Protein AF-A0A815PDH0-F1 (afdb_monomer)

pLDDT: mean 81.46, std 18.75, range [38.22, 98.75]

Organism: NCBI:txid1234261

Radius of gyration: 29.51 Å; Cα contacts (8 Å, |Δi|>4): 536; chains: 1; bounding box: 74×69×57 Å

Mean predicted aligned error: 15.33 Å

Secondary structure (DSSP, 8-state):
-TTHHHHHHHHHHSTTHHHHHHHHHHHHHHH-S-HHHHHHHHHHHHH--SGGGHHHHHHHHHHHHTGGGS-GGGT----TT--HHHHHHHHHHSPPP---SS---TT---S-TT-HHHHHHHHHHSS--TT--TTT--HHHHHHHHHHHHHHHHHHHHHHHHHHHS-TTS----PPP--------S-HHHHHHHTTPPEEEE-HHHHHHTGGGSPBSS--SSTTSPEEEE-SSEEEEEEEETT-HHHHHHHHHHHHHHHHHHHTT--TTT--PPPPSEEEEETTTTEEEEEEE--S-----HHHHEEEEE--SS-SSEEEEPTTTS-EEHHHHTTTT---HHHHHHHHHHHHHHHHHTBS--SGGGEEEPSSSTT-EEE---SSBPS---TT---HHHHHSSS--HHHHHHHHHHHTT----SSSPPHHHHHHHHHTT--HHHHHHHHHHHHHHHTT-

Foldseek 3Di:
DPPPVVVVLVLLPDPPSVVVLVVLLVVLCVQALANPLSVLLVVQLVPDPDLCSCVSVVVSVVRRVCVVVDPVVVSDDPPPDDPVVVVVVVQVVPDPPPDPPDDDDQDDDDDDPPDPVVVVVCLVCRPDDDDDPPVPDPVVVNVVVSVVVVSSVVSVVVVVVVCCVVPVDDDDDPDDPPPPPDDQDPDQVVVCVVLVAAEAEDACCCCVVPQQPFAWQDDDPDQLAWTWGDDQWKIKTDFDASRDLLVLQVSLLLSLLVLVCVLLVPDPLLDARWDFNHWYAHVPRRTIIGMTTQQWDGPPDLVVQWDFQDDDPNDGGGIYGDPPRTWDQQVVVLVVLPQDPSLLLSLLLSLLSCLLQQFDAFDSRQKTFGPNDPGGIHGDHRSDGHDDQPLPDLDLCSSSHPPQDPSNCVSNVVNLLVHRADPAQRDPVSVVSSVSSVTDSVSSRVSRVSSVVSSVVD

Structure (mmCIF, N/CA/C/O backbone):
data_AF-A0A815PDH0-F1
#
_entry.id   AF-A0A815PDH0-F1
#
loop_
_atom_site.group_PDB
_atom_site.id
_atom_site.type_symbol
_atom_site.label_atom_id
_atom_site.label_alt_id
_atom_site.label_comp_id
_atom_site.label_asym_id
_atom_site.label_entity_id
_atom_site.label_seq_id
_atom_site.pdbx_PDB_ins_code
_atom_site.Cartn_x
_atom_site.Cartn_y
_atom_site.Cartn_z
_atom_site.occupancy
_atom_site.B_iso_or_equiv
_atom_site.auth_seq_id
_atom_site.auth_comp_id
_atom_site.auth_asym_id
_atom_site.auth_atom_id
_atom_site.pdbx_PDB_model_num
ATOM 1 N N . MET A 1 1 ? 47.640 33.221 3.919 1.00 43.66 1 MET A N 1
ATOM 2 C CA . MET A 1 1 ? 46.434 32.784 3.179 1.00 43.66 1 MET A CA 1
ATOM 3 C C . MET A 1 1 ? 45.269 32.341 4.081 1.00 43.66 1 MET A C 1
ATOM 5 O O . MET A 1 1 ? 44.225 32.022 3.541 1.00 43.66 1 MET A O 1
ATOM 9 N N . ASN A 1 2 ? 45.361 32.429 5.418 1.00 39.91 2 ASN A N 1
ATOM 10 C CA . ASN A 1 2 ? 44.282 32.028 6.344 1.00 39.91 2 ASN A CA 1
ATOM 11 C C . ASN A 1 2 ? 43.099 33.024 6.466 1.00 39.91 2 ASN A C 1
ATOM 13 O O . ASN A 1 2 ? 42.254 32.841 7.336 1.00 39.91 2 ASN A O 1
ATOM 17 N N . SER A 1 3 ? 43.024 34.092 5.658 1.00 51.78 3 SER A N 1
ATOM 18 C CA . SER A 1 3 ? 42.019 35.157 5.838 1.00 51.78 3 SER A CA 1
ATOM 19 C C . SER A 1 3 ? 40.764 35.006 4.973 1.00 51.78 3 SER A C 1
ATOM 21 O O . SER A 1 3 ? 39.686 35.336 5.447 1.00 51.78 3 SER A O 1
ATOM 23 N N . HIS A 1 4 ? 40.842 34.491 3.740 1.00 48.34 4 HIS A N 1
ATOM 24 C CA . HIS A 1 4 ? 39.700 34.556 2.810 1.00 48.34 4 HIS A CA 1
ATOM 25 C C . HIS A 1 4 ? 38.525 33.630 3.187 1.00 48.34 4 HIS A C 1
ATOM 27 O O . HIS A 1 4 ? 37.368 34.000 2.997 1.00 48.34 4 HIS A O 1
ATOM 33 N N . TYR A 1 5 ? 38.788 32.470 3.799 1.00 48.44 5 TYR A N 1
ATOM 34 C CA . TYR A 1 5 ? 37.736 31.515 4.189 1.00 48.44 5 TYR A CA 1
ATOM 35 C C . TYR A 1 5 ? 36.960 31.922 5.439 1.00 48.44 5 TYR A C 1
ATOM 37 O O . TYR A 1 5 ? 35.778 31.593 5.548 1.00 48.44 5 TYR A O 1
ATOM 45 N N . ALA A 1 6 ? 37.586 32.685 6.342 1.00 57.00 6 ALA A N 1
ATOM 46 C CA . ALA A 1 6 ? 36.908 33.235 7.511 1.00 57.00 6 ALA A CA 1
ATOM 47 C C . ALA A 1 6 ? 35.702 34.098 7.102 1.00 57.00 6 ALA A C 1
ATOM 49 O O . ALA A 1 6 ? 34.695 34.123 7.795 1.00 57.00 6 ALA A O 1
ATOM 50 N N . TYR A 1 7 ? 35.758 34.757 5.942 1.00 60.72 7 TYR A N 1
ATOM 51 C CA . TYR A 1 7 ? 34.662 35.600 5.469 1.00 60.72 7 TYR A CA 1
ATOM 52 C C . TYR A 1 7 ? 33.493 34.803 4.870 1.00 60.72 7 TYR A C 1
ATOM 54 O O . TYR A 1 7 ? 32.339 35.173 5.084 1.00 60.72 7 TYR A O 1
ATOM 62 N N . LEU A 1 8 ? 33.751 33.680 4.184 1.00 61.97 8 LEU A N 1
ATOM 63 C CA . LEU A 1 8 ? 32.681 32.803 3.687 1.00 61.97 8 LEU A CA 1
ATOM 64 C C . LEU A 1 8 ? 31.992 32.043 4.826 1.00 61.97 8 LEU A C 1
ATOM 66 O O . LEU A 1 8 ? 30.769 31.905 4.810 1.00 61.97 8 LEU A O 1
ATOM 70 N N . SER A 1 9 ? 32.734 31.600 5.844 1.00 60.62 9 SER A N 1
ATOM 71 C CA . SER A 1 9 ? 32.120 31.004 7.035 1.00 60.62 9 SER A CA 1
ATOM 72 C C . SER A 1 9 ? 31.247 32.017 7.783 1.00 60.62 9 SER A C 1
ATOM 74 O O . SER A 1 9 ? 30.109 31.688 8.121 1.00 60.62 9 SER A O 1
ATOM 76 N N . ILE A 1 10 ? 31.706 33.268 7.938 1.00 69.88 10 ILE A N 1
ATOM 77 C CA . ILE A 1 10 ? 30.902 34.372 8.496 1.00 69.88 10 ILE A CA 1
ATOM 78 C C . ILE A 1 10 ? 29.613 34.580 7.685 1.00 69.88 10 ILE A C 1
ATOM 80 O O . ILE A 1 10 ? 28.535 34.717 8.270 1.00 69.88 10 ILE A O 1
ATOM 84 N N . LEU A 1 11 ? 29.695 34.550 6.349 1.00 71.75 11 LEU A N 1
ATOM 85 C CA . LEU A 1 11 ? 28.531 34.681 5.470 1.00 71.75 11 LEU A CA 1
ATOM 86 C C . LEU A 1 11 ? 27.505 33.567 5.720 1.00 71.75 11 LEU A C 1
ATOM 88 O O . LEU A 1 11 ? 26.322 33.863 5.874 1.00 71.75 11 LEU A O 1
ATOM 92 N N . PHE A 1 12 ? 27.934 32.303 5.799 1.00 72.00 12 PHE A N 1
ATOM 93 C CA . PHE A 1 12 ? 27.032 31.161 6.007 1.00 72.00 12 PHE A CA 1
ATOM 94 C C . PHE A 1 12 ? 26.442 31.091 7.416 1.00 72.00 12 PHE A C 1
ATOM 96 O O . PHE A 1 12 ? 25.331 30.583 7.603 1.00 72.00 12 PHE A O 1
ATOM 103 N N . GLU A 1 13 ? 27.157 31.602 8.415 1.00 72.00 13 GLU A N 1
ATOM 104 C CA . GLU A 1 13 ? 26.672 31.681 9.790 1.00 72.00 13 GLU A CA 1
ATOM 105 C C . GLU A 1 13 ? 25.592 32.750 9.993 1.00 72.00 13 GLU A C 1
ATOM 107 O O . GLU A 1 13 ? 24.882 32.704 11.006 1.00 72.00 13 GLU A O 1
ATOM 112 N N . HIS A 1 14 ? 25.416 33.659 9.029 1.00 75.69 14 HIS A N 1
ATOM 113 C CA . HIS A 1 14 ? 24.421 34.717 9.107 1.00 75.69 14 HIS A CA 1
ATOM 114 C C . HIS A 1 14 ? 22.979 34.196 8.884 1.00 75.69 14 HIS A C 1
ATOM 116 O O . HIS A 1 14 ? 22.716 33.459 7.924 1.00 75.69 14 HIS A O 1
ATOM 122 N N . PRO A 1 15 ? 21.986 34.614 9.701 1.00 72.88 15 PRO A N 1
ATOM 123 C CA . PRO A 1 15 ? 20.585 34.192 9.551 1.00 72.88 15 PRO A CA 1
ATOM 124 C C . PRO A 1 15 ? 19.988 34.488 8.166 1.00 72.88 15 PRO A C 1
ATOM 126 O O . PRO A 1 15 ? 19.178 33.714 7.663 1.00 72.88 15 PRO A O 1
ATOM 129 N N . ASN A 1 16 ? 20.448 35.570 7.533 1.00 81.62 16 ASN A N 1
ATOM 130 C CA . ASN A 1 16 ? 20.001 36.034 6.214 1.00 81.62 16 ASN A CA 1
ATOM 131 C C . ASN A 1 16 ? 20.995 35.712 5.084 1.00 81.62 16 ASN A C 1
ATOM 133 O O . ASN A 1 16 ? 21.007 36.403 4.068 1.00 81.62 16 ASN A O 1
ATOM 137 N N . HIS A 1 17 ? 21.845 34.693 5.241 1.00 79.81 17 HIS A N 1
ATOM 138 C CA . HIS A 1 17 ? 22.889 34.358 4.263 1.00 79.81 17 HIS A CA 1
ATOM 139 C C . HIS A 1 17 ? 22.372 34.238 2.820 1.00 79.81 17 HIS A C 1
ATOM 141 O O . HIS A 1 17 ? 23.053 34.679 1.910 1.00 79.81 17 HIS A O 1
ATOM 147 N N . LEU A 1 18 ? 21.153 33.735 2.586 1.00 78.88 18 LEU A N 1
ATOM 148 C CA . LEU A 1 18 ? 20.567 33.665 1.236 1.00 78.88 18 LEU A CA 1
ATOM 149 C C . LEU A 1 18 ? 20.359 35.045 0.592 1.00 78.88 18 LEU A C 1
ATOM 151 O O . LEU A 1 18 ? 20.581 35.208 -0.606 1.00 78.88 18 LEU A O 1
ATOM 155 N N . GLN A 1 19 ? 19.951 36.042 1.380 1.00 84.19 19 GLN A N 1
ATOM 156 C CA . GLN A 1 19 ? 19.802 37.416 0.901 1.00 84.19 19 GLN A CA 1
ATOM 157 C C . GLN A 1 19 ? 21.169 38.023 0.571 1.00 84.19 19 GLN A C 1
ATOM 159 O O . GLN A 1 19 ? 21.311 38.674 -0.461 1.00 84.19 19 GLN A O 1
ATOM 164 N N . TYR A 1 20 ? 22.179 37.766 1.405 1.00 85.81 20 TYR A N 1
ATOM 165 C CA . TYR A 1 20 ? 23.540 38.239 1.155 1.00 85.81 20 TYR A CA 1
ATOM 166 C C . TYR A 1 20 ? 24.215 37.529 -0.009 1.00 85.81 20 TYR A C 1
ATOM 168 O O . TYR A 1 20 ? 24.886 38.186 -0.787 1.00 85.81 20 TYR A O 1
ATOM 176 N N . ILE A 1 21 ? 23.985 36.231 -0.197 1.00 86.75 21 ILE A N 1
ATOM 177 C CA . ILE A 1 21 ? 24.443 35.497 -1.381 1.00 86.75 21 ILE A CA 1
ATOM 178 C C . ILE A 1 21 ? 23.841 36.115 -2.644 1.00 86.75 21 ILE A C 1
ATOM 180 O O . ILE A 1 21 ? 24.549 36.304 -3.624 1.00 86.75 21 ILE A O 1
ATOM 184 N N . ARG A 1 22 ? 22.557 36.490 -2.620 1.00 86.94 22 ARG A N 1
ATOM 185 C CA . ARG A 1 22 ? 21.918 37.168 -3.755 1.00 86.94 22 ARG A CA 1
ATOM 186 C C . ARG A 1 22 ? 22.536 38.541 -4.039 1.00 86.94 22 ARG A C 1
ATOM 188 O O . ARG A 1 22 ? 22.776 38.862 -5.194 1.00 86.94 22 ARG A O 1
ATOM 195 N N . GLN A 1 23 ? 22.796 39.342 -3.006 1.00 88.31 23 GLN A N 1
ATOM 196 C CA . GLN A 1 23 ? 23.477 40.636 -3.158 1.00 88.31 23 GLN A CA 1
ATOM 197 C C . GLN A 1 23 ? 24.922 40.471 -3.637 1.00 88.31 23 GLN A C 1
ATOM 199 O O . GLN A 1 23 ? 25.394 41.250 -4.457 1.00 88.31 23 GLN A O 1
ATOM 204 N N . LEU A 1 24 ? 25.600 39.429 -3.159 1.00 88.50 24 LEU A N 1
ATOM 205 C CA . LEU A 1 24 ? 26.952 39.092 -3.565 1.00 88.50 24 LEU A CA 1
ATOM 206 C C . LEU A 1 24 ? 26.990 38.691 -5.039 1.00 88.50 24 LEU A C 1
ATOM 208 O O . LEU A 1 24 ? 27.844 39.189 -5.748 1.00 88.50 24 LEU A O 1
ATOM 212 N N . TRP A 1 25 ? 26.045 37.891 -5.537 1.00 92.75 25 TRP A N 1
ATOM 213 C CA . TRP A 1 25 ? 25.967 37.582 -6.970 1.00 92.75 25 TRP A CA 1
ATOM 214 C C . TRP A 1 25 ? 25.768 38.824 -7.846 1.00 92.75 25 TRP A C 1
ATOM 216 O O . TRP A 1 25 ? 26.424 38.931 -8.876 1.00 92.75 25 TRP A O 1
ATOM 226 N N . ILE A 1 26 ? 24.956 39.796 -7.408 1.00 88.75 26 ILE A N 1
ATOM 227 C CA . ILE A 1 26 ? 24.817 41.090 -8.102 1.00 88.75 26 ILE A CA 1
ATOM 228 C C . ILE A 1 26 ? 26.170 41.808 -8.156 1.00 88.75 26 ILE A C 1
ATOM 230 O O . ILE A 1 26 ? 26.633 42.169 -9.234 1.00 88.75 26 ILE A O 1
ATOM 234 N N . TYR A 1 27 ? 26.846 41.932 -7.010 1.00 90.44 27 TYR A N 1
ATOM 235 C CA . TYR A 1 27 ? 28.168 42.554 -6.931 1.00 90.44 27 TYR A CA 1
ATOM 236 C C . TYR A 1 27 ? 29.197 41.839 -7.820 1.00 90.44 27 TYR A C 1
ATOM 238 O O . TYR A 1 27 ? 29.923 42.484 -8.574 1.00 90.44 27 TYR A O 1
ATOM 246 N N . LEU A 1 28 ? 29.227 40.504 -7.772 1.00 89.19 28 LEU A N 1
ATOM 247 C CA . LEU A 1 28 ? 30.136 39.675 -8.561 1.00 89.19 28 LEU A CA 1
ATOM 248 C C . LEU A 1 28 ? 29.853 39.772 -10.067 1.00 89.19 28 LEU A C 1
ATOM 250 O O . LEU A 1 28 ? 30.774 39.665 -10.872 1.00 89.19 28 LEU A O 1
ATOM 254 N N . GLY A 1 29 ? 28.595 39.966 -10.461 1.00 85.75 29 GLY A N 1
ATOM 255 C CA . GLY A 1 29 ? 28.215 40.206 -11.851 1.00 85.75 29 GLY A CA 1
ATOM 256 C C . GLY A 1 29 ? 28.647 41.584 -12.356 1.00 85.75 29 GLY A C 1
ATOM 257 O O . GLY A 1 29 ? 29.072 41.700 -13.502 1.00 85.75 29 GLY A O 1
ATOM 258 N N . GLU A 1 30 ? 28.574 42.611 -11.506 1.00 85.88 30 GLU A N 1
ATOM 259 C CA . GLU A 1 30 ? 28.951 43.991 -11.847 1.00 85.88 30 GLU A CA 1
ATOM 260 C C . GLU A 1 30 ? 30.469 44.219 -11.887 1.00 85.88 30 GLU A C 1
ATOM 262 O O . GLU A 1 30 ? 30.940 45.034 -12.676 1.00 85.88 30 GLU A O 1
ATOM 267 N N . HIS A 1 31 ? 31.229 43.510 -11.047 1.00 86.38 31 HIS A N 1
ATOM 268 C CA . HIS A 1 31 ? 32.655 43.779 -10.815 1.00 86.38 31 HIS A CA 1
ATOM 269 C C . HIS A 1 31 ? 33.589 42.697 -11.372 1.00 86.38 31 HIS A C 1
ATOM 271 O O . HIS A 1 31 ? 34.802 42.797 -11.204 1.00 86.38 31 HIS A O 1
ATOM 277 N N . SER A 1 32 ? 33.055 41.647 -12.000 1.00 84.62 32 SER A N 1
ATOM 278 C CA . SER A 1 32 ? 33.885 40.629 -12.645 1.00 84.62 32 SER A CA 1
ATOM 279 C C . SER A 1 32 ? 34.412 41.106 -13.983 1.00 84.62 32 SER A C 1
ATOM 281 O O . SER A 1 32 ? 33.650 41.576 -14.828 1.00 84.62 32 SER A O 1
ATOM 283 N N . SER A 1 33 ? 35.711 40.896 -14.189 1.00 82.50 33 SER A N 1
ATOM 284 C CA . SER A 1 33 ? 36.379 41.077 -15.475 1.00 82.50 33 SER A CA 1
ATOM 285 C C . SER A 1 33 ? 35.799 40.176 -16.570 1.00 82.50 33 SER A C 1
ATOM 287 O O . SER A 1 33 ? 35.870 40.540 -17.733 1.00 82.50 33 SER A O 1
ATOM 289 N N . SER A 1 34 ? 35.154 39.055 -16.214 1.00 84.81 34 SER A N 1
ATOM 290 C CA . SER A 1 34 ? 34.412 38.199 -17.147 1.00 84.81 34 SER A CA 1
ATOM 291 C C . SER A 1 34 ? 32.953 38.039 -16.705 1.00 84.81 34 SER A C 1
ATOM 293 O O . SER A 1 34 ? 32.599 37.158 -15.907 1.00 84.81 34 SER A O 1
ATOM 295 N N . LYS A 1 35 ? 32.072 38.889 -17.253 1.00 82.62 35 LYS A N 1
ATOM 296 C CA . LYS A 1 35 ? 30.616 38.832 -17.007 1.00 82.62 35 LYS A CA 1
ATOM 297 C C . LYS A 1 35 ? 30.028 37.466 -17.377 1.00 82.62 35 LYS A C 1
ATOM 299 O O . LYS A 1 35 ? 29.169 36.950 -16.661 1.00 82.62 35 LYS A O 1
ATOM 304 N N . THR A 1 36 ? 30.497 36.873 -18.474 1.00 79.50 36 THR A N 1
ATOM 305 C CA . THR A 1 36 ? 30.031 35.573 -18.982 1.00 79.50 36 THR A CA 1
ATOM 306 C C . THR A 1 36 ? 30.359 34.443 -18.009 1.00 79.50 36 THR A C 1
ATOM 308 O O . THR A 1 36 ? 29.463 33.682 -17.636 1.00 79.50 36 THR A O 1
ATOM 311 N N . CYS A 1 37 ? 31.596 34.382 -17.505 1.00 82.38 37 CYS A N 1
ATOM 312 C CA . CYS A 1 37 ? 31.984 33.399 -16.494 1.00 82.38 37 CYS A CA 1
ATOM 313 C C . CYS A 1 37 ? 31.186 33.568 -15.194 1.00 82.38 37 CYS A C 1
ATOM 315 O O . CYS A 1 37 ? 30.684 32.581 -14.653 1.00 82.38 37 CYS A O 1
ATOM 317 N N . SER A 1 38 ? 30.990 34.803 -14.719 1.00 86.50 38 SER A N 1
ATOM 318 C CA . SER A 1 38 ? 30.172 35.063 -13.526 1.00 86.50 38 SER A CA 1
ATOM 319 C C . SER A 1 38 ? 28.720 34.608 -13.695 1.00 86.50 38 SER A C 1
ATOM 321 O O . SER A 1 38 ? 28.195 33.927 -12.813 1.00 86.50 38 SER A O 1
ATOM 323 N N . LYS A 1 39 ? 28.085 34.904 -14.839 1.00 84.25 39 LYS A N 1
ATOM 324 C CA . LYS A 1 39 ? 26.715 34.452 -15.150 1.00 84.25 39 LYS A CA 1
ATOM 325 C C . LYS A 1 39 ? 26.613 32.927 -15.238 1.00 84.25 39 LYS A C 1
ATOM 327 O O . LYS A 1 39 ? 25.647 32.352 -14.739 1.00 84.25 39 LYS A O 1
ATOM 332 N N . ALA A 1 40 ? 27.601 32.257 -15.833 1.00 83.06 40 ALA A N 1
ATOM 333 C CA . ALA A 1 40 ? 27.637 30.796 -15.901 1.00 83.06 40 ALA A CA 1
ATOM 334 C C . ALA A 1 40 ? 27.768 30.165 -14.503 1.00 83.06 40 ALA A C 1
ATOM 336 O O . ALA A 1 40 ? 27.047 29.223 -14.169 1.00 83.06 40 ALA A O 1
ATOM 337 N N . LEU A 1 41 ? 28.638 30.714 -13.652 1.00 89.31 41 LEU A N 1
ATOM 338 C CA . LEU A 1 41 ? 28.798 30.260 -12.270 1.00 89.31 41 LEU A CA 1
ATOM 339 C C . LEU A 1 41 ? 27.526 30.496 -11.440 1.00 89.31 41 LEU A C 1
ATOM 341 O O . LEU A 1 41 ? 27.127 29.604 -10.691 1.00 89.31 41 LEU A O 1
ATOM 345 N N . GLU A 1 42 ? 26.845 31.634 -11.611 1.00 92.25 42 GLU A N 1
ATOM 346 C CA . GLU A 1 42 ? 25.546 31.901 -10.975 1.00 92.25 42 GLU A CA 1
ATOM 347 C C . GLU A 1 42 ? 24.468 30.917 -11.460 1.00 92.25 42 GLU A C 1
ATOM 349 O O . GLU A 1 42 ? 23.698 30.367 -10.663 1.00 92.25 42 GLU A O 1
ATOM 354 N N . TYR A 1 43 ? 24.438 30.634 -12.765 1.00 85.81 43 TYR A N 1
ATOM 355 C CA . TYR A 1 43 ? 23.536 29.646 -13.346 1.00 85.81 43 TYR A CA 1
ATOM 356 C C . TYR A 1 43 ? 23.736 28.274 -12.692 1.00 85.81 43 TYR A C 1
ATOM 358 O O . TYR A 1 43 ? 22.781 27.716 -12.142 1.00 85.81 43 TYR A O 1
ATOM 366 N N . PHE A 1 44 ? 24.969 27.760 -12.651 1.00 82.94 44 PHE A N 1
ATOM 367 C CA . PHE A 1 44 ? 25.257 26.471 -12.017 1.00 82.94 44 PHE A CA 1
ATOM 368 C C . PHE A 1 44 ? 24.967 26.482 -10.516 1.00 82.94 44 PHE A C 1
ATOM 370 O O . PHE A 1 44 ? 24.365 25.533 -10.011 1.00 82.94 44 PHE A O 1
ATOM 377 N N . PHE A 1 45 ? 25.284 27.576 -9.820 1.00 88.75 45 PHE A N 1
ATOM 378 C CA . PHE A 1 45 ? 24.930 27.774 -8.416 1.00 88.75 45 PHE A CA 1
ATOM 379 C C . PHE A 1 45 ? 23.417 27.650 -8.173 1.00 88.75 45 PHE A C 1
ATOM 381 O O . PHE A 1 45 ? 22.992 27.006 -7.215 1.00 88.75 45 PHE A O 1
ATOM 388 N N . SER A 1 46 ? 22.592 28.238 -9.044 1.00 84.44 46 SER A N 1
ATOM 389 C CA . SER A 1 46 ? 21.130 28.250 -8.890 1.00 84.44 46 SER A CA 1
ATOM 390 C C . SER A 1 46 ? 20.453 26.933 -9.297 1.00 84.44 46 SER A C 1
ATOM 392 O O . SER A 1 46 ? 19.434 26.545 -8.712 1.00 84.44 46 SER A O 1
ATOM 394 N N . LYS A 1 47 ? 20.998 26.233 -10.301 1.00 80.56 47 LYS A N 1
ATOM 395 C CA . LYS A 1 47 ? 20.401 25.013 -10.867 1.00 80.56 47 LYS A CA 1
ATOM 396 C C . LYS A 1 47 ? 20.833 23.753 -10.133 1.00 80.56 47 LYS A C 1
ATOM 398 O O . LYS A 1 47 ? 20.026 22.832 -9.968 1.00 80.56 47 LYS A O 1
ATOM 403 N N . LEU A 1 48 ? 22.082 23.697 -9.680 1.00 76.56 48 LEU A N 1
ATOM 404 C CA . LEU A 1 48 ? 22.637 22.505 -9.062 1.00 76.56 48 LEU A CA 1
ATOM 405 C C . LEU A 1 48 ? 22.354 22.486 -7.560 1.00 76.56 48 LEU A C 1
ATOM 407 O O . LEU A 1 48 ? 22.728 23.372 -6.804 1.00 76.56 48 LEU A O 1
ATOM 411 N N . LYS A 1 49 ? 21.679 21.426 -7.107 1.00 76.00 49 LYS A N 1
ATOM 412 C CA . LYS A 1 49 ? 21.251 21.266 -5.704 1.00 76.00 49 LYS A CA 1
ATOM 413 C C . LYS A 1 49 ? 22.185 20.378 -4.878 1.00 76.00 49 LYS A C 1
ATOM 415 O O . LYS A 1 49 ? 21.829 19.983 -3.767 1.00 76.00 49 LYS A O 1
ATOM 420 N N . HIS A 1 50 ? 23.352 20.012 -5.413 1.00 71.81 50 HIS A N 1
ATOM 421 C CA . HIS A 1 50 ? 24.340 19.223 -4.672 1.00 71.81 50 HIS A CA 1
ATOM 422 C C . HIS A 1 50 ? 25.037 20.078 -3.613 1.00 71.81 50 HIS A C 1
ATOM 424 O O . HIS A 1 50 ? 25.012 21.299 -3.670 1.00 71.81 50 HIS A O 1
ATOM 430 N N . LYS A 1 51 ? 25.672 19.448 -2.622 1.00 64.75 51 LYS A N 1
ATOM 431 C CA . LYS A 1 51 ? 26.277 20.165 -1.482 1.00 64.75 51 LYS A CA 1
ATOM 432 C C . LYS A 1 51 ? 27.409 21.116 -1.878 1.00 64.75 51 LYS A C 1
ATOM 434 O O . LYS A 1 51 ? 27.675 22.085 -1.182 1.00 64.75 51 LYS A O 1
ATOM 439 N N . GLU A 1 52 ? 28.055 20.819 -2.993 1.00 65.88 52 GLU A N 1
ATOM 440 C CA . GLU A 1 52 ? 29.249 21.516 -3.470 1.00 65.88 52 GLU A CA 1
ATOM 441 C C . GLU A 1 52 ? 28.936 22.711 -4.384 1.00 65.88 52 GLU A C 1
ATOM 443 O O . GLU A 1 52 ? 29.859 23.358 -4.857 1.00 65.88 52 GLU A O 1
ATOM 448 N N . HIS A 1 53 ? 27.660 23.068 -4.601 1.00 77.50 53 HIS A N 1
ATOM 449 C CA . HIS A 1 53 ? 27.312 24.195 -5.482 1.00 77.50 53 HIS A CA 1
ATOM 450 C C . HIS A 1 53 ? 27.879 25.542 -4.990 1.00 77.50 53 HIS A C 1
ATOM 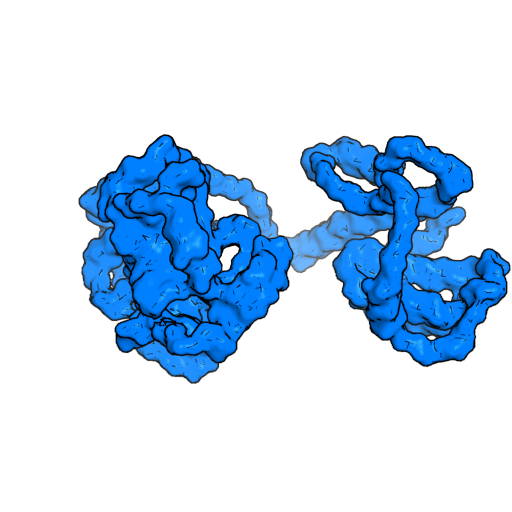452 O O . HIS A 1 53 ? 28.091 26.455 -5.777 1.00 77.50 53 HIS A O 1
ATOM 458 N N . TYR A 1 54 ? 28.213 25.674 -3.704 1.00 81.44 54 TYR A N 1
ATOM 459 C CA . TYR A 1 54 ? 28.889 26.863 -3.175 1.00 81.44 54 TYR A CA 1
ATOM 460 C C . TYR A 1 54 ? 30.316 27.065 -3.707 1.00 81.44 54 TYR A C 1
ATOM 462 O O . TYR A 1 54 ? 30.838 28.175 -3.610 1.00 81.44 54 TYR A O 1
ATOM 470 N N . LEU A 1 55 ? 30.933 26.043 -4.310 1.00 78.75 55 LEU A N 1
ATOM 471 C CA . LEU A 1 55 ? 32.204 26.202 -5.018 1.00 78.75 55 LEU A CA 1
ATOM 472 C C . LEU A 1 55 ? 32.067 27.164 -6.204 1.00 78.75 55 LEU A C 1
ATOM 474 O O . LEU A 1 55 ? 32.992 27.921 -6.473 1.00 78.75 55 LEU A O 1
ATOM 478 N N . TYR A 1 56 ? 30.901 27.220 -6.856 1.00 87.25 56 TYR A N 1
ATOM 479 C CA . TYR A 1 56 ? 30.658 28.178 -7.938 1.00 87.25 56 TYR A CA 1
ATOM 480 C C . TYR A 1 56 ? 30.707 29.629 -7.437 1.00 87.25 56 TYR A C 1
ATOM 482 O O . TYR A 1 56 ? 31.284 30.487 -8.099 1.00 87.25 56 TYR A O 1
ATOM 490 N N . LEU A 1 57 ? 30.185 29.889 -6.232 1.00 87.31 57 LEU A N 1
ATOM 491 C CA . LEU A 1 57 ? 30.271 31.204 -5.590 1.00 87.31 57 LEU A CA 1
ATOM 492 C C . LEU A 1 57 ? 31.717 31.554 -5.217 1.00 87.31 57 LEU A C 1
ATOM 494 O O . LEU A 1 57 ? 32.155 32.678 -5.443 1.00 87.31 57 LEU A O 1
ATOM 498 N N . TYR A 1 58 ? 32.471 30.589 -4.684 1.00 85.50 58 TYR A N 1
ATOM 499 C CA . TYR A 1 58 ? 33.896 30.775 -4.412 1.00 85.50 58 TYR A CA 1
ATOM 500 C C . TYR A 1 58 ? 34.667 31.132 -5.690 1.00 85.50 58 TYR A C 1
ATOM 502 O O . TYR A 1 58 ? 35.438 32.089 -5.695 1.00 85.50 58 TYR A O 1
ATOM 510 N N . HIS A 1 59 ? 34.434 30.398 -6.781 1.00 85.81 59 HIS A N 1
ATOM 511 C CA . HIS A 1 59 ? 35.099 30.654 -8.055 1.00 85.81 59 HIS A CA 1
ATOM 512 C C . HIS A 1 59 ? 34.750 32.028 -8.618 1.00 85.81 59 HIS A C 1
ATOM 514 O O . HIS A 1 59 ? 35.644 32.715 -9.097 1.00 85.81 59 HIS A O 1
ATOM 520 N N . ALA A 1 60 ? 33.503 32.477 -8.476 1.00 89.69 60 ALA A N 1
ATOM 521 C CA . ALA A 1 60 ? 33.108 33.812 -8.907 1.00 89.69 60 ALA A CA 1
ATOM 522 C C . ALA A 1 60 ? 33.819 34.920 -8.107 1.00 89.69 60 ALA A C 1
ATOM 524 O O . ALA A 1 60 ? 34.258 35.906 -8.687 1.00 89.69 60 ALA A O 1
ATOM 525 N N . ILE A 1 61 ? 34.024 34.737 -6.798 1.00 87.12 61 ILE A N 1
ATOM 526 C CA . ILE A 1 61 ? 34.837 35.655 -5.979 1.00 87.12 61 ILE A CA 1
ATOM 527 C C . ILE A 1 61 ? 36.309 35.618 -6.414 1.00 87.12 61 ILE A C 1
ATOM 529 O O . ILE A 1 61 ? 36.954 36.659 -6.530 1.00 87.12 61 ILE A O 1
ATOM 533 N N . ALA A 1 62 ? 36.846 34.421 -6.661 1.00 83.88 62 ALA A N 1
ATOM 534 C CA . ALA A 1 62 ? 38.233 34.236 -7.072 1.00 83.88 62 ALA A CA 1
ATOM 535 C C . ALA A 1 62 ? 38.531 34.899 -8.425 1.00 83.88 62 ALA A C 1
ATOM 537 O O . ALA A 1 62 ? 39.608 35.470 -8.573 1.00 83.88 62 ALA A O 1
ATOM 538 N N . LEU A 1 63 ? 37.580 34.878 -9.368 1.00 83.81 63 LEU A N 1
ATOM 539 C CA . LEU A 1 63 ? 37.712 35.568 -10.655 1.00 83.81 63 LEU A CA 1
ATOM 540 C C . LEU A 1 63 ? 37.997 37.063 -10.479 1.00 83.81 63 LEU A C 1
ATOM 542 O O . LEU A 1 63 ? 38.842 37.600 -11.180 1.00 83.81 63 LEU A O 1
ATOM 546 N N . ILE A 1 64 ? 37.353 37.708 -9.505 1.00 84.38 64 ILE A N 1
ATOM 547 C CA . ILE A 1 64 ? 37.553 39.134 -9.218 1.00 84.38 64 ILE A CA 1
ATOM 548 C C . ILE A 1 64 ? 38.872 39.369 -8.491 1.00 84.38 64 ILE A C 1
ATOM 550 O O . ILE A 1 64 ? 39.664 40.217 -8.887 1.00 84.38 64 ILE A O 1
ATOM 554 N N . ILE A 1 65 ? 39.128 38.606 -7.423 1.00 85.00 65 ILE A N 1
ATOM 555 C CA . ILE A 1 65 ? 40.327 38.792 -6.591 1.00 85.00 65 ILE A CA 1
ATOM 556 C C . ILE A 1 65 ? 41.604 38.566 -7.402 1.00 85.00 65 ILE A C 1
ATOM 558 O O . ILE A 1 65 ? 42.593 39.267 -7.205 1.00 85.00 65 ILE A O 1
ATOM 562 N N . TYR A 1 66 ? 41.590 37.578 -8.294 1.00 82.81 66 TYR A N 1
ATOM 563 C CA . TYR A 1 66 ? 42.753 37.191 -9.082 1.00 82.81 66 TYR A CA 1
ATOM 564 C C . TYR A 1 66 ? 42.687 37.684 -10.526 1.00 82.81 66 TYR A C 1
ATOM 566 O O . TYR A 1 66 ? 43.454 37.188 -11.345 1.00 82.81 66 TYR A O 1
ATOM 574 N N . GLN A 1 67 ? 41.821 38.654 -10.838 1.00 84.38 67 GLN A N 1
ATOM 575 C CA . GLN A 1 67 ? 41.589 39.122 -12.208 1.00 84.38 67 GLN A CA 1
ATOM 576 C C . GLN A 1 67 ? 42.878 39.513 -12.942 1.00 84.38 67 GLN A C 1
ATOM 578 O O . GLN A 1 67 ? 43.038 39.188 -14.110 1.00 84.38 67 GLN A O 1
ATOM 583 N N . GLU A 1 68 ? 43.833 40.131 -12.242 1.00 83.94 68 GLU A N 1
ATOM 584 C CA . GLU A 1 68 ? 45.113 40.583 -12.809 1.00 83.94 68 GLU A CA 1
ATOM 585 C C . GLU A 1 68 ? 46.032 39.425 -13.229 1.00 83.94 68 GLU A C 1
ATOM 587 O O . GLU A 1 68 ? 46.993 39.623 -13.970 1.00 83.94 68 GLU A O 1
ATOM 592 N N . TYR A 1 69 ? 45.752 38.213 -12.747 1.00 81.00 69 TYR A N 1
ATOM 593 C CA . TYR A 1 69 ? 46.489 36.994 -13.070 1.00 81.00 69 TYR A CA 1
ATOM 594 C C . TYR A 1 69 ? 45.782 36.134 -14.119 1.00 81.00 69 TYR A C 1
ATOM 596 O O . TYR A 1 69 ? 46.320 35.093 -14.503 1.00 81.00 69 TYR A O 1
ATOM 604 N N . ILE A 1 70 ? 44.579 36.521 -14.551 1.00 76.38 70 ILE A N 1
ATOM 605 C CA . ILE A 1 70 ? 43.836 35.803 -15.582 1.00 76.38 70 ILE A CA 1
ATOM 606 C C . ILE A 1 70 ? 44.274 36.362 -16.941 1.00 76.38 70 ILE A C 1
ATOM 608 O O . ILE A 1 70 ? 44.186 37.571 -17.148 1.00 76.38 70 ILE A O 1
ATOM 612 N N . PRO A 1 71 ? 44.761 35.514 -17.863 1.00 80.12 71 PRO A N 1
ATOM 613 C CA . PRO A 1 71 ? 45.079 35.930 -19.224 1.00 80.12 71 PRO A CA 1
ATOM 614 C C . PRO A 1 71 ? 43.909 36.678 -19.886 1.00 80.12 71 PRO A C 1
ATOM 616 O O . PRO A 1 71 ? 42.766 36.228 -19.814 1.00 80.12 71 PRO A O 1
ATOM 619 N N . ASN A 1 72 ? 44.185 37.823 -20.521 1.00 76.44 72 ASN A N 1
ATOM 620 C CA . ASN A 1 72 ? 43.148 38.691 -21.102 1.00 76.44 72 ASN A CA 1
ATOM 621 C C . ASN A 1 72 ? 42.316 37.994 -22.193 1.00 76.44 72 ASN A C 1
ATOM 623 O O . ASN A 1 72 ? 41.143 38.299 -22.356 1.00 76.44 72 ASN A O 1
ATOM 627 N N . ASP A 1 73 ? 42.893 37.020 -22.895 1.00 74.81 73 ASP A N 1
ATOM 628 C CA . ASP A 1 73 ? 42.213 36.183 -23.891 1.00 74.81 73 ASP A CA 1
ATOM 629 C C . ASP A 1 73 ? 41.140 35.257 -23.289 1.00 74.81 73 ASP A C 1
ATOM 631 O O . ASP A 1 73 ? 40.303 34.732 -24.017 1.00 74.81 73 ASP A O 1
ATOM 635 N N . LEU A 1 74 ? 41.129 35.085 -21.963 1.00 64.69 74 LEU A N 1
ATOM 636 C CA . LEU A 1 74 ? 40.064 34.407 -21.217 1.00 64.69 74 LEU A CA 1
ATOM 637 C C . LEU A 1 74 ? 39.053 35.382 -20.592 1.00 64.69 74 LEU A C 1
ATOM 639 O O . LEU A 1 74 ? 38.037 34.940 -20.048 1.00 64.69 74 LEU A O 1
ATOM 643 N N . LEU A 1 75 ? 39.338 36.688 -20.613 1.00 66.31 75 LEU A N 1
ATOM 644 C CA . LEU A 1 75 ? 38.513 37.720 -19.979 1.00 66.31 75 LEU A CA 1
ATOM 645 C C . LEU A 1 75 ? 37.506 38.372 -20.929 1.00 66.31 75 LEU A C 1
ATOM 647 O O . LEU A 1 75 ? 36.563 38.992 -20.445 1.00 66.31 75 LEU A O 1
ATOM 651 N N . ASP A 1 76 ? 37.608 38.132 -22.233 1.00 58.03 76 ASP A N 1
ATOM 652 C CA . ASP A 1 76 ? 36.733 38.753 -23.222 1.00 58.03 76 ASP A CA 1
ATOM 653 C C . ASP A 1 76 ? 35.765 37.770 -23.883 1.00 58.03 76 ASP A C 1
ATOM 655 O O . ASP A 1 76 ? 36.148 36.881 -24.639 1.00 58.03 76 ASP A O 1
ATOM 659 N N . ASP A 1 77 ? 34.476 38.026 -23.661 1.00 56.22 77 ASP A N 1
ATOM 660 C CA . ASP A 1 77 ? 33.499 37.989 -24.745 1.00 56.22 77 ASP A CA 1
ATOM 661 C C . ASP A 1 77 ? 32.371 38.976 -24.403 1.00 56.22 77 ASP A C 1
ATOM 663 O O . ASP A 1 77 ? 31.536 38.716 -23.530 1.00 56.22 77 ASP A O 1
ATOM 667 N N . GLU A 1 78 ? 32.368 40.141 -25.059 1.00 57.06 78 GLU A N 1
ATOM 668 C CA . GLU A 1 78 ? 31.348 41.193 -24.905 1.00 57.06 78 GLU A CA 1
ATOM 669 C C . GLU A 1 78 ? 29.957 40.772 -25.416 1.00 57.06 78 GLU A C 1
ATOM 671 O O . GLU A 1 78 ? 29.002 41.549 -25.351 1.00 57.06 78 GLU A O 1
ATOM 676 N N . ASN A 1 79 ? 29.790 39.539 -25.902 1.00 56.84 79 ASN A N 1
ATOM 677 C CA . ASN A 1 79 ? 28.483 39.016 -26.276 1.00 56.84 79 ASN A CA 1
ATOM 678 C C . ASN A 1 79 ? 27.595 38.796 -25.038 1.00 56.84 79 ASN A C 1
ATOM 680 O O . ASN A 1 79 ? 27.478 37.705 -24.485 1.00 56.84 79 ASN A O 1
ATOM 684 N N . GLU A 1 80 ? 26.887 39.848 -24.620 1.00 55.75 80 GLU A N 1
ATOM 685 C CA . GLU A 1 80 ? 25.982 39.849 -23.461 1.00 55.75 80 GLU A CA 1
ATOM 686 C C . GLU A 1 80 ? 24.754 38.918 -23.602 1.00 55.75 80 GLU A C 1
ATOM 688 O O . GLU A 1 80 ? 23.960 38.813 -22.662 1.00 55.75 80 GLU A O 1
ATOM 693 N N . ASN A 1 81 ? 24.613 38.205 -24.725 1.00 60.00 81 ASN A N 1
ATOM 694 C CA . ASN A 1 81 ? 23.407 37.472 -25.120 1.00 60.00 81 ASN A CA 1
ATOM 695 C C . ASN A 1 81 ? 23.595 35.950 -25.259 1.00 60.00 81 ASN A C 1
ATOM 697 O O . ASN A 1 81 ? 22.948 35.298 -26.080 1.00 60.00 81 ASN A O 1
ATOM 701 N N . TYR A 1 82 ? 24.460 35.352 -24.441 1.00 64.31 82 TYR A N 1
ATOM 702 C CA . TYR A 1 82 ? 24.565 33.898 -24.374 1.00 64.31 82 TYR A CA 1
ATOM 703 C C . TYR A 1 82 ? 23.336 33.277 -23.702 1.00 64.31 82 TYR A C 1
ATOM 705 O O . TYR A 1 82 ? 23.116 33.408 -22.496 1.00 64.31 82 TYR A O 1
ATOM 713 N N . ASN A 1 83 ? 22.542 32.547 -24.486 1.00 72.19 83 ASN A N 1
ATOM 714 C CA . ASN A 1 83 ? 21.512 31.664 -23.959 1.00 72.19 83 ASN A CA 1
ATOM 715 C C . ASN A 1 83 ? 22.190 30.417 -23.365 1.00 72.19 83 ASN A C 1
ATOM 717 O O . ASN A 1 83 ? 22.435 29.441 -24.069 1.00 72.19 83 ASN A O 1
ATOM 721 N N . LEU A 1 84 ? 22.524 30.470 -22.071 1.00 62.94 84 LEU A N 1
ATOM 722 C CA . LEU A 1 84 ? 23.202 29.386 -21.346 1.00 62.94 84 LEU A CA 1
ATOM 723 C C . LEU A 1 84 ? 22.441 28.053 -21.408 1.00 62.94 84 LEU A C 1
ATOM 725 O O . LEU A 1 84 ? 23.076 27.000 -21.449 1.00 62.94 84 LEU A O 1
ATOM 729 N N . ASP A 1 85 ? 21.104 28.089 -21.453 1.00 67.00 85 ASP A N 1
ATOM 730 C CA . ASP A 1 85 ? 20.290 26.881 -21.626 1.00 67.00 85 ASP A CA 1
ATOM 731 C C . ASP A 1 85 ? 20.543 26.263 -23.010 1.00 67.00 85 ASP A C 1
ATOM 733 O O . ASP A 1 85 ? 20.751 25.055 -23.113 1.00 67.00 85 ASP A O 1
ATOM 737 N N . GLN A 1 86 ? 20.598 27.089 -24.062 1.00 72.06 86 GLN A N 1
ATOM 738 C CA . GLN A 1 86 ? 20.916 26.632 -25.416 1.00 72.06 86 GLN A CA 1
ATOM 739 C C . GLN A 1 86 ? 22.355 26.120 -25.518 1.00 72.06 86 GLN A C 1
ATOM 741 O O . GLN A 1 86 ? 22.567 25.040 -26.044 1.00 72.06 86 GLN A O 1
ATOM 746 N N . LEU A 1 87 ? 23.326 26.821 -24.931 1.00 64.69 87 LEU A N 1
ATOM 747 C CA . LEU A 1 87 ? 24.733 26.401 -24.892 1.00 64.69 87 LEU A CA 1
ATOM 748 C C . LEU A 1 87 ? 24.910 25.040 -24.203 1.00 64.69 87 LEU A C 1
ATOM 750 O O . LEU A 1 87 ? 25.687 24.199 -24.652 1.00 64.69 87 LEU A O 1
ATOM 754 N N . TYR A 1 88 ? 24.157 24.801 -23.126 1.00 65.94 88 TYR A N 1
ATOM 755 C CA . TYR A 1 88 ? 24.136 23.511 -22.442 1.00 65.94 88 TYR A CA 1
ATOM 756 C C . TYR A 1 88 ? 23.491 22.410 -23.298 1.00 65.94 88 TYR A C 1
ATOM 758 O O . TYR A 1 88 ? 24.008 21.292 -23.349 1.00 65.94 88 TYR A O 1
ATOM 766 N N . ILE A 1 89 ? 22.381 22.720 -23.980 1.00 71.00 89 ILE A N 1
ATOM 767 C CA . ILE A 1 89 ? 21.713 21.809 -24.922 1.00 71.00 89 ILE A CA 1
ATOM 768 C C . ILE A 1 89 ? 22.650 21.456 -26.084 1.00 71.00 89 ILE A C 1
ATOM 770 O O . ILE A 1 89 ? 22.822 20.274 -26.373 1.00 71.00 89 ILE A O 1
ATOM 774 N N . ASP A 1 90 ? 23.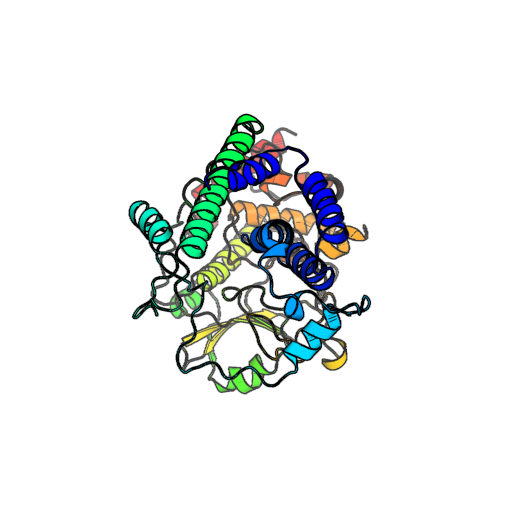294 22.450 -26.691 1.00 71.88 90 ASP A N 1
ATOM 775 C CA . ASP A 1 90 ? 24.231 22.291 -27.804 1.00 71.88 90 ASP A CA 1
ATOM 776 C C . ASP A 1 90 ? 25.431 21.438 -27.382 1.00 71.88 90 ASP A C 1
ATOM 778 O O . ASP A 1 90 ? 25.786 20.484 -28.070 1.00 71.88 90 ASP A O 1
ATOM 782 N N . HIS A 1 91 ? 26.001 21.693 -26.199 1.00 65.88 91 HIS A N 1
ATOM 783 C CA . HIS A 1 91 ? 27.079 20.870 -25.645 1.00 65.88 91 HIS A CA 1
ATOM 784 C C . HIS A 1 91 ? 26.653 19.411 -25.414 1.00 65.88 91 HIS A C 1
ATOM 786 O O . HIS A 1 91 ? 27.425 18.487 -25.651 1.00 65.88 91 HIS A O 1
ATOM 792 N N . CYS A 1 92 ? 25.407 19.179 -24.995 1.00 66.06 92 CYS A N 1
ATOM 793 C CA . CYS A 1 92 ? 24.862 17.830 -24.833 1.00 66.06 92 CYS A CA 1
ATOM 794 C C . CYS A 1 92 ? 24.616 17.108 -26.173 1.00 66.06 92 CYS A C 1
ATOM 796 O O . CYS A 1 92 ? 24.517 15.879 -26.184 1.00 66.06 92 CYS A O 1
ATOM 798 N N . GLN A 1 93 ? 24.490 17.856 -27.274 1.00 70.06 93 GLN A N 1
ATOM 799 C CA . GLN A 1 93 ? 24.318 17.340 -28.637 1.00 70.06 93 GLN A CA 1
ATOM 800 C C . GLN A 1 93 ? 25.644 17.154 -29.390 1.00 70.06 93 GLN A C 1
ATOM 802 O O . GLN A 1 93 ? 25.678 16.411 -30.371 1.00 70.06 93 GLN A O 1
ATOM 807 N N . GLN A 1 94 ? 26.726 17.801 -28.946 1.00 68.56 94 GLN A N 1
ATOM 808 C CA . GLN A 1 94 ? 28.064 17.613 -29.505 1.00 68.56 94 GLN A CA 1
ATOM 809 C C . GLN A 1 94 ? 28.549 16.170 -29.322 1.00 68.56 94 GLN A C 1
ATOM 811 O O . GLN A 1 94 ? 28.168 15.465 -28.380 1.00 68.56 94 GLN A O 1
ATOM 816 N N . GLU A 1 95 ? 29.408 15.724 -30.242 1.00 65.44 95 GLU A N 1
ATOM 817 C CA . GLU A 1 95 ? 30.069 14.431 -30.117 1.00 65.44 95 GLU A CA 1
ATOM 818 C C . GLU A 1 95 ? 30.827 14.407 -28.788 1.00 65.44 95 GLU A C 1
ATOM 820 O O . GLU A 1 95 ? 31.641 15.287 -28.498 1.00 65.44 95 GLU A O 1
ATOM 825 N N . LYS A 1 96 ? 30.476 13.442 -27.931 1.00 65.12 96 LYS A N 1
ATOM 826 C CA . LYS A 1 96 ? 31.008 13.370 -26.571 1.00 65.12 96 LYS A CA 1
ATOM 827 C C . LYS A 1 96 ? 32.524 13.372 -26.646 1.00 65.12 96 LYS A C 1
ATOM 829 O O . LYS A 1 96 ? 33.091 12.552 -27.368 1.00 65.12 96 LYS A O 1
ATOM 834 N N . LEU A 1 97 ? 33.154 14.253 -25.869 1.00 52.84 97 LEU A N 1
ATOM 835 C CA . LEU A 1 97 ? 34.605 14.283 -25.759 1.00 52.84 97 LEU A CA 1
ATOM 836 C C . LEU A 1 97 ? 35.080 12.857 -25.462 1.00 52.84 97 LEU A C 1
ATOM 838 O O . LEU A 1 97 ? 34.666 12.253 -24.467 1.00 52.84 97 LEU A O 1
ATOM 842 N N . LYS A 1 98 ? 35.880 12.290 -26.365 1.00 55.69 98 LYS A N 1
ATOM 843 C CA . LYS A 1 98 ? 36.454 10.967 -26.161 1.00 55.69 98 LYS A CA 1
ATOM 844 C C . LYS A 1 98 ? 37.551 11.137 -25.123 1.00 55.69 98 LYS A C 1
ATOM 846 O O . LYS A 1 98 ? 38.633 11.617 -25.434 1.00 55.69 98 LYS A O 1
ATOM 851 N N . LEU A 1 99 ? 37.199 10.857 -23.877 1.00 44.91 99 LEU A N 1
ATOM 852 C CA . LEU A 1 99 ? 38.132 10.934 -22.767 1.00 44.91 99 LEU A CA 1
ATOM 853 C C . LEU A 1 99 ? 39.198 9.841 -22.934 1.00 44.91 99 LEU A C 1
ATOM 855 O O . LEU A 1 99 ? 38.922 8.807 -23.550 1.00 44.91 99 LEU A O 1
ATOM 859 N N . ASP A 1 100 ? 40.397 10.081 -22.404 1.00 53.72 100 ASP A N 1
ATOM 860 C CA . ASP A 1 100 ? 41.467 9.081 -22.367 1.00 53.72 100 ASP A CA 1
ATOM 861 C C . ASP A 1 100 ? 40.992 7.794 -21.661 1.00 53.72 100 ASP A C 1
ATOM 863 O O . ASP A 1 100 ? 40.003 7.803 -20.921 1.00 53.72 100 ASP A O 1
ATOM 867 N N . ASP A 1 101 ? 41.716 6.683 -21.845 1.00 46.38 101 ASP A N 1
ATOM 868 C CA . ASP A 1 101 ? 41.379 5.360 -21.276 1.00 46.38 101 ASP A CA 1
ATOM 869 C C . ASP A 1 101 ? 41.214 5.361 -19.737 1.00 46.38 101 ASP A C 1
ATOM 871 O O . ASP A 1 101 ? 40.719 4.396 -19.148 1.00 46.38 101 ASP A O 1
ATOM 875 N N . PHE A 1 102 ? 41.600 6.453 -19.074 1.00 40.28 102 PHE A N 1
ATOM 876 C CA . PHE A 1 102 ? 41.338 6.737 -17.673 1.00 40.28 102 PHE A CA 1
ATOM 877 C C . PHE A 1 102 ? 40.811 8.168 -17.498 1.00 40.28 102 PHE A C 1
ATOM 879 O O . PHE A 1 102 ? 41.391 9.144 -17.967 1.00 40.28 102 PHE A O 1
ATOM 886 N N . VAL A 1 103 ? 39.717 8.294 -16.748 1.00 39.75 103 VAL A N 1
ATOM 887 C CA . VAL A 1 103 ? 39.091 9.576 -16.408 1.00 39.75 103 VAL A CA 1
ATOM 888 C C . VAL A 1 103 ? 39.087 9.726 -14.899 1.00 39.75 103 VAL A C 1
ATOM 890 O O . VAL A 1 103 ? 38.655 8.827 -14.179 1.00 39.75 103 VAL A O 1
ATOM 893 N N . TYR A 1 104 ? 39.549 10.875 -14.419 1.00 38.22 104 TYR A N 1
ATOM 894 C CA . TYR A 1 104 ? 39.473 11.238 -13.011 1.00 38.22 104 TYR A CA 1
ATOM 895 C C . TYR A 1 104 ? 38.037 11.630 -12.654 1.00 38.22 104 TYR A C 1
ATOM 897 O O . TYR A 1 104 ? 37.577 12.716 -12.999 1.00 38.22 104 TYR A O 1
ATOM 905 N N . ASP A 1 105 ? 37.330 10.752 -11.945 1.00 40.62 105 ASP A N 1
ATOM 906 C CA . ASP A 1 105 ? 36.042 11.079 -11.339 1.00 40.62 105 ASP A CA 1
ATOM 907 C C . ASP A 1 105 ? 36.261 11.621 -9.918 1.00 40.62 105 ASP A C 1
ATOM 909 O O . ASP A 1 105 ? 36.761 10.928 -9.030 1.00 40.62 105 ASP A O 1
ATOM 913 N N . LEU A 1 106 ? 35.859 12.871 -9.684 1.00 39.97 106 LEU A N 1
ATOM 914 C CA . LEU A 1 106 ? 35.882 13.506 -8.363 1.00 39.97 106 LEU A CA 1
ATOM 915 C C . LEU A 1 106 ? 34.858 12.895 -7.391 1.00 39.97 106 LEU A C 1
ATOM 917 O O . LEU A 1 106 ? 34.815 13.294 -6.226 1.00 39.97 106 LEU A O 1
ATOM 921 N N . HIS A 1 107 ? 33.992 11.984 -7.841 1.00 46.03 107 HIS A N 1
ATOM 922 C CA . HIS A 1 107 ? 32.857 11.456 -7.089 1.00 46.03 107 HIS A CA 1
ATOM 923 C C . HIS A 1 107 ? 32.757 9.920 -7.167 1.00 46.03 107 HIS A C 1
ATOM 925 O O . HIS A 1 107 ? 31.671 9.364 -7.347 1.00 46.03 107 HIS A O 1
ATOM 931 N N . THR A 1 108 ? 33.851 9.187 -6.940 1.00 39.28 108 THR A N 1
ATOM 932 C CA . THR A 1 108 ? 33.759 7.722 -6.842 1.00 39.28 108 THR A CA 1
ATOM 933 C C . THR A 1 108 ? 32.960 7.299 -5.605 1.00 39.28 108 THR A C 1
ATOM 935 O O . THR A 1 108 ? 33.340 7.532 -4.453 1.00 39.28 108 THR A O 1
ATOM 938 N N . GLN A 1 109 ? 31.812 6.669 -5.847 1.00 39.88 109 GLN A N 1
ATOM 939 C CA . GLN A 1 109 ? 30.926 6.150 -4.817 1.00 39.88 109 GLN A CA 1
ATOM 940 C C . GLN A 1 109 ? 31.489 4.900 -4.121 1.00 39.88 109 GLN A C 1
ATOM 942 O O . GLN A 1 109 ? 32.077 4.018 -4.734 1.00 39.88 109 GLN A O 1
ATOM 947 N N . SER A 1 110 ? 31.064 4.761 -2.860 1.00 42.12 110 SER A N 1
ATOM 948 C CA . SER A 1 110 ? 30.712 3.509 -2.167 1.00 42.12 110 SER A CA 1
ATOM 949 C C . SER A 1 110 ? 31.816 2.663 -1.509 1.00 42.12 110 SER A C 1
ATOM 951 O O . SER A 1 110 ? 32.332 1.728 -2.103 1.00 42.12 110 SER A O 1
ATOM 953 N N . LYS A 1 111 ? 32.027 2.895 -0.193 1.00 42.09 111 LYS A N 1
ATOM 954 C CA . LYS A 1 111 ? 31.816 1.905 0.910 1.00 42.09 111 LYS A CA 1
ATOM 955 C C . LYS A 1 111 ? 32.345 2.315 2.305 1.00 42.09 111 LYS A C 1
ATOM 957 O O . LYS A 1 111 ? 32.316 1.502 3.220 1.00 42.09 111 LYS A O 1
ATOM 962 N N . HIS A 1 112 ? 32.734 3.567 2.550 1.00 45.53 112 HIS A N 1
ATOM 963 C CA . HIS A 1 112 ? 33.416 3.934 3.813 1.00 45.53 112 HIS A CA 1
ATOM 964 C C . HIS A 1 112 ? 32.560 4.649 4.878 1.00 45.53 112 HIS A C 1
ATOM 966 O O . HIS A 1 112 ? 33.084 5.290 5.782 1.00 45.53 112 HIS A O 1
ATOM 972 N N . GLN A 1 113 ? 31.227 4.548 4.828 1.00 45.22 113 GLN A N 1
ATOM 973 C CA . GLN A 1 113 ? 30.356 5.355 5.701 1.00 45.22 113 GLN A CA 1
ATOM 974 C C . GLN A 1 113 ? 30.286 4.933 7.181 1.00 45.22 113 GLN A C 1
ATOM 976 O O . GLN A 1 113 ? 29.717 5.696 7.965 1.00 45.22 113 GLN A O 1
ATOM 981 N N . GLN A 1 114 ? 30.816 3.771 7.575 1.00 45.31 114 GLN A N 1
ATOM 982 C CA . GLN A 1 114 ? 30.574 3.214 8.915 1.00 45.31 114 GLN A CA 1
ATOM 983 C C . GLN A 1 114 ? 31.712 3.391 9.925 1.00 45.31 114 GLN A C 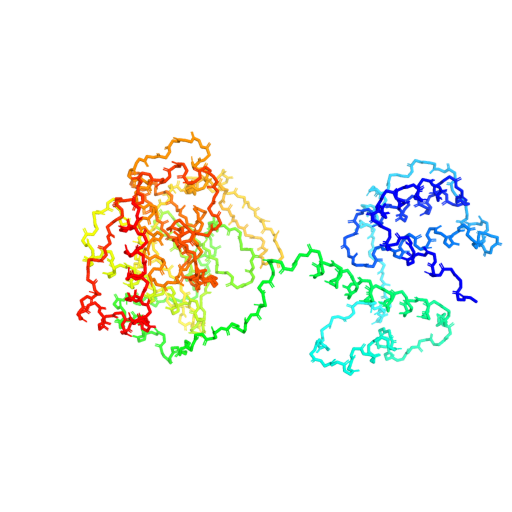1
ATOM 985 O O . GLN A 1 114 ? 31.464 3.193 11.110 1.00 45.31 114 GLN A O 1
ATOM 990 N N . ASP A 1 115 ? 32.903 3.829 9.509 1.00 45.12 115 ASP A N 1
ATOM 991 C CA . ASP A 1 115 ? 34.052 3.934 10.413 1.00 45.12 115 ASP A CA 1
ATOM 992 C C . ASP A 1 115 ? 34.526 5.386 10.562 1.00 45.12 115 ASP A C 1
ATOM 994 O O . ASP A 1 115 ? 34.724 6.100 9.576 1.00 45.12 115 ASP A O 1
ATOM 998 N N . LYS A 1 116 ? 34.647 5.858 11.806 1.00 47.19 116 LYS A N 1
ATOM 999 C CA . LYS A 1 116 ? 34.910 7.277 12.118 1.00 47.19 116 LYS A CA 1
ATOM 1000 C C . LYS A 1 116 ? 36.355 7.670 11.792 1.00 47.19 116 LYS A C 1
ATOM 1002 O O . LYS A 1 116 ? 36.582 8.779 11.325 1.00 47.19 116 LYS A O 1
ATOM 1007 N N . THR A 1 117 ? 37.285 6.736 11.965 1.00 44.47 117 THR A N 1
ATOM 1008 C CA . THR A 1 117 ? 38.712 6.843 11.621 1.00 44.47 117 THR A CA 1
ATOM 1009 C C . THR A 1 117 ? 38.941 6.960 10.111 1.00 44.47 117 THR A C 1
ATOM 1011 O O . THR A 1 117 ? 39.761 7.760 9.678 1.00 44.47 117 THR A O 1
ATOM 1014 N N . LYS A 1 118 ? 38.123 6.286 9.291 1.00 50.84 118 LYS A N 1
ATOM 1015 C CA . LYS A 1 118 ? 38.237 6.315 7.817 1.00 50.84 118 LYS A CA 1
ATOM 1016 C C . LYS A 1 118 ? 37.642 7.567 7.162 1.00 50.84 118 LYS A C 1
ATOM 1018 O O . LYS A 1 118 ? 37.904 7.850 5.998 1.00 50.84 118 LYS A O 1
ATOM 1023 N N . ARG A 1 119 ? 36.836 8.345 7.895 1.00 48.12 119 ARG A N 1
ATOM 1024 C CA . ARG A 1 119 ? 36.336 9.658 7.438 1.00 48.12 119 ARG A CA 1
ATOM 1025 C C . ARG A 1 119 ? 37.392 10.754 7.525 1.00 48.12 119 ARG A C 1
ATOM 1027 O O . ARG A 1 119 ? 37.403 11.636 6.675 1.00 48.12 119 ARG A O 1
ATOM 1034 N N . GLU A 1 120 ? 38.244 10.703 8.542 1.00 45.00 120 GLU A N 1
ATOM 1035 C CA . GLU A 1 120 ? 39.373 11.628 8.685 1.00 45.00 120 GLU A CA 1
ATOM 1036 C C . GLU A 1 120 ? 40.466 11.319 7.650 1.00 45.00 120 GLU A C 1
ATOM 1038 O O . GLU A 1 120 ? 41.071 12.242 7.111 1.00 45.00 120 GLU A O 1
ATOM 1043 N N . GLU A 1 121 ? 40.641 10.043 7.286 1.00 45.81 121 GLU A N 1
ATOM 1044 C CA . GLU A 1 121 ? 41.468 9.615 6.146 1.00 45.81 121 GLU A CA 1
ATOM 1045 C C . GLU A 1 121 ? 40.884 10.076 4.801 1.00 45.81 121 GLU A C 1
ATOM 1047 O O . GLU A 1 121 ? 41.588 10.713 4.028 1.00 45.81 121 GLU A O 1
ATOM 1052 N N . PHE A 1 122 ? 39.577 9.907 4.565 1.00 46.06 122 PHE A N 1
ATOM 1053 C CA . PHE A 1 122 ? 38.900 10.428 3.364 1.00 46.06 122 PHE A CA 1
ATOM 1054 C C . PHE A 1 122 ? 39.027 11.958 3.214 1.00 46.06 122 PHE A C 1
ATOM 1056 O O . PHE A 1 122 ? 39.192 12.478 2.111 1.00 46.06 122 PHE A O 1
ATOM 1063 N N . ALA A 1 123 ? 38.971 12.696 4.328 1.00 43.12 123 ALA A N 1
ATOM 1064 C CA . ALA A 1 123 ? 39.205 14.139 4.337 1.00 43.12 123 ALA A CA 1
ATOM 1065 C C . ALA A 1 123 ? 40.681 14.507 4.074 1.00 43.12 123 ALA A C 1
ATOM 1067 O O . ALA A 1 123 ? 40.947 15.568 3.511 1.00 43.12 123 ALA A O 1
ATOM 1068 N N . ARG A 1 124 ? 41.635 13.641 4.449 1.00 42.59 124 ARG A N 1
ATOM 1069 C CA . ARG A 1 124 ? 43.068 13.809 4.152 1.00 42.59 124 ARG A CA 1
ATOM 1070 C C . ARG A 1 124 ? 43.430 13.462 2.708 1.00 42.59 124 ARG A C 1
ATOM 1072 O O . ARG A 1 124 ? 44.324 14.102 2.165 1.00 42.59 124 ARG A O 1
ATOM 1079 N N . GLU A 1 125 ? 42.759 12.496 2.087 1.00 42.59 125 GLU A N 1
ATOM 1080 C CA . GLU A 1 125 ? 43.140 11.982 0.764 1.00 42.59 125 GLU A CA 1
ATOM 1081 C C . GLU A 1 125 ? 42.633 12.842 -0.404 1.00 42.59 125 GLU A C 1
ATOM 1083 O O . GLU A 1 125 ? 43.303 12.945 -1.430 1.00 42.59 125 GLU A O 1
ATOM 1088 N N . GLY A 1 126 ? 41.465 13.485 -0.294 1.00 52.16 126 GLY A N 1
ATOM 1089 C CA . GLY A 1 126 ? 40.730 13.770 -1.535 1.00 52.16 126 GLY A CA 1
ATOM 1090 C C . GLY A 1 126 ? 40.419 12.444 -2.249 1.00 52.16 126 GLY A C 1
ATOM 1091 O O . GLY A 1 126 ? 40.484 11.390 -1.626 1.00 52.16 126 GLY A O 1
ATOM 1092 N N . ALA A 1 127 ? 40.034 12.438 -3.525 1.00 44.09 127 ALA A N 1
ATOM 1093 C CA . ALA A 1 127 ? 39.842 11.160 -4.221 1.00 44.09 127 ALA A CA 1
ATOM 1094 C C . ALA A 1 127 ? 41.145 10.330 -4.168 1.00 44.09 127 ALA A C 1
ATOM 1096 O O . ALA A 1 127 ? 42.207 10.852 -4.502 1.00 44.09 127 ALA A O 1
ATOM 1097 N N . GLN A 1 128 ? 41.081 9.058 -3.753 1.00 44.06 128 GLN A N 1
ATOM 1098 C CA . GLN A 1 128 ? 42.220 8.148 -3.868 1.00 44.06 128 GLN A CA 1
ATOM 1099 C C . GLN A 1 128 ? 42.515 7.950 -5.358 1.00 44.06 128 GLN A C 1
ATOM 1101 O O . GLN A 1 128 ? 41.736 7.325 -6.076 1.00 44.06 128 GLN A O 1
ATOM 1106 N N . VAL A 1 129 ? 43.643 8.484 -5.817 1.00 44.94 129 VAL A N 1
ATOM 1107 C CA . VAL A 1 129 ? 44.112 8.320 -7.190 1.00 44.94 129 VAL A CA 1
ATOM 1108 C C . VAL A 1 129 ? 45.288 7.356 -7.179 1.00 44.94 129 VAL A C 1
ATOM 1110 O O . VAL A 1 129 ? 46.381 7.684 -6.719 1.00 44.94 129 VAL A O 1
ATOM 1113 N N . THR A 1 130 ? 45.093 6.163 -7.726 1.00 40.09 130 THR A N 1
ATOM 1114 C CA . THR A 1 130 ? 46.221 5.316 -8.124 1.00 40.09 130 THR A CA 1
ATOM 1115 C C . THR A 1 130 ? 46.935 5.962 -9.314 1.00 40.09 130 THR A C 1
ATOM 1117 O O . THR A 1 130 ? 46.321 6.134 -10.363 1.00 40.09 130 THR A O 1
ATOM 1120 N N . ASN A 1 131 ? 48.223 6.291 -9.146 1.00 44.59 131 ASN A N 1
ATOM 1121 C CA . ASN A 1 131 ? 49.102 6.955 -10.127 1.00 44.59 131 ASN A CA 1
ATOM 1122 C C . ASN A 1 131 ? 48.758 8.425 -10.420 1.00 44.59 131 ASN A C 1
ATOM 1124 O O . ASN A 1 131 ? 48.600 8.831 -11.571 1.00 44.59 131 ASN A O 1
ATOM 1128 N N . GLU A 1 132 ? 48.666 9.236 -9.367 1.00 52.06 132 GLU A N 1
ATOM 1129 C CA . GLU A 1 132 ? 48.462 10.676 -9.500 1.00 52.06 132 GLU A CA 1
ATOM 1130 C C . GLU A 1 132 ? 49.548 11.359 -10.345 1.00 52.06 132 GLU A C 1
ATOM 1132 O O . GLU A 1 132 ? 50.747 11.252 -10.077 1.00 52.06 132 GLU A O 1
ATOM 1137 N N . CYS A 1 133 ? 49.117 12.125 -11.352 1.00 53.72 133 CYS A N 1
ATOM 1138 C CA . CYS A 1 133 ? 50.018 12.964 -12.131 1.00 53.72 133 CYS A CA 1
ATOM 1139 C C . CYS A 1 133 ? 50.464 14.175 -11.298 1.00 53.72 133 CYS A C 1
ATOM 1141 O O . CYS A 1 133 ? 49.820 15.226 -11.286 1.00 53.72 133 CYS A O 1
ATOM 1143 N N . HIS A 1 134 ? 51.601 14.042 -10.615 1.00 57.78 134 HIS A N 1
ATOM 1144 C CA . HIS A 1 134 ? 52.163 15.098 -9.767 1.00 57.78 134 HIS A CA 1
ATOM 1145 C C . HIS A 1 134 ? 52.471 16.407 -10.513 1.00 57.78 134 HIS A C 1
ATOM 1147 O O . HIS A 1 134 ? 52.542 17.456 -9.880 1.00 57.78 134 HIS A O 1
ATOM 1153 N N . GLN A 1 135 ? 52.622 16.371 -11.841 1.00 52.50 135 GLN A N 1
ATOM 1154 C CA . GLN A 1 135 ? 52.865 17.567 -12.658 1.00 52.50 135 GLN A CA 1
ATOM 1155 C C . GLN A 1 135 ? 51.632 18.473 -12.777 1.00 52.50 135 GLN A C 1
ATOM 1157 O O . GLN A 1 135 ? 51.776 19.686 -12.889 1.00 52.50 135 GLN A O 1
ATOM 1162 N N . LEU A 1 136 ? 50.428 17.897 -12.730 1.00 44.28 136 LEU A N 1
ATOM 1163 C CA . LEU A 1 136 ? 49.160 18.634 -12.810 1.00 44.28 136 LEU A CA 1
ATOM 1164 C C . LEU A 1 136 ? 48.530 18.861 -11.428 1.00 44.28 136 LEU A C 1
ATOM 1166 O O . LEU A 1 136 ? 47.487 19.504 -11.304 1.00 44.28 136 LEU A O 1
ATOM 1170 N N . LEU A 1 137 ? 49.168 18.352 -10.370 1.00 50.03 137 LEU A N 1
ATOM 1171 C CA . LEU A 1 137 ? 48.705 18.516 -9.004 1.00 50.03 137 LEU A CA 1
ATOM 1172 C C . LEU A 1 137 ? 48.909 19.962 -8.536 1.00 50.03 137 LEU A C 1
ATOM 1174 O O . LEU A 1 137 ? 49.996 20.366 -8.119 1.00 50.03 137 LEU A O 1
ATOM 1178 N N . ASN A 1 138 ? 47.829 20.740 -8.514 1.00 60.47 138 ASN A N 1
ATOM 1179 C CA . ASN A 1 138 ? 47.837 22.041 -7.859 1.00 60.47 138 ASN A CA 1
ATOM 1180 C C . ASN A 1 138 ? 47.606 21.874 -6.348 1.00 60.47 138 ASN A C 1
ATOM 1182 O O . ASN A 1 138 ? 46.472 21.782 -5.870 1.00 60.47 138 ASN A O 1
ATOM 1186 N N . ILE A 1 139 ? 48.703 21.859 -5.586 1.00 61.66 139 ILE A N 1
ATOM 1187 C CA . ILE A 1 139 ? 48.694 21.674 -4.124 1.00 61.66 139 ILE A CA 1
ATOM 1188 C C . ILE A 1 139 ? 47.795 22.704 -3.422 1.00 61.66 139 ILE A C 1
ATOM 1190 O O . ILE A 1 139 ? 47.084 22.354 -2.480 1.00 61.66 139 ILE A O 1
ATOM 1194 N N . LYS A 1 140 ? 47.765 23.954 -3.905 1.00 54.75 140 LYS A N 1
ATOM 1195 C CA . LYS A 1 140 ? 46.933 25.013 -3.313 1.00 54.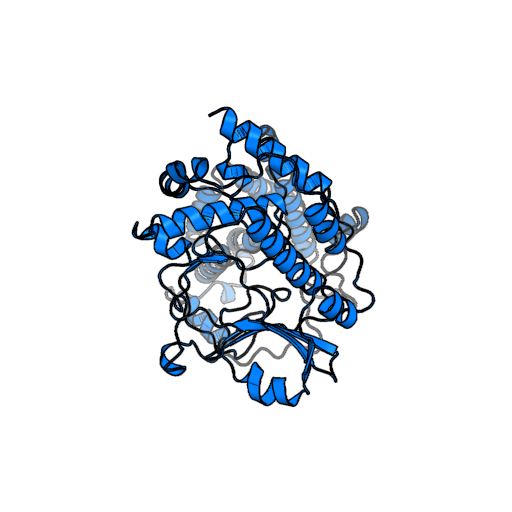75 140 LYS A CA 1
ATOM 1196 C C . LYS A 1 140 ? 45.445 24.723 -3.497 1.00 54.75 140 LYS A C 1
ATOM 1198 O O . LYS A 1 140 ? 44.661 24.920 -2.574 1.00 54.75 140 LYS A O 1
ATOM 1203 N N . TYR A 1 141 ? 45.062 24.209 -4.665 1.00 51.50 141 TYR A N 1
ATOM 1204 C CA . TYR A 1 141 ? 43.676 23.841 -4.957 1.00 51.50 141 TYR A CA 1
ATOM 1205 C C . TYR A 1 141 ? 43.214 22.642 -4.114 1.00 51.50 141 TYR A C 1
ATOM 1207 O O . TYR A 1 141 ? 42.099 22.633 -3.593 1.00 51.50 141 TYR A O 1
ATOM 1215 N N . ARG A 1 142 ? 44.093 21.651 -3.908 1.00 62.06 142 ARG A N 1
ATOM 1216 C CA . ARG A 1 142 ? 43.815 20.511 -3.020 1.00 62.06 142 ARG A CA 1
ATOM 1217 C C . ARG A 1 142 ? 43.597 20.952 -1.573 1.00 62.06 142 ARG A C 1
ATOM 1219 O O . ARG A 1 142 ? 42.610 20.541 -0.966 1.00 62.06 142 ARG A O 1
ATOM 1226 N N . GLN A 1 143 ? 44.472 21.809 -1.051 1.00 63.19 143 GLN A N 1
ATOM 1227 C CA . GLN A 1 143 ? 44.336 22.373 0.297 1.00 63.19 143 GLN A CA 1
ATOM 1228 C C . GLN A 1 143 ? 43.012 23.133 0.454 1.00 63.19 143 GLN A C 1
ATOM 1230 O O . GLN A 1 143 ? 42.264 22.890 1.396 1.00 63.19 143 GLN A O 1
ATOM 1235 N N . MET A 1 144 ? 42.667 23.969 -0.526 1.00 56.28 144 MET A N 1
ATOM 1236 C CA . MET A 1 144 ? 41.400 24.699 -0.555 1.00 56.28 144 MET A CA 1
ATOM 1237 C C . MET A 1 144 ? 40.175 23.779 -0.503 1.00 56.28 144 MET A C 1
ATOM 1239 O O . MET A 1 144 ? 39.254 24.018 0.277 1.00 56.28 144 MET A O 1
ATOM 1243 N N . TYR A 1 145 ? 40.146 22.724 -1.320 1.00 56.59 145 TYR A N 1
ATOM 1244 C CA . TYR A 1 145 ? 39.023 21.786 -1.332 1.00 56.59 145 TYR A CA 1
ATOM 1245 C C . TYR A 1 145 ? 38.867 21.070 0.019 1.00 56.59 145 TYR A C 1
ATOM 1247 O O . TYR A 1 145 ? 37.752 20.931 0.527 1.00 56.59 145 TYR A O 1
ATOM 1255 N N . GLN A 1 146 ? 39.983 20.663 0.633 1.00 58.91 146 GLN A N 1
ATOM 1256 C CA . GLN A 1 146 ? 39.998 20.042 1.960 1.00 58.91 146 GLN A CA 1
ATOM 1257 C C . GLN A 1 146 ? 39.440 20.987 3.031 1.00 58.91 146 GLN A C 1
ATOM 1259 O O . GLN A 1 146 ? 38.541 20.605 3.783 1.00 58.91 146 GLN A O 1
ATOM 1264 N N . GLU A 1 147 ? 39.909 22.235 3.064 1.00 64.69 147 GLU A N 1
ATOM 1265 C CA . GLU A 1 147 ? 39.423 23.260 3.994 1.00 64.69 147 GLU A CA 1
ATOM 1266 C C . GLU A 1 147 ? 37.922 23.529 3.810 1.00 64.69 147 GLU A C 1
ATOM 1268 O O . GLU A 1 147 ? 37.169 23.571 4.788 1.00 64.69 147 GLU A O 1
ATOM 1273 N N . PHE A 1 148 ? 37.455 23.621 2.561 1.00 58.47 148 PHE A N 1
ATOM 1274 C CA . PHE A 1 148 ? 36.044 23.839 2.246 1.00 58.47 148 PHE A CA 1
ATOM 1275 C C . PHE A 1 148 ? 35.160 22.674 2.704 1.00 58.47 148 PHE A C 1
ATOM 1277 O O . PHE A 1 148 ? 34.079 22.882 3.263 1.00 58.47 148 PHE A O 1
ATOM 1284 N N . LYS A 1 149 ? 35.632 21.435 2.526 1.00 59.69 149 LYS A N 1
ATOM 1285 C CA . LYS A 1 149 ? 34.924 20.234 2.978 1.00 59.69 149 LYS A CA 1
ATOM 1286 C C . LYS A 1 149 ? 34.802 20.192 4.498 1.00 59.69 149 LYS A C 1
ATOM 1288 O O . LYS A 1 149 ? 33.705 19.979 5.014 1.00 59.69 149 LYS A O 1
ATOM 1293 N N . ILE A 1 150 ? 35.903 20.467 5.201 1.00 67.19 150 ILE A N 1
ATOM 1294 C CA . ILE A 1 150 ? 35.940 20.548 6.667 1.00 67.19 150 ILE A CA 1
ATOM 1295 C C . ILE A 1 150 ? 34.957 21.615 7.163 1.00 67.19 150 ILE A C 1
ATOM 1297 O O . ILE A 1 150 ? 34.171 21.352 8.075 1.00 67.19 150 ILE A O 1
ATOM 1301 N N . MET A 1 151 ? 34.948 22.795 6.539 1.00 64.12 151 MET A N 1
ATOM 1302 C CA . MET A 1 151 ? 34.045 23.891 6.896 1.00 64.12 151 MET A CA 1
ATOM 1303 C C . MET A 1 151 ? 32.569 23.525 6.678 1.00 64.12 151 MET A C 1
ATOM 1305 O O . MET A 1 151 ? 31.740 23.784 7.551 1.00 64.12 151 MET A O 1
ATOM 1309 N N . LEU A 1 152 ? 32.221 22.890 5.553 1.00 58.91 152 LEU A N 1
ATOM 1310 C CA . LEU A 1 152 ? 30.855 22.424 5.287 1.00 58.91 152 LEU A CA 1
ATOM 1311 C C . LEU A 1 152 ? 30.393 21.387 6.319 1.00 58.91 152 LEU A C 1
ATOM 1313 O O . LEU A 1 152 ? 29.262 21.456 6.810 1.00 58.91 152 LEU A O 1
ATOM 1317 N N . ASP A 1 153 ? 31.273 20.463 6.700 1.00 60.38 153 ASP A N 1
ATOM 1318 C CA . ASP A 1 153 ? 30.978 19.451 7.714 1.00 60.38 153 ASP A CA 1
ATOM 1319 C C . ASP A 1 153 ? 30.802 20.075 9.113 1.00 60.38 153 ASP A C 1
ATOM 1321 O O . ASP A 1 153 ? 29.884 19.698 9.861 1.00 60.38 153 ASP A O 1
ATOM 1325 N N . GLN A 1 154 ? 31.616 21.082 9.456 1.00 68.06 154 GLN A N 1
ATOM 1326 C CA . GLN A 1 154 ? 31.480 21.884 10.679 1.00 68.06 154 GLN A CA 1
ATOM 1327 C C . GLN A 1 154 ? 30.181 22.697 10.693 1.00 68.06 154 GLN A C 1
ATOM 1329 O O . GLN A 1 154 ? 29.440 22.673 11.679 1.00 68.06 154 GLN A O 1
ATOM 1334 N N . TYR A 1 155 ? 29.840 23.361 9.588 1.00 60.28 155 TYR A N 1
ATOM 1335 C CA . TYR A 1 155 ? 28.579 24.082 9.439 1.00 60.28 155 TYR A CA 1
ATOM 1336 C C . TYR A 1 155 ? 27.378 23.145 9.585 1.00 60.28 155 TYR A C 1
ATOM 1338 O O . TYR A 1 155 ? 26.397 23.478 10.248 1.00 60.28 155 TYR A O 1
ATOM 1346 N N . GLU A 1 156 ? 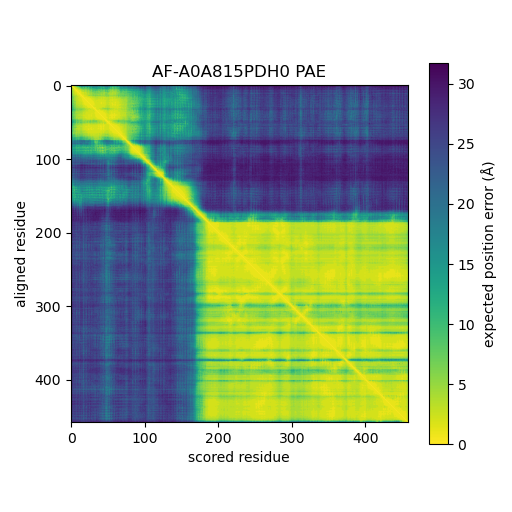27.443 21.928 9.044 1.00 59.94 156 GLU A N 1
ATOM 1347 C CA . GLU A 1 156 ? 26.403 20.921 9.245 1.00 59.94 156 GLU A CA 1
ATOM 1348 C C . GLU A 1 156 ? 26.279 20.490 10.709 1.00 59.94 156 GLU A C 1
ATOM 1350 O O . GLU A 1 156 ? 25.171 20.329 11.219 1.00 59.94 156 GLU A O 1
ATOM 1355 N N . THR A 1 157 ? 27.396 20.272 11.399 1.00 64.62 157 THR A N 1
ATOM 1356 C CA . THR A 1 157 ? 27.386 19.885 12.817 1.00 64.62 157 THR A CA 1
ATOM 1357 C C . THR A 1 157 ? 26.889 21.024 13.704 1.00 64.62 157 THR A C 1
ATOM 1359 O O . THR A 1 157 ? 26.090 20.778 14.610 1.00 64.62 157 THR A O 1
ATOM 1362 N N . ASN A 1 158 ? 27.252 22.268 13.397 1.00 55.88 158 ASN A N 1
ATOM 1363 C CA . ASN A 1 158 ? 26.820 23.463 14.120 1.00 55.88 158 ASN A CA 1
ATOM 1364 C C . ASN A 1 158 ? 25.374 23.864 13.799 1.00 55.88 158 ASN A C 1
ATOM 1366 O O . ASN A 1 158 ? 24.635 24.235 14.704 1.00 55.88 158 ASN A O 1
ATOM 1370 N N . SER A 1 159 ? 24.906 23.709 12.559 1.00 52.12 159 SER A N 1
ATOM 1371 C CA . SER A 1 159 ? 23.495 23.903 12.186 1.00 52.12 159 SER A CA 1
ATOM 1372 C C . SER A 1 159 ? 22.595 22.787 12.729 1.00 52.12 159 SER A C 1
ATOM 1374 O O . SER A 1 159 ? 21.455 23.053 13.119 1.00 52.12 159 SER A O 1
ATOM 1376 N N . LYS A 1 160 ? 23.106 21.551 12.852 1.00 50.66 160 LYS A N 1
ATOM 1377 C CA . LYS A 1 160 ? 22.456 20.475 13.621 1.00 50.66 160 LYS A CA 1
ATOM 1378 C C . LYS A 1 160 ? 22.393 20.831 15.113 1.00 50.66 160 LYS A C 1
ATOM 1380 O O . LYS A 1 160 ? 21.326 20.654 15.693 1.00 50.66 160 LYS A O 1
ATOM 1385 N N . LYS A 1 161 ? 23.461 21.404 15.694 1.00 49.44 161 LYS A N 1
ATOM 1386 C CA . LYS A 1 161 ? 23.513 21.866 17.099 1.00 49.44 161 LYS A CA 1
ATOM 1387 C C . LYS A 1 161 ? 22.607 23.075 17.394 1.00 49.44 161 LYS A C 1
ATOM 1389 O O . LYS A 1 161 ? 21.887 23.062 18.389 1.00 49.44 161 LYS A O 1
ATOM 1394 N N . ARG A 1 162 ? 22.562 24.084 16.516 1.00 45.81 162 ARG A N 1
ATOM 1395 C CA . ARG A 1 162 ? 21.670 25.259 16.631 1.00 45.81 162 ARG A CA 1
ATOM 1396 C C . ARG A 1 162 ? 20.195 24.887 16.419 1.00 45.81 162 ARG A C 1
ATOM 1398 O O . ARG A 1 162 ? 19.321 25.459 17.061 1.00 45.81 162 ARG A O 1
ATOM 1405 N N . LYS A 1 163 ? 19.897 23.873 15.593 1.00 43.62 163 LYS A N 1
ATOM 1406 C CA . LYS A 1 163 ? 18.543 23.286 15.516 1.00 43.62 163 LYS A CA 1
ATOM 1407 C C . LYS A 1 163 ? 18.164 22.474 16.758 1.00 43.62 163 LYS A C 1
ATOM 1409 O O . LYS A 1 163 ? 16.973 22.354 17.020 1.00 43.62 163 LYS A O 1
ATOM 1414 N N . THR A 1 164 ? 19.118 21.927 17.515 1.00 39.78 164 THR A N 1
ATOM 1415 C CA . THR A 1 164 ? 18.823 21.227 18.779 1.00 39.78 164 THR A CA 1
ATOM 1416 C C . THR A 1 164 ? 18.560 22.165 19.953 1.00 39.78 164 THR A C 1
ATOM 1418 O O . THR A 1 164 ? 17.703 21.834 20.757 1.00 39.78 164 THR A O 1
ATOM 1421 N N . THR A 1 165 ? 19.186 23.344 20.030 1.00 41.62 165 THR A N 1
ATOM 1422 C CA . THR A 1 165 ? 18.924 24.296 21.130 1.00 41.62 165 THR A CA 1
ATOM 1423 C C . THR A 1 165 ? 17.681 25.169 20.916 1.00 41.62 165 THR A C 1
ATOM 1425 O O . THR A 1 165 ? 17.092 25.629 21.883 1.00 41.62 165 THR A O 1
ATOM 1428 N N . GLY A 1 166 ? 17.224 25.361 19.670 1.00 39.16 166 GLY A N 1
ATOM 1429 C CA . GLY A 1 166 ? 15.970 26.076 19.366 1.00 39.16 166 GLY A CA 1
ATOM 1430 C C . GLY A 1 166 ? 14.734 25.187 19.161 1.00 39.16 166 GLY A C 1
ATOM 1431 O O . GLY A 1 166 ? 13.626 25.697 19.016 1.00 39.16 166 GLY A O 1
ATOM 1432 N N . VAL A 1 167 ? 14.898 23.858 19.113 1.00 41.12 167 VAL A N 1
ATOM 1433 C CA . VAL A 1 167 ? 13.810 22.883 18.889 1.00 41.12 167 VAL A CA 1
ATOM 1434 C C . VAL A 1 167 ? 13.993 21.682 19.820 1.00 41.12 167 VAL A C 1
ATOM 1436 O O . VAL A 1 167 ? 14.004 20.527 19.394 1.00 41.12 167 VAL A O 1
ATOM 1439 N N . GLU A 1 168 ? 14.131 21.941 21.117 1.00 41.25 168 GLU A N 1
ATOM 1440 C CA . GLU A 1 168 ? 14.273 20.885 22.125 1.00 41.25 168 GLU A CA 1
ATOM 1441 C C . GLU A 1 168 ? 12.942 20.199 22.492 1.00 41.25 168 GLU A C 1
ATOM 1443 O O . GLU A 1 168 ? 12.902 19.355 23.376 1.00 41.25 168 GLU A O 1
ATOM 1448 N N . ASN A 1 169 ? 11.854 20.457 21.750 1.00 42.44 169 ASN A N 1
ATOM 1449 C CA . ASN A 1 169 ? 10.568 19.797 21.995 1.00 42.44 169 ASN A CA 1
ATOM 1450 C C . ASN A 1 169 ? 10.100 18.774 20.952 1.00 42.44 169 ASN A C 1
ATOM 1452 O O . ASN A 1 169 ? 9.070 18.162 21.202 1.00 42.44 169 ASN A O 1
ATOM 1456 N N . ASN A 1 170 ? 10.769 18.521 19.810 1.00 43.91 170 ASN A N 1
ATOM 1457 C CA . ASN A 1 170 ? 10.162 17.606 18.814 1.00 43.91 170 ASN A CA 1
ATOM 1458 C C . ASN A 1 170 ? 11.081 16.909 17.784 1.00 43.91 170 ASN A C 1
ATOM 1460 O O . ASN A 1 170 ? 10.719 16.776 16.612 1.00 43.91 170 ASN A O 1
ATOM 1464 N N . ARG A 1 171 ? 12.236 16.352 18.172 1.00 40.47 171 ARG A N 1
ATOM 1465 C CA . ARG A 1 171 ? 12.893 15.317 17.337 1.00 40.47 171 ARG A CA 1
ATOM 1466 C C . ARG A 1 171 ? 13.263 14.076 18.138 1.00 40.47 171 ARG A C 1
ATOM 1468 O O . ARG A 1 171 ? 14.355 13.942 18.674 1.00 40.47 171 ARG A O 1
ATOM 1475 N N . LYS A 1 172 ? 12.312 13.135 18.137 1.00 43.41 172 LYS A N 1
ATOM 1476 C CA . LYS A 1 172 ? 12.468 11.733 18.539 1.00 43.41 172 LYS A CA 1
ATOM 1477 C C . LYS A 1 172 ? 13.786 11.175 17.984 1.00 43.41 172 LYS A C 1
ATOM 1479 O O . LYS A 1 172 ? 13.959 11.110 16.764 1.00 43.41 172 LYS A O 1
ATOM 1484 N N . LYS A 1 173 ? 14.673 10.721 18.879 1.00 40.00 173 LYS A N 1
ATOM 1485 C CA . LYS A 1 173 ? 15.744 9.764 18.560 1.00 40.00 173 LYS A CA 1
ATOM 1486 C C . LYS A 1 173 ? 15.152 8.698 17.628 1.00 40.00 173 LYS A C 1
ATOM 1488 O O . LYS A 1 173 ? 14.125 8.099 17.967 1.00 40.00 173 LYS A O 1
ATOM 1493 N N . LYS A 1 174 ? 15.765 8.471 16.459 1.00 42.56 174 LYS A N 1
ATOM 1494 C CA . LYS A 1 174 ? 15.521 7.251 15.677 1.00 42.56 174 LYS A CA 1
ATOM 1495 C C . LYS A 1 174 ? 16.024 6.094 16.537 1.00 42.56 174 LYS A C 1
ATOM 1497 O O . LYS A 1 174 ? 17.194 5.739 16.492 1.00 42.56 174 LYS A O 1
ATOM 1502 N N . LEU A 1 175 ? 15.140 5.602 17.399 1.00 43.81 175 LEU A N 1
ATOM 1503 C CA . LEU A 1 175 ? 15.310 4.337 18.092 1.00 43.81 175 LEU A CA 1
ATOM 1504 C C . LEU A 1 175 ? 15.492 3.243 17.026 1.00 43.81 175 LEU A C 1
ATOM 1506 O O . LEU A 1 175 ? 14.924 3.383 15.933 1.00 43.81 175 LEU A O 1
ATOM 1510 N N . PRO A 1 176 ? 16.307 2.215 17.311 1.00 44.66 176 PRO A N 1
ATOM 1511 C CA . PRO A 1 176 ? 16.562 1.123 16.382 1.00 44.66 176 PRO A CA 1
ATOM 1512 C C . PRO A 1 176 ? 15.230 0.579 15.860 1.00 44.66 176 PRO A C 1
ATOM 1514 O O . PRO A 1 176 ? 14.263 0.457 16.618 1.00 44.66 176 PRO A O 1
ATOM 1517 N N . LYS A 1 177 ? 15.155 0.330 14.544 1.00 48.56 177 LYS A N 1
ATOM 1518 C CA . LYS A 1 177 ? 14.031 -0.415 13.969 1.00 48.56 177 LYS A CA 1
ATOM 1519 C C . LYS A 1 177 ? 13.978 -1.728 14.744 1.00 48.56 177 LYS A C 1
ATOM 1521 O O . LYS A 1 177 ? 14.959 -2.460 14.741 1.00 48.56 177 LYS A O 1
ATOM 1526 N N . VAL A 1 178 ? 12.870 -1.978 15.436 1.00 48.06 178 VAL A N 1
ATOM 1527 C CA . VAL A 1 178 ? 12.577 -3.314 15.945 1.00 48.06 178 VAL A CA 1
ATOM 1528 C C . VAL A 1 178 ? 12.440 -4.167 14.693 1.00 48.06 178 VAL A C 1
ATOM 1530 O O . VAL A 1 178 ? 11.485 -4.005 13.934 1.00 48.06 178 VAL A O 1
ATOM 1533 N N . GLU A 1 179 ? 13.472 -4.946 14.390 1.00 48.75 179 GLU A N 1
ATOM 1534 C CA . GLU A 1 179 ? 13.403 -5.952 13.343 1.00 48.75 179 GLU A CA 1
ATOM 1535 C C . GLU A 1 179 ? 12.420 -7.007 13.841 1.00 48.75 179 GLU A C 1
ATOM 1537 O O . GLU A 1 179 ? 12.747 -7.839 14.685 1.00 48.75 179 GLU A O 1
ATOM 1542 N N . GLU A 1 180 ? 11.170 -6.912 13.386 1.00 58.44 180 GLU A N 1
ATOM 1543 C CA . GLU A 1 180 ? 10.233 -8.023 13.499 1.00 58.44 180 GLU A CA 1
ATOM 1544 C C . GLU A 1 180 ? 10.913 -9.228 12.839 1.00 58.44 180 GLU A C 1
ATOM 1546 O O . GLU A 1 180 ? 11.239 -9.183 11.649 1.00 58.44 180 GLU A O 1
ATOM 1551 N N . LYS A 1 181 ? 11.189 -10.269 13.636 1.00 55.81 181 LYS A N 1
ATOM 1552 C CA . LYS A 1 181 ? 11.750 -11.543 13.175 1.00 55.81 181 LYS A CA 1
ATOM 1553 C C . LYS A 1 181 ? 10.737 -12.204 12.247 1.00 55.81 181 LYS A C 1
ATOM 1555 O O . LYS A 1 181 ? 9.934 -13.025 12.677 1.00 55.81 181 LYS A O 1
ATOM 1560 N N . ILE A 1 182 ? 10.742 -11.824 10.978 1.00 59.25 182 ILE A N 1
ATOM 1561 C CA . ILE A 1 182 ? 9.992 -12.558 9.972 1.00 59.25 182 ILE A CA 1
ATOM 1562 C C . ILE A 1 182 ? 10.864 -13.726 9.570 1.00 59.25 182 ILE A C 1
ATOM 1564 O O . ILE A 1 182 ? 11.916 -13.554 8.956 1.00 59.25 182 ILE A O 1
ATOM 1568 N N . PHE A 1 183 ? 10.429 -14.908 9.987 1.00 60.62 183 PHE A N 1
ATOM 1569 C CA . PHE A 1 183 ? 11.065 -16.149 9.600 1.00 60.62 183 PHE A CA 1
ATOM 1570 C C . PHE A 1 183 ? 10.930 -16.298 8.081 1.00 60.62 183 PHE A C 1
ATOM 1572 O O . PHE A 1 183 ? 9.792 -16.229 7.589 1.00 60.62 183 PHE A O 1
ATOM 1579 N N . PRO A 1 184 ? 12.045 -16.458 7.343 1.00 66.31 184 PRO A N 1
ATOM 1580 C CA . PRO A 1 184 ? 11.980 -16.795 5.928 1.00 66.31 184 PRO A CA 1
ATOM 1581 C C . PRO A 1 184 ? 11.054 -18.002 5.748 1.00 66.31 184 PRO A C 1
ATOM 1583 O O . PRO A 1 184 ? 10.985 -18.878 6.610 1.00 66.31 184 PRO A O 1
ATOM 1586 N N . ILE A 1 185 ? 10.252 -17.997 4.684 1.00 78.31 185 ILE A N 1
ATOM 1587 C CA . ILE A 1 185 ? 9.428 -19.161 4.374 1.00 78.31 185 ILE A CA 1
ATOM 1588 C C . ILE A 1 185 ? 10.363 -20.203 3.762 1.00 78.31 185 ILE A C 1
ATOM 1590 O O . ILE A 1 185 ? 10.903 -19.965 2.685 1.00 78.31 185 ILE A O 1
ATOM 1594 N N . ASP A 1 186 ? 10.539 -21.339 4.436 1.00 80.12 186 ASP A N 1
ATOM 1595 C CA . ASP A 1 186 ? 11.414 -22.414 3.951 1.00 80.12 186 ASP A CA 1
ATOM 1596 C C . ASP A 1 186 ? 10.911 -23.010 2.625 1.00 80.12 186 ASP A C 1
ATOM 1598 O O . ASP A 1 186 ? 11.704 -23.359 1.754 1.00 80.12 186 ASP A O 1
ATOM 1602 N N . ASN A 1 187 ? 9.586 -23.083 2.446 1.00 93.62 187 ASN A N 1
ATOM 1603 C CA . ASN A 1 187 ? 8.943 -23.497 1.201 1.00 93.62 187 ASN A CA 1
ATOM 1604 C C . ASN A 1 187 ? 7.696 -22.637 0.916 1.00 93.62 187 ASN A C 1
ATOM 1606 O O . ASN A 1 187 ? 6.672 -22.763 1.590 1.00 93.62 187 ASN A O 1
ATOM 1610 N N . VAL A 1 188 ? 7.807 -21.738 -0.067 1.00 95.62 188 VAL A N 1
ATOM 1611 C CA . VAL A 1 188 ? 6.748 -20.784 -0.440 1.00 95.62 188 VAL A CA 1
ATOM 1612 C C . VAL A 1 188 ? 5.509 -21.473 -0.999 1.00 95.62 188 VAL A C 1
ATOM 1614 O O . VAL A 1 188 ? 4.406 -21.045 -0.670 1.00 95.62 188 VAL A O 1
ATOM 1617 N N . ASP A 1 189 ? 5.667 -22.551 -1.766 1.00 97.44 189 ASP A N 1
ATOM 1618 C CA . ASP A 1 189 ? 4.544 -23.298 -2.346 1.00 97.44 189 ASP A CA 1
ATOM 1619 C C . ASP A 1 189 ? 3.667 -23.898 -1.242 1.00 97.44 189 ASP A C 1
ATOM 1621 O O . ASP A 1 189 ? 2.459 -23.662 -1.205 1.00 97.44 189 ASP A O 1
ATOM 1625 N N . ASN A 1 190 ? 4.296 -24.566 -0.269 1.00 96.50 190 ASN A N 1
ATOM 1626 C CA . ASN A 1 190 ? 3.591 -25.132 0.883 1.00 96.50 190 ASN A CA 1
ATOM 1627 C C . ASN A 1 190 ? 2.865 -24.050 1.691 1.00 96.50 190 ASN A C 1
ATOM 1629 O O . ASN A 1 190 ? 1.772 -24.283 2.198 1.00 96.50 190 ASN A O 1
ATOM 1633 N N . GLU A 1 191 ? 3.461 -22.863 1.833 1.00 95.81 191 GLU A N 1
ATOM 1634 C CA . GLU A 1 191 ? 2.826 -21.757 2.551 1.00 95.81 191 GLU A CA 1
ATOM 1635 C C . GLU A 1 191 ? 1.624 -21.191 1.781 1.00 95.81 191 GLU A C 1
ATOM 1637 O O . GLU A 1 191 ? 0.600 -20.888 2.391 1.00 95.81 191 GLU A O 1
ATOM 1642 N N . ILE A 1 192 ? 1.718 -21.077 0.453 1.00 97.50 192 ILE A N 1
ATOM 1643 C CA . ILE A 1 192 ? 0.607 -20.665 -0.418 1.00 97.50 192 ILE A CA 1
ATOM 1644 C C . ILE A 1 192 ? -0.575 -21.627 -0.243 1.00 97.50 192 ILE A C 1
ATOM 1646 O O . ILE A 1 192 ? -1.693 -21.177 0.026 1.00 97.50 192 ILE A O 1
ATOM 1650 N N . GLU A 1 193 ? -0.322 -22.933 -0.323 1.00 97.38 193 GLU A N 1
ATOM 1651 C CA . GLU A 1 193 ? -1.347 -23.970 -0.163 1.00 97.38 193 GLU A CA 1
ATOM 1652 C C . GLU A 1 193 ? -1.918 -24.007 1.258 1.00 97.38 193 GLU A C 1
ATOM 1654 O O . GLU A 1 193 ? -3.136 -24.055 1.436 1.00 97.38 193 GLU A O 1
ATOM 1659 N N . ARG A 1 194 ? -1.065 -23.904 2.286 1.00 96.50 194 ARG A N 1
ATOM 1660 C CA . ARG A 1 194 ? -1.484 -23.852 3.697 1.00 96.50 194 ARG A CA 1
ATOM 1661 C C . ARG A 1 194 ? -2.408 -22.668 3.980 1.00 96.50 194 ARG A C 1
ATOM 1663 O O . ARG A 1 194 ? -3.331 -22.788 4.783 1.00 96.50 194 ARG A O 1
ATOM 1670 N N . LEU A 1 195 ? -2.167 -21.525 3.337 1.00 96.56 195 LEU A N 1
ATOM 1671 C CA . LEU A 1 195 ? -3.029 -20.341 3.420 1.00 96.56 195 LEU A CA 1
ATOM 1672 C C . LEU A 1 195 ? -4.327 -20.484 2.602 1.00 96.56 195 LEU A C 1
ATOM 1674 O O . LEU A 1 195 ? -5.162 -19.579 2.623 1.00 96.56 195 LEU A O 1
ATOM 1678 N N . GLY A 1 196 ? -4.516 -21.603 1.897 1.00 97.50 196 GLY A N 1
ATOM 1679 C CA . GLY A 1 196 ? -5.705 -21.905 1.105 1.00 97.50 196 GLY A CA 1
ATOM 1680 C C . GLY A 1 196 ? -5.738 -21.206 -0.253 1.00 97.50 196 GLY A C 1
ATOM 1681 O O . GLY A 1 196 ? -6.814 -21.053 -0.830 1.00 97.50 196 GLY A O 1
ATOM 1682 N N . TYR A 1 197 ? -4.597 -20.732 -0.757 1.00 98.19 197 TYR A N 1
ATOM 1683 C CA . TYR A 1 197 ? -4.519 -20.192 -2.109 1.00 98.19 197 TYR A CA 1
ATOM 1684 C C . TYR A 1 197 ? -4.275 -21.306 -3.124 1.00 98.19 197 TYR A C 1
ATOM 1686 O O . TYR A 1 197 ? -3.502 -22.231 -2.888 1.00 98.19 197 TYR A O 1
ATOM 1694 N N . GLN A 1 198 ? -4.882 -21.171 -4.301 1.00 98.25 198 GLN A N 1
ATOM 1695 C CA . GLN A 1 198 ? -4.553 -22.017 -5.440 1.00 98.25 198 GLN A CA 1
ATOM 1696 C C . GLN A 1 198 ? -3.185 -21.616 -6.012 1.00 98.25 198 GLN A C 1
ATOM 1698 O O . GLN A 1 198 ? -3.005 -20.462 -6.414 1.00 98.25 198 GLN A O 1
ATOM 1703 N N . LEU A 1 199 ? -2.255 -22.570 -6.099 1.00 98.44 199 LEU A N 1
ATOM 1704 C CA . LEU A 1 199 ? -0.988 -22.414 -6.812 1.00 98.44 199 LEU A CA 1
ATOM 1705 C C . LEU A 1 199 ? -1.170 -22.811 -8.286 1.00 98.44 199 LEU A C 1
ATOM 1707 O O . LEU A 1 199 ? -1.531 -23.943 -8.601 1.00 98.44 199 LEU A O 1
ATOM 1711 N N . CYS A 1 200 ? -0.937 -21.873 -9.200 1.00 98.38 200 CYS A N 1
ATOM 1712 C CA . CYS A 1 200 ? -1.032 -22.085 -10.642 1.00 98.38 200 CYS A CA 1
ATOM 1713 C C . CYS A 1 200 ? 0.365 -22.073 -11.263 1.00 98.38 200 CYS A C 1
ATOM 1715 O O . CYS A 1 200 ? 0.973 -21.012 -11.384 1.00 98.38 200 CYS A O 1
ATOM 1717 N N . ILE A 1 201 ? 0.855 -23.230 -11.699 1.00 98.31 201 ILE A N 1
ATOM 1718 C CA . ILE A 1 201 ? 2.157 -23.335 -12.366 1.00 98.31 201 ILE A CA 1
ATOM 1719 C C . ILE A 1 201 ? 2.012 -22.927 -13.840 1.00 98.31 201 ILE A C 1
ATOM 1721 O O . ILE A 1 201 ? 1.053 -23.321 -14.514 1.00 98.31 201 ILE A O 1
ATOM 1725 N N . LYS A 1 202 ? 2.932 -22.087 -14.315 1.00 98.25 202 LYS A N 1
ATOM 1726 C CA . LYS A 1 202 ? 3.038 -21.587 -15.689 1.00 98.25 202 LYS A CA 1
ATOM 1727 C C . LYS A 1 202 ? 4.497 -21.618 -16.150 1.00 98.25 202 LYS A C 1
ATOM 1729 O O . LYS A 1 202 ? 5.411 -21.633 -15.329 1.00 98.25 202 LYS A O 1
ATOM 1734 N N . ASP A 1 203 ? 4.690 -21.620 -17.458 1.00 97.38 203 ASP A N 1
ATOM 1735 C CA . ASP A 1 203 ? 5.991 -21.519 -18.117 1.00 97.38 203 ASP A CA 1
ATOM 1736 C C . ASP A 1 203 ? 6.386 -20.050 -18.371 1.00 97.38 203 ASP A C 1
ATOM 1738 O O . ASP A 1 203 ? 5.644 -19.112 -18.057 1.00 97.38 203 ASP A O 1
ATOM 1742 N N . GLU A 1 204 ? 7.580 -19.841 -18.929 1.00 97.00 204 GLU A N 1
ATOM 1743 C CA . GLU A 1 204 ? 8.082 -18.513 -19.316 1.00 97.00 204 GLU A CA 1
ATOM 1744 C C . GLU A 1 204 ? 7.246 -17.867 -20.421 1.00 97.00 204 GLU A C 1
ATOM 1746 O O . GLU A 1 204 ? 7.128 -16.639 -20.468 1.00 97.00 204 GLU A O 1
ATOM 1751 N N . ASP A 1 205 ? 6.618 -18.683 -21.269 1.00 97.44 205 ASP A N 1
ATOM 1752 C CA . ASP A 1 205 ? 5.753 -18.218 -22.348 1.00 97.44 205 ASP A CA 1
ATOM 1753 C C . ASP A 1 205 ? 4.553 -17.442 -21.809 1.00 97.44 205 ASP A C 1
ATOM 1755 O O . ASP A 1 205 ? 4.103 -16.479 -22.428 1.00 97.44 205 ASP A O 1
ATOM 1759 N N . PHE A 1 206 ? 4.058 -17.778 -20.616 1.00 97.62 206 PHE A N 1
ATOM 1760 C CA . PHE A 1 206 ? 3.055 -16.954 -19.951 1.00 97.62 206 PHE A CA 1
ATOM 1761 C C . PHE A 1 206 ? 3.572 -15.539 -19.635 1.00 97.62 206 PHE A C 1
ATOM 1763 O O . PHE A 1 206 ? 2.833 -14.560 -19.760 1.00 97.62 206 PHE A O 1
ATOM 1770 N N . VAL A 1 207 ? 4.839 -15.392 -19.242 1.00 97.06 207 VAL A N 1
ATOM 1771 C CA . VAL A 1 207 ? 5.417 -14.071 -18.961 1.00 97.06 207 VAL A CA 1
ATOM 1772 C C . VAL A 1 207 ? 5.604 -13.285 -20.255 1.00 97.06 207 VAL A C 1
ATOM 1774 O O . VAL A 1 207 ? 5.178 -12.131 -20.330 1.00 97.06 207 VAL A O 1
ATOM 1777 N N . SER A 1 208 ? 6.203 -13.900 -21.275 1.00 96.06 208 SER A N 1
ATOM 1778 C CA . SER A 1 208 ? 6.518 -13.234 -22.543 1.00 96.06 208 SER A CA 1
ATOM 1779 C C . SER A 1 208 ? 5.268 -12.905 -23.366 1.00 96.06 208 SER A C 1
ATOM 1781 O O . SER A 1 208 ? 5.155 -11.785 -23.864 1.00 96.06 208 SER A O 1
ATOM 1783 N N . ASN A 1 209 ? 4.306 -13.829 -23.445 1.00 97.19 209 ASN A N 1
ATOM 1784 C CA . ASN A 1 209 ? 3.128 -13.712 -24.309 1.00 97.19 209 ASN A CA 1
ATOM 1785 C C . ASN A 1 209 ? 1.896 -13.129 -23.608 1.00 97.19 209 ASN A C 1
ATOM 1787 O O . ASN A 1 209 ? 0.927 -12.787 -24.282 1.00 97.19 209 ASN A O 1
ATOM 1791 N N . VAL A 1 210 ? 1.895 -13.028 -22.273 1.00 97.00 210 VAL A N 1
ATOM 1792 C CA . VAL A 1 210 ? 0.778 -12.432 -21.521 1.00 97.00 210 VAL A CA 1
ATOM 1793 C C . VAL A 1 210 ? 1.265 -11.253 -20.697 1.00 97.00 210 VAL A C 1
ATOM 1795 O O . VAL A 1 210 ? 0.945 -10.116 -21.027 1.00 97.00 210 VAL A O 1
ATOM 1798 N N . ILE A 1 211 ? 2.058 -11.486 -19.649 1.00 97.56 211 ILE A N 1
ATOM 1799 C CA . ILE A 1 211 ? 2.375 -10.449 -18.652 1.00 97.56 211 ILE A CA 1
ATOM 1800 C C . ILE A 1 211 ? 3.096 -9.243 -19.265 1.00 97.56 211 ILE A C 1
ATOM 1802 O O . ILE A 1 211 ? 2.696 -8.108 -19.012 1.00 97.56 211 ILE A O 1
ATOM 1806 N N . ASN A 1 212 ? 4.116 -9.472 -20.092 1.00 95.88 212 ASN A N 1
ATOM 1807 C CA . ASN A 1 212 ? 4.924 -8.403 -20.686 1.00 95.88 212 ASN A CA 1
ATOM 1808 C C . ASN A 1 212 ? 4.164 -7.564 -21.726 1.00 95.88 212 ASN A C 1
ATOM 1810 O O . ASN A 1 212 ? 4.608 -6.466 -22.057 1.00 95.88 212 ASN A O 1
ATOM 1814 N N . LEU A 1 213 ? 3.029 -8.059 -22.230 1.00 95.31 213 LEU A N 1
ATOM 1815 C CA . LEU A 1 213 ? 2.172 -7.329 -23.167 1.00 95.31 213 LEU A CA 1
ATOM 1816 C C . LEU A 1 213 ? 1.140 -6.443 -22.455 1.00 95.31 213 LEU A C 1
ATOM 1818 O O . LEU A 1 213 ? 0.511 -5.597 -23.091 1.00 95.31 213 LEU A O 1
ATOM 1822 N N . LEU A 1 214 ? 0.948 -6.627 -21.146 1.00 96.31 214 LEU A N 1
ATOM 1823 C CA . LEU A 1 214 ? -0.031 -5.871 -20.375 1.00 96.31 214 LEU A CA 1
ATOM 1824 C C . LEU A 1 214 ? 0.520 -4.503 -19.945 1.00 96.31 214 LEU A C 1
ATOM 1826 O O . LEU A 1 214 ? 1.677 -4.391 -19.528 1.00 96.31 214 LEU A O 1
ATOM 1830 N N . PRO A 1 215 ? -0.316 -3.451 -19.944 1.00 96.81 215 PRO A N 1
ATOM 1831 C CA . PRO A 1 215 ? 0.082 -2.161 -19.412 1.00 96.81 215 PRO A CA 1
ATOM 1832 C C . PRO A 1 215 ? 0.257 -2.218 -17.888 1.00 96.81 215 PRO A C 1
ATOM 1834 O O . PRO A 1 215 ? -0.446 -2.930 -17.161 1.00 96.81 215 PRO A O 1
ATOM 1837 N N . HIS A 1 216 ? 1.174 -1.403 -17.378 1.00 96.69 216 HIS A N 1
ATOM 1838 C CA . HIS A 1 216 ? 1.365 -1.218 -15.949 1.00 96.69 216 HIS A CA 1
ATOM 1839 C C . HIS A 1 216 ? 0.263 -0.314 -15.380 1.00 96.69 216 HIS A C 1
ATOM 1841 O O . HIS A 1 216 ? -0.031 0.754 -15.914 1.00 96.69 216 HIS A O 1
ATOM 1847 N N . GLY A 1 217 ? -0.289 -0.674 -14.223 1.00 94.81 217 GLY A N 1
ATOM 1848 C CA . GLY A 1 217 ? -1.248 0.155 -13.491 1.00 94.81 217 GLY A CA 1
ATOM 1849 C C . GLY A 1 217 ? -0.633 1.428 -12.901 1.00 94.81 217 GLY A C 1
ATOM 1850 O O . GLY A 1 217 ? -1.345 2.390 -12.624 1.00 94.81 217 GLY A O 1
ATOM 1851 N N . GLN A 1 218 ? 0.688 1.443 -12.685 1.00 93.19 218 GLN A N 1
ATOM 1852 C CA . GLN A 1 218 ? 1.448 2.628 -12.278 1.00 93.19 218 GLN A CA 1
ATOM 1853 C C . GLN A 1 218 ? 2.950 2.458 -12.543 1.00 93.19 218 GLN A C 1
ATOM 1855 O O . GLN A 1 218 ? 3.467 1.343 -12.527 1.00 93.19 218 GLN A O 1
ATOM 1860 N N . LYS A 1 219 ? 3.661 3.586 -12.671 1.00 94.00 219 LYS A N 1
ATOM 1861 C CA . LYS A 1 219 ? 5.134 3.637 -12.703 1.00 94.00 219 LYS A CA 1
ATOM 1862 C C . LYS A 1 219 ? 5.704 3.128 -11.377 1.00 94.00 219 LYS A C 1
ATOM 1864 O O . LYS A 1 219 ? 5.231 3.531 -10.304 1.00 94.00 219 LYS A O 1
ATOM 1869 N N . ARG A 1 220 ? 6.761 2.315 -11.408 1.00 93.69 220 ARG A N 1
ATOM 1870 C CA . ARG A 1 220 ? 7.479 1.931 -10.186 1.00 93.69 220 ARG A CA 1
ATOM 1871 C C . ARG A 1 220 ? 8.286 3.111 -9.666 1.00 93.69 220 ARG A C 1
ATOM 1873 O O . ARG A 1 220 ? 9.149 3.661 -10.340 1.00 93.69 220 ARG A O 1
ATOM 1880 N N . THR A 1 221 ? 8.050 3.472 -8.409 1.00 88.69 221 THR A N 1
ATOM 1881 C CA . THR A 1 221 ? 8.790 4.563 -7.754 1.00 88.69 221 THR A CA 1
ATOM 1882 C C . THR A 1 221 ? 10.125 4.110 -7.160 1.00 88.69 221 THR A C 1
ATOM 1884 O O . THR A 1 221 ? 10.901 4.940 -6.698 1.00 88.69 221 THR A O 1
ATOM 1887 N N . SER A 1 222 ? 10.381 2.800 -7.085 1.00 91.06 222 SER A N 1
ATOM 1888 C CA . SER A 1 222 ? 11.640 2.240 -6.587 1.00 91.06 222 SER A CA 1
ATOM 1889 C C . SER A 1 222 ? 11.852 0.806 -7.081 1.00 91.06 222 SER A C 1
ATOM 1891 O O . SER A 1 222 ? 10.896 0.109 -7.418 1.00 91.06 222 SER A O 1
ATOM 1893 N N . LYS A 1 223 ? 13.111 0.346 -7.058 1.00 89.62 223 LYS A N 1
ATOM 1894 C CA . LYS A 1 223 ? 13.511 -1.015 -7.465 1.00 89.62 223 LYS A CA 1
ATOM 1895 C C . LYS A 1 223 ? 12.884 -2.136 -6.628 1.00 89.62 223 LYS A C 1
ATOM 1897 O O . LYS A 1 223 ? 12.827 -3.268 -7.087 1.00 89.62 223 LYS A O 1
ATOM 1902 N N . HIS A 1 224 ? 12.422 -1.843 -5.414 1.00 88.62 224 HIS A N 1
ATOM 1903 C CA . HIS A 1 224 ? 11.848 -2.854 -4.518 1.00 88.62 224 HIS A CA 1
ATOM 1904 C C . HIS A 1 224 ? 10.331 -2.990 -4.659 1.00 88.62 224 HIS A C 1
ATOM 1906 O O . HIS A 1 224 ? 9.787 -4.044 -4.340 1.00 88.62 224 HIS A O 1
ATOM 1912 N N . LYS A 1 225 ? 9.637 -1.957 -5.157 1.00 92.00 225 LYS A N 1
ATOM 1913 C CA . LYS A 1 225 ? 8.205 -2.069 -5.453 1.00 92.00 225 LYS A CA 1
ATOM 1914 C C . LYS A 1 225 ? 7.999 -3.036 -6.604 1.00 92.00 225 LYS A C 1
ATOM 1916 O O . LYS A 1 225 ? 8.786 -3.016 -7.549 1.00 92.00 225 LYS A O 1
ATOM 1921 N N . LYS A 1 226 ? 6.964 -3.864 -6.536 1.00 96.25 226 LYS A N 1
ATOM 1922 C CA . LYS A 1 226 ? 6.624 -4.788 -7.622 1.00 96.25 226 LYS A CA 1
ATOM 1923 C C . LYS A 1 226 ? 5.806 -4.085 -8.697 1.00 96.25 226 LYS A C 1
ATOM 1925 O O . LYS A 1 226 ? 5.111 -3.110 -8.400 1.00 96.25 226 LYS A O 1
ATOM 1930 N N . ALA A 1 227 ? 5.938 -4.552 -9.935 1.00 97.00 227 ALA A N 1
ATOM 1931 C CA . ALA A 1 227 ? 5.096 -4.081 -11.021 1.00 97.00 227 ALA A CA 1
ATOM 1932 C C . ALA A 1 227 ? 3.662 -4.582 -10.803 1.00 97.00 227 ALA A C 1
ATOM 1934 O O . ALA A 1 227 ? 3.432 -5.588 -10.124 1.00 97.00 227 ALA A O 1
ATOM 1935 N N . VAL A 1 228 ? 2.705 -3.834 -11.343 1.00 97.12 228 VAL A N 1
ATOM 1936 C CA . VAL A 1 228 ? 1.285 -4.180 -11.333 1.00 97.12 228 VAL A CA 1
ATOM 1937 C C . VAL A 1 228 ? 0.833 -4.146 -12.780 1.00 97.12 228 VAL A C 1
ATOM 1939 O O . VAL A 1 228 ? 0.774 -3.064 -13.350 1.00 97.12 228 VAL A O 1
ATOM 1942 N N . PHE A 1 229 ? 0.551 -5.303 -13.356 1.00 97.62 229 PHE A N 1
ATOM 1943 C CA . PHE A 1 229 ? 0.105 -5.477 -14.733 1.00 97.62 229 PHE A CA 1
ATOM 1944 C C . PHE A 1 229 ? -1.413 -5.593 -14.761 1.00 97.62 229 PHE A C 1
ATOM 1946 O O . PHE A 1 229 ? -2.005 -6.214 -13.872 1.00 97.62 229 PHE A O 1
ATOM 1953 N N . VAL A 1 230 ? -2.038 -4.979 -15.758 1.00 97.00 230 VAL A N 1
ATOM 1954 C CA . VAL A 1 230 ? -3.492 -4.829 -15.811 1.00 97.00 230 VAL A CA 1
ATOM 1955 C C . VAL A 1 230 ? -4.041 -5.473 -17.069 1.00 97.00 230 VAL A C 1
ATOM 1957 O O . VAL A 1 230 ? -3.798 -4.998 -18.172 1.00 97.00 230 VAL A O 1
ATOM 1960 N N . ASP A 1 231 ? -4.815 -6.531 -16.874 1.00 96.00 231 ASP A N 1
ATOM 1961 C CA . ASP A 1 231 ? -5.636 -7.174 -17.891 1.00 96.00 231 ASP A CA 1
ATOM 1962 C C . ASP A 1 231 ? -7.105 -6.720 -17.758 1.00 96.00 231 ASP A C 1
ATOM 1964 O O . ASP A 1 231 ? -7.521 -6.129 -16.756 1.00 96.00 231 ASP A O 1
ATOM 1968 N N . VAL A 1 232 ? -7.922 -7.008 -18.772 1.00 93.50 232 VAL A N 1
ATOM 1969 C CA . VAL A 1 232 ? -9.365 -6.739 -18.791 1.00 93.50 232 VAL A CA 1
ATOM 1970 C C . VAL A 1 232 ? -10.074 -7.367 -17.589 1.00 93.50 232 VAL A C 1
ATOM 1972 O O . VAL A 1 232 ? -10.994 -6.760 -17.034 1.00 93.50 232 VAL A O 1
ATOM 1975 N N . HIS A 1 233 ? -9.660 -8.564 -17.165 1.00 95.12 233 HIS A N 1
ATOM 1976 C CA . HIS A 1 233 ? -10.324 -9.310 -16.093 1.00 95.12 233 HIS A CA 1
ATOM 1977 C C . HIS A 1 233 ? -9.470 -9.486 -14.841 1.00 95.12 233 HIS A C 1
ATOM 1979 O O . HIS A 1 233 ? -10.019 -9.696 -13.753 1.00 95.12 233 HIS A O 1
ATOM 1985 N N . SER A 1 234 ? -8.152 -9.373 -14.978 1.00 96.94 234 SER A N 1
ATOM 1986 C CA . SER A 1 234 ? -7.197 -9.676 -13.918 1.00 96.94 234 SER A CA 1
ATOM 1987 C C . SER A 1 234 ? -6.197 -8.550 -13.667 1.00 96.94 234 SER A C 1
ATOM 1989 O O . SER A 1 234 ? -5.893 -7.734 -14.531 1.00 96.94 234 SER A O 1
ATOM 1991 N N . ILE A 1 235 ? -5.660 -8.520 -12.452 1.00 97.50 235 ILE A N 1
ATOM 1992 C CA . ILE A 1 235 ? -4.492 -7.723 -12.078 1.00 97.50 235 ILE A CA 1
ATOM 1993 C C . ILE A 1 235 ? -3.420 -8.693 -11.610 1.00 97.50 235 ILE A C 1
ATOM 1995 O O . ILE A 1 235 ? -3.683 -9.540 -10.753 1.00 97.50 235 ILE A O 1
ATOM 1999 N N . TYR A 1 236 ? -2.209 -8.522 -12.125 1.00 98.31 236 TYR A N 1
ATOM 2000 C CA . TYR A 1 236 ? -1.050 -9.314 -11.735 1.00 98.31 236 TYR A CA 1
ATOM 2001 C C . TYR A 1 236 ? -0.045 -8.426 -11.014 1.00 98.31 236 TYR A C 1
ATOM 2003 O O . TYR A 1 236 ? 0.352 -7.386 -11.532 1.00 98.31 236 TYR A O 1
ATOM 2011 N N . LYS A 1 237 ? 0.400 -8.827 -9.825 1.00 98.06 237 LYS A N 1
ATOM 2012 C CA . LYS A 1 237 ? 1.444 -8.116 -9.076 1.00 98.06 237 LYS A CA 1
ATOM 2013 C C . LYS A 1 237 ? 2.682 -8.996 -8.956 1.00 98.06 237 LYS A C 1
ATOM 2015 O O . LYS A 1 237 ? 2.584 -10.097 -8.423 1.00 98.06 237 LYS A O 1
ATOM 2020 N N . GLY A 1 238 ? 3.834 -8.521 -9.428 1.00 97.69 238 GLY A N 1
ATOM 2021 C CA . GLY A 1 238 ? 5.072 -9.308 -9.431 1.00 97.69 238 GLY A CA 1
ATOM 2022 C C . GLY A 1 238 ? 6.179 -8.737 -10.331 1.00 97.69 238 GLY A C 1
ATOM 2023 O O . GLY A 1 238 ? 6.114 -7.560 -10.700 1.00 97.69 238 GLY A O 1
ATOM 2024 N N . PRO A 1 239 ? 7.210 -9.541 -10.654 1.00 97.81 239 PRO A N 1
ATOM 2025 C CA . PRO A 1 239 ? 7.503 -10.846 -10.054 1.00 97.81 239 PRO A CA 1
ATOM 2026 C C . PRO A 1 239 ? 8.021 -10.721 -8.611 1.00 97.81 239 PRO A C 1
ATOM 2028 O O . PRO A 1 239 ? 8.742 -9.778 -8.253 1.00 97.81 239 PRO A O 1
ATOM 2031 N N . TYR A 1 240 ? 7.671 -11.693 -7.778 1.00 97.62 240 TYR A N 1
ATOM 2032 C CA . TYR A 1 240 ? 8.260 -11.924 -6.462 1.00 97.62 240 TYR A CA 1
ATOM 2033 C C . TYR A 1 240 ? 9.219 -13.110 -6.525 1.00 97.62 240 TYR A C 1
ATOM 2035 O O . TYR A 1 240 ? 8.921 -14.111 -7.163 1.00 97.62 240 TYR A O 1
ATOM 2043 N N . GLN A 1 241 ? 10.348 -13.005 -5.840 1.00 95.88 241 GLN A N 1
ATOM 2044 C CA . GLN A 1 241 ? 11.229 -14.137 -5.570 1.00 95.88 241 GLN A CA 1
ATOM 2045 C C . GLN A 1 241 ? 10.687 -14.932 -4.378 1.00 95.88 241 GLN A C 1
ATOM 2047 O O . GLN A 1 241 ? 10.042 -14.355 -3.500 1.00 95.88 241 GLN A O 1
ATOM 2052 N N . ALA A 1 242 ? 10.999 -16.227 -4.288 1.00 94.25 242 ALA A N 1
ATOM 2053 C CA . ALA A 1 242 ? 10.623 -17.040 -3.123 1.00 94.25 242 ALA A CA 1
ATOM 2054 C C . ALA A 1 242 ? 11.149 -16.451 -1.793 1.00 94.25 242 ALA A C 1
ATOM 2056 O O . ALA A 1 242 ? 10.523 -16.563 -0.743 1.00 94.25 242 ALA A O 1
ATOM 2057 N N . THR A 1 243 ? 12.292 -15.765 -1.842 1.00 92.19 243 THR A N 1
ATOM 2058 C CA . THR A 1 243 ? 12.926 -15.125 -0.682 1.00 92.19 243 THR A CA 1
ATOM 2059 C C . THR A 1 243 ? 12.375 -13.730 -0.362 1.00 92.19 243 THR A C 1
ATOM 2061 O O . THR A 1 243 ? 12.772 -13.131 0.642 1.00 92.19 243 THR A O 1
ATOM 2064 N N . ASP A 1 244 ? 11.458 -13.185 -1.172 1.00 93.31 244 ASP A N 1
ATOM 2065 C CA . ASP A 1 244 ? 10.898 -11.855 -0.939 1.00 93.31 244 ASP A CA 1
ATOM 2066 C C . ASP A 1 244 ? 9.941 -11.863 0.258 1.00 93.31 244 ASP A C 1
ATOM 2068 O O . ASP A 1 244 ? 8.803 -12.331 0.191 1.00 93.31 244 ASP A O 1
ATOM 2072 N N . VAL A 1 245 ? 10.347 -11.214 1.348 1.00 91.19 245 VAL A N 1
ATOM 2073 C CA . VAL A 1 245 ? 9.510 -11.030 2.546 1.00 91.19 245 VAL A CA 1
ATOM 2074 C C . VAL A 1 245 ? 8.174 -10.342 2.218 1.00 91.19 245 VAL A C 1
ATOM 2076 O O . VAL A 1 245 ? 7.158 -10.594 2.866 1.00 91.19 245 VAL A O 1
ATOM 2079 N N . GLN A 1 246 ? 8.140 -9.489 1.190 1.00 93.38 246 GLN A N 1
ATOM 2080 C CA . GLN A 1 246 ? 6.922 -8.815 0.732 1.00 93.38 246 GLN A CA 1
ATOM 2081 C C . GLN A 1 246 ? 5.874 -9.782 0.162 1.00 93.38 246 GLN A C 1
ATOM 2083 O O . GLN A 1 246 ? 4.686 -9.459 0.225 1.00 93.38 246 GLN A O 1
ATOM 2088 N N . LEU A 1 247 ? 6.289 -10.935 -0.382 1.00 95.62 247 LEU A N 1
ATOM 2089 C CA . LEU A 1 247 ? 5.374 -11.979 -0.847 1.00 95.62 247 LEU A CA 1
ATOM 2090 C C . LEU A 1 247 ? 4.648 -12.589 0.351 1.00 95.62 247 LEU A C 1
ATOM 2092 O O . LEU A 1 247 ? 3.427 -12.486 0.443 1.00 95.62 247 LEU A O 1
ATOM 2096 N N . SER A 1 248 ? 5.414 -13.101 1.321 1.00 93.81 248 SER A N 1
ATOM 2097 C CA . SER A 1 248 ? 4.887 -13.653 2.577 1.00 93.81 248 SER A CA 1
ATOM 2098 C C . SER A 1 248 ? 3.922 -12.687 3.263 1.00 93.81 248 SER A C 1
ATOM 2100 O O . SER A 1 248 ? 2.804 -13.058 3.612 1.00 93.81 248 SER A O 1
ATOM 2102 N N . ARG A 1 249 ? 4.326 -11.418 3.393 1.00 93.62 249 ARG A N 1
ATOM 2103 C CA . ARG A 1 249 ? 3.494 -10.383 4.013 1.00 93.62 249 ARG A CA 1
ATOM 2104 C C . ARG A 1 249 ? 2.190 -10.157 3.259 1.00 93.62 249 ARG A C 1
ATOM 2106 O O . ARG A 1 249 ? 1.148 -10.114 3.901 1.00 93.62 249 ARG A O 1
ATOM 2113 N N . ASN A 1 250 ? 2.219 -10.046 1.928 1.00 95.19 250 ASN A N 1
ATOM 2114 C CA . ASN A 1 250 ? 0.983 -9.898 1.154 1.00 95.19 250 ASN A CA 1
ATOM 2115 C C . ASN A 1 250 ? 0.038 -11.080 1.390 1.00 95.19 250 ASN A C 1
ATOM 2117 O O . ASN A 1 250 ? -1.141 -10.857 1.653 1.00 95.19 250 ASN A O 1
ATOM 2121 N N . LEU A 1 251 ? 0.543 -12.314 1.342 1.00 96.12 251 LEU A N 1
ATOM 2122 C CA . LEU A 1 251 ? -0.276 -13.516 1.510 1.00 96.12 251 LEU A CA 1
ATOM 2123 C C . LEU A 1 251 ? -0.901 -13.592 2.912 1.00 96.12 251 LEU A C 1
ATOM 2125 O O . LEU A 1 251 ? -2.125 -13.704 3.029 1.00 96.12 251 LEU A O 1
ATOM 2129 N N . CYS A 1 252 ? -0.077 -13.470 3.959 1.00 95.94 252 CYS A N 1
ATOM 2130 C CA . CYS A 1 252 ? -0.511 -13.588 5.351 1.00 95.94 252 CYS A CA 1
ATOM 2131 C C . CYS A 1 252 ? -1.408 -12.425 5.783 1.00 95.94 252 CYS A C 1
ATOM 2133 O O . CYS A 1 252 ? -2.465 -12.656 6.368 1.00 95.94 252 CYS A O 1
ATOM 2135 N N . PHE A 1 253 ? -1.034 -11.173 5.487 1.00 96.56 253 PHE A N 1
ATOM 2136 C CA . PHE A 1 253 ? -1.835 -10.023 5.910 1.00 96.56 253 PHE A CA 1
ATOM 2137 C C . PHE A 1 253 ? -3.164 -9.930 5.162 1.00 96.56 253 PHE A C 1
ATOM 2139 O O . PHE A 1 253 ? -4.145 -9.506 5.763 1.00 96.56 253 PHE A O 1
ATOM 2146 N N . THR A 1 254 ? -3.235 -10.369 3.900 1.00 97.38 254 THR A N 1
ATOM 2147 C CA . THR A 1 254 ? -4.517 -10.433 3.176 1.00 97.38 254 THR A CA 1
ATOM 2148 C C . THR A 1 254 ? -5.476 -11.400 3.876 1.00 97.38 254 THR A C 1
ATOM 2150 O O . THR A 1 254 ? -6.586 -11.000 4.226 1.00 97.38 254 THR A O 1
ATOM 2153 N N . LYS A 1 255 ? -5.035 -12.628 4.204 1.00 97.56 255 LYS A N 1
ATOM 2154 C CA . LYS A 1 255 ? -5.871 -13.587 4.956 1.00 97.56 255 LYS A CA 1
ATOM 2155 C C . LYS A 1 255 ? -6.200 -13.115 6.367 1.00 97.56 255 LYS A C 1
ATOM 2157 O O . LYS A 1 255 ? -7.332 -13.290 6.810 1.00 97.56 255 LYS A O 1
ATOM 2162 N N . ALA A 1 256 ? -5.248 -12.495 7.061 1.00 97.94 256 ALA A N 1
ATOM 2163 C CA . ALA A 1 256 ? -5.480 -11.941 8.389 1.00 97.94 256 ALA A CA 1
ATOM 2164 C C . ALA A 1 256 ? -6.547 -10.837 8.368 1.00 97.94 256 ALA A C 1
ATOM 2166 O O . ALA A 1 256 ? -7.437 -10.840 9.212 1.00 97.94 256 ALA A O 1
ATOM 2167 N N . LEU A 1 257 ? -6.499 -9.919 7.395 1.00 98.12 257 LEU A N 1
ATOM 2168 C CA . LEU A 1 257 ? -7.513 -8.874 7.265 1.00 98.12 257 LEU A CA 1
ATOM 2169 C C . LEU A 1 257 ? -8.889 -9.466 6.931 1.00 98.12 257 LEU A C 1
ATOM 2171 O O . LEU A 1 257 ? -9.855 -9.093 7.583 1.00 98.12 257 LEU A O 1
ATOM 2175 N N . ILE A 1 258 ? -8.978 -10.429 6.004 1.00 98.12 258 ILE A N 1
ATOM 2176 C CA . ILE A 1 258 ? -10.241 -11.128 5.688 1.00 98.12 258 ILE A CA 1
ATOM 2177 C C . ILE A 1 258 ? -10.815 -11.815 6.934 1.00 98.12 258 ILE A C 1
ATOM 2179 O O . ILE A 1 258 ? -12.013 -11.729 7.194 1.00 98.12 258 ILE A O 1
ATOM 2183 N N . ALA A 1 259 ? -9.969 -12.472 7.731 1.00 98.38 259 ALA A N 1
ATOM 2184 C CA . ALA A 1 259 ? -10.394 -13.112 8.972 1.00 98.38 259 ALA A CA 1
ATOM 2185 C C . ALA A 1 259 ? -10.950 -12.096 9.984 1.00 98.38 259 ALA A C 1
ATOM 2187 O O . ALA A 1 259 ? -11.975 -12.361 10.605 1.00 98.38 259 ALA A O 1
ATOM 2188 N N . LEU A 1 260 ? -10.329 -10.915 10.104 1.00 98.38 260 LEU A N 1
ATOM 2189 C CA . LEU A 1 260 ? -10.852 -9.829 10.939 1.00 98.38 260 LEU A CA 1
ATOM 2190 C C . LEU A 1 260 ? -12.179 -9.264 10.407 1.00 98.38 260 LEU A C 1
ATOM 2192 O O . LEU A 1 260 ? -13.073 -8.994 11.205 1.00 98.38 260 LEU A O 1
ATOM 2196 N N . GLU A 1 261 ? -12.321 -9.085 9.088 1.00 98.12 261 GLU A N 1
ATOM 2197 C CA . GLU A 1 261 ? -13.580 -8.633 8.473 1.00 98.12 261 GLU A CA 1
ATOM 2198 C C . GLU A 1 261 ? -14.720 -9.636 8.718 1.00 98.12 261 GLU A C 1
ATOM 2200 O O . GLU A 1 261 ? -15.854 -9.227 8.963 1.00 98.12 261 GLU A O 1
ATOM 2205 N N . ASN A 1 262 ? -14.420 -10.939 8.679 1.00 98.00 262 ASN A N 1
ATOM 2206 C CA . ASN A 1 262 ? -15.385 -12.004 8.956 1.00 98.00 262 ASN A CA 1
ATOM 2207 C C . ASN A 1 262 ? -15.773 -12.076 10.436 1.00 98.00 262 ASN A C 1
ATOM 2209 O O . ASN A 1 262 ? -16.954 -12.197 10.736 1.00 98.00 262 ASN A O 1
ATOM 2213 N N . GLU A 1 263 ? -14.808 -11.987 11.354 1.00 97.88 263 GLU A N 1
ATOM 2214 C CA . GLU A 1 263 ? -15.081 -12.055 12.798 1.00 97.88 263 GLU A CA 1
ATOM 2215 C C . GLU A 1 263 ? -15.931 -10.871 13.282 1.00 97.88 263 GLU A C 1
ATOM 2217 O O . GLU A 1 263 ? -16.763 -11.021 14.173 1.00 97.88 263 GLU A O 1
ATOM 2222 N N . LEU A 1 264 ? -15.744 -9.687 12.689 1.00 97.81 264 LEU A N 1
ATOM 2223 C CA . LEU A 1 264 ? -16.591 -8.520 12.960 1.00 97.81 264 LEU A CA 1
ATOM 2224 C C . LEU A 1 264 ? -17.949 -8.573 12.249 1.00 97.81 264 LEU A C 1
ATOM 2226 O O . LEU A 1 264 ? -18.749 -7.665 12.449 1.00 97.81 264 LEU A O 1
ATOM 2230 N N . ASP A 1 265 ? -18.185 -9.587 11.413 1.00 97.50 265 ASP A N 1
ATOM 2231 C CA . ASP A 1 265 ? -19.355 -9.702 10.542 1.00 97.50 265 ASP A CA 1
ATOM 2232 C C . ASP A 1 265 ? -19.611 -8.418 9.732 1.00 97.50 265 ASP A C 1
ATOM 2234 O O . ASP A 1 265 ? -20.716 -7.874 9.676 1.00 97.50 265 ASP A O 1
ATOM 2238 N N . LEU A 1 266 ? -18.546 -7.882 9.117 1.00 97.06 266 LEU A N 1
ATOM 2239 C CA . LEU A 1 266 ? -18.663 -6.619 8.397 1.00 97.06 266 LEU A CA 1
ATOM 2240 C C . LEU A 1 266 ? -19.631 -6.760 7.211 1.00 97.06 266 LEU A C 1
ATOM 2242 O O . LEU A 1 266 ? -19.458 -7.676 6.389 1.00 97.06 266 LEU A O 1
ATOM 2246 N N . PRO A 1 267 ? -20.566 -5.804 7.035 1.00 95.31 267 PRO A N 1
ATOM 2247 C CA . PRO A 1 267 ? -21.375 -5.696 5.831 1.00 95.31 267 PRO A CA 1
ATOM 2248 C C . PRO A 1 267 ? -20.510 -5.655 4.571 1.00 95.31 267 PRO A C 1
ATOM 2250 O O . PRO A 1 267 ? -19.435 -5.055 4.548 1.00 95.31 267 PRO A O 1
ATOM 2253 N N . ILE A 1 268 ? -20.996 -6.261 3.487 1.00 92.62 268 ILE A N 1
ATOM 2254 C CA . ILE A 1 268 ? -20.235 -6.413 2.238 1.00 92.62 268 ILE A CA 1
ATOM 2255 C C . ILE A 1 268 ? -19.743 -5.081 1.642 1.00 92.62 268 ILE A C 1
ATOM 2257 O O . ILE A 1 268 ? -18.703 -5.048 0.993 1.00 92.62 268 ILE A O 1
ATOM 2261 N N . ASN A 1 269 ? -20.460 -3.976 1.863 1.00 92.12 269 ASN A N 1
ATOM 2262 C CA . ASN A 1 269 ? -20.072 -2.632 1.422 1.00 92.12 269 ASN A CA 1
ATOM 2263 C C . ASN A 1 269 ? -18.945 -2.012 2.270 1.00 92.12 269 ASN A C 1
ATOM 2265 O O . ASN A 1 269 ? -18.296 -1.078 1.806 1.00 92.12 269 ASN A O 1
ATOM 2269 N N . PHE A 1 270 ? -18.683 -2.528 3.475 1.00 94.75 270 PHE A N 1
ATOM 2270 C CA . PHE A 1 270 ? -17.578 -2.089 4.339 1.00 94.75 270 PHE A CA 1
ATOM 2271 C C . PHE A 1 270 ? -16.347 -2.989 4.242 1.00 94.75 270 PHE A C 1
ATOM 2273 O O . PHE A 1 270 ? -15.274 -2.605 4.710 1.00 94.75 270 PHE A O 1
ATOM 2280 N N . ARG A 1 271 ? -16.487 -4.158 3.609 1.00 95.50 271 ARG A N 1
ATOM 2281 C CA . ARG A 1 271 ? -15.359 -5.023 3.271 1.00 95.50 271 ARG A CA 1
ATOM 2282 C C . ARG A 1 271 ? -14.526 -4.387 2.170 1.00 95.50 271 ARG A C 1
ATOM 2284 O O . ARG A 1 271 ? -15.042 -3.866 1.182 1.00 95.50 271 ARG A O 1
ATOM 2291 N N . SER A 1 272 ? -13.222 -4.422 2.366 1.00 94.19 272 SER A N 1
ATOM 2292 C CA . SER A 1 272 ? -12.259 -3.600 1.632 1.00 94.19 272 SER A CA 1
ATOM 2293 C C . SER A 1 272 ? -11.024 -4.383 1.202 1.00 94.19 272 SER A C 1
ATOM 2295 O O . SER A 1 272 ? -10.186 -3.866 0.457 1.00 94.19 272 SER A O 1
ATOM 2297 N N . VAL A 1 273 ? -10.898 -5.626 1.659 1.00 96.38 273 VAL A N 1
ATOM 2298 C CA . VAL A 1 273 ? -9.812 -6.522 1.282 1.00 96.38 273 VAL A CA 1
ATOM 2299 C C . VAL A 1 273 ? -10.242 -7.323 0.062 1.00 96.38 273 VAL A C 1
ATOM 2301 O O . VAL A 1 273 ? -11.289 -7.967 0.060 1.00 96.38 273 VAL A O 1
ATOM 2304 N N . LEU A 1 274 ? -9.421 -7.295 -0.983 1.00 94.56 274 LEU A N 1
ATOM 2305 C CA . LEU A 1 274 ? -9.566 -8.209 -2.108 1.00 94.56 274 LEU A CA 1
ATOM 2306 C C . LEU A 1 274 ? -8.654 -9.406 -1.897 1.00 94.56 274 LEU A C 1
ATOM 2308 O O . LEU A 1 274 ? -7.447 -9.242 -1.720 1.00 94.56 274 LEU A O 1
ATOM 2312 N N . ASP A 1 275 ? -9.245 -10.594 -1.931 1.00 96.31 275 ASP A N 1
ATOM 2313 C CA . ASP A 1 275 ? -8.487 -11.835 -1.863 1.00 96.31 275 ASP A CA 1
ATOM 2314 C C . ASP A 1 275 ? -7.771 -12.120 -3.192 1.00 96.31 275 ASP A C 1
ATOM 2316 O O . ASP A 1 275 ? -8.191 -11.674 -4.270 1.00 96.31 275 ASP A O 1
ATOM 2320 N N . TRP A 1 276 ? -6.693 -12.895 -3.120 1.00 97.56 276 TRP A N 1
ATOM 2321 C CA . TRP A 1 276 ? -5.996 -13.370 -4.310 1.00 97.56 276 TRP A CA 1
ATOM 2322 C C . TRP A 1 276 ? -6.757 -14.549 -4.905 1.00 97.56 276 TRP A C 1
ATOM 2324 O O . TRP A 1 276 ? -7.045 -15.527 -4.217 1.00 97.56 276 TRP A O 1
ATOM 2334 N N . LYS A 1 277 ? -7.059 -14.476 -6.204 1.00 97.81 277 LYS A N 1
ATOM 2335 C CA . LYS A 1 277 ? -7.739 -15.556 -6.928 1.00 97.81 277 LYS A CA 1
ATOM 2336 C C . LYS A 1 277 ? -6.855 -16.800 -6.992 1.00 97.81 277 LYS A C 1
ATOM 2338 O O . LYS A 1 277 ? -7.325 -17.908 -6.767 1.00 97.81 277 LYS A O 1
ATOM 2343 N N . CYS A 1 278 ? -5.585 -16.602 -7.326 1.00 98.44 27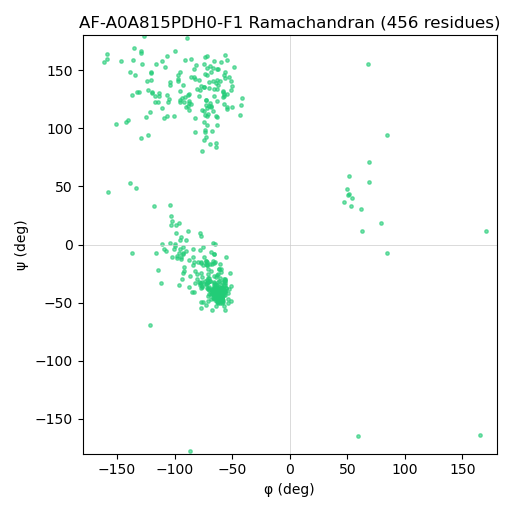8 CYS A N 1
ATOM 2344 C CA . CYS A 1 278 ? -4.553 -17.629 -7.313 1.00 98.44 278 CYS A CA 1
ATOM 2345 C C . CYS A 1 278 ? -3.168 -16.978 -7.241 1.00 98.44 278 CYS A C 1
ATOM 2347 O O . CYS A 1 278 ? -3.013 -15.781 -7.512 1.00 98.44 278 CYS A O 1
ATOM 2349 N N . ILE A 1 279 ? -2.161 -17.775 -6.892 1.00 98.62 279 ILE A N 1
ATOM 2350 C CA . ILE A 1 279 ? -0.756 -17.386 -6.980 1.00 98.62 279 ILE A CA 1
ATOM 2351 C C . ILE A 1 279 ? -0.149 -18.118 -8.167 1.00 98.62 279 ILE A C 1
ATOM 2353 O O . ILE A 1 279 ? -0.219 -19.340 -8.246 1.00 98.62 279 ILE A O 1
ATOM 2357 N N . ILE A 1 280 ? 0.407 -17.374 -9.115 1.00 98.75 280 ILE A N 1
ATOM 2358 C CA . ILE A 1 280 ? 1.017 -17.940 -10.316 1.00 98.75 280 ILE A CA 1
ATOM 2359 C C . ILE A 1 280 ? 2.505 -18.120 -10.055 1.00 98.75 280 ILE A C 1
ATOM 2361 O O . ILE A 1 280 ? 3.167 -17.146 -9.705 1.00 98.75 280 ILE A O 1
ATOM 2365 N N . LYS A 1 281 ? 3.022 -19.329 -10.252 1.00 98.50 281 LYS A N 1
ATOM 2366 C CA . LYS A 1 281 ? 4.452 -19.638 -10.200 1.00 98.50 281 LYS A CA 1
ATOM 2367 C C . LYS A 1 281 ? 4.966 -19.868 -11.614 1.00 98.50 281 LYS A C 1
ATOM 2369 O O . LYS A 1 281 ? 4.390 -20.674 -12.339 1.00 98.50 281 LYS A O 1
ATOM 2374 N N . ILE A 1 282 ? 6.039 -19.180 -11.981 1.00 98.31 282 ILE A N 1
ATOM 2375 C CA . ILE A 1 282 ? 6.786 -19.456 -13.209 1.00 98.31 282 ILE A CA 1
ATOM 2376 C C . ILE A 1 282 ? 7.828 -20.515 -12.874 1.00 98.31 282 ILE A C 1
ATOM 2378 O O . ILE A 1 282 ? 8.677 -20.287 -12.010 1.00 98.31 282 ILE A O 1
ATOM 2382 N N . GLU A 1 283 ? 7.704 -21.689 -13.485 1.00 93.44 283 GLU A N 1
ATOM 2383 C CA . GLU A 1 283 ? 8.432 -22.894 -13.077 1.00 93.44 283 GLU A CA 1
ATOM 2384 C C . GLU A 1 283 ? 9.951 -22.749 -13.204 1.00 93.44 283 GLU A C 1
ATOM 2386 O O . GLU A 1 283 ? 10.678 -23.080 -12.268 1.00 93.44 283 GLU A O 1
ATOM 2391 N N . THR A 1 284 ? 10.417 -22.208 -14.327 1.00 92.75 284 THR A N 1
ATOM 2392 C CA . THR A 1 284 ? 11.842 -22.110 -14.673 1.00 92.75 284 THR A CA 1
ATOM 2393 C C . THR A 1 284 ? 12.609 -21.164 -13.750 1.00 92.75 284 THR A C 1
ATOM 2395 O O . THR A 1 284 ? 13.664 -21.518 -13.227 1.00 92.75 284 THR A O 1
ATOM 2398 N N . ASP A 1 285 ? 12.041 -19.986 -13.496 1.00 91.88 285 ASP A N 1
ATOM 2399 C CA . ASP A 1 285 ? 12.676 -18.910 -12.733 1.00 91.88 285 ASP A CA 1
ATOM 2400 C C . ASP A 1 285 ? 12.336 -18.944 -11.237 1.00 91.88 285 ASP A C 1
ATOM 2402 O O . ASP A 1 285 ? 12.890 -18.173 -10.449 1.00 91.88 285 ASP A O 1
ATOM 2406 N N . ASN A 1 286 ? 11.397 -19.806 -10.831 1.00 95.06 286 ASN A N 1
ATOM 2407 C CA . ASN A 1 286 ? 10.859 -19.870 -9.471 1.00 95.06 286 ASN A CA 1
ATOM 2408 C C . ASN A 1 286 ? 10.390 -18.492 -8.949 1.00 95.06 286 ASN A C 1
ATOM 2410 O O . ASN A 1 286 ? 10.641 -18.112 -7.799 1.00 95.06 286 ASN A O 1
ATOM 2414 N N . VAL A 1 287 ? 9.706 -17.733 -9.813 1.00 97.50 287 VAL A N 1
ATOM 2415 C CA . VAL A 1 287 ? 9.115 -16.428 -9.480 1.00 97.50 287 VAL A CA 1
ATOM 2416 C C . VAL A 1 287 ? 7.598 -16.494 -9.393 1.00 97.50 287 VAL A C 1
ATOM 2418 O O . VAL A 1 287 ? 6.951 -17.307 -10.048 1.00 97.50 287 VAL A O 1
ATOM 2421 N N . TYR A 1 288 ? 7.024 -15.596 -8.597 1.00 98.50 288 TYR A N 1
ATOM 2422 C CA . TYR A 1 288 ? 5.612 -15.608 -8.239 1.00 98.50 288 TYR A CA 1
ATOM 2423 C C . TYR A 1 288 ? 4.912 -14.319 -8.663 1.00 98.50 288 TYR A C 1
ATOM 2425 O O . TYR A 1 288 ? 5.443 -13.215 -8.501 1.00 98.50 288 TYR A O 1
ATOM 2433 N N . TYR A 1 289 ? 3.679 -14.452 -9.137 1.00 98.62 289 TYR A N 1
ATOM 2434 C CA . TYR A 1 289 ? 2.765 -13.351 -9.409 1.00 98.62 289 TYR A CA 1
ATOM 2435 C C . TYR A 1 289 ? 1.478 -13.548 -8.618 1.00 98.62 289 TYR A C 1
ATOM 2437 O O . TYR A 1 289 ? 0.875 -14.620 -8.623 1.00 98.62 289 TYR A O 1
ATOM 2445 N N . LEU A 1 290 ? 1.030 -12.489 -7.953 1.00 98.50 290 LEU A N 1
ATOM 2446 C CA . LEU A 1 290 ? -0.252 -12.476 -7.262 1.00 98.50 290 LEU A CA 1
ATOM 2447 C C . LEU A 1 290 ? -1.341 -12.083 -8.265 1.00 98.50 290 LEU A C 1
ATOM 2449 O O . LEU A 1 290 ? -1.252 -11.000 -8.846 1.00 98.50 290 LEU A O 1
ATOM 2453 N N . ASN A 1 291 ? -2.344 -12.939 -8.477 1.00 98.44 291 ASN A N 1
ATOM 2454 C CA . ASN A 1 291 ? -3.456 -12.675 -9.392 1.00 98.44 291 ASN A CA 1
ATOM 2455 C C . ASN A 1 291 ? -4.721 -12.316 -8.603 1.00 98.44 291 ASN A C 1
ATOM 2457 O O . ASN A 1 291 ? -5.175 -13.087 -7.756 1.00 98.44 291 ASN A O 1
ATOM 2461 N N . MET A 1 292 ? -5.319 -11.166 -8.900 1.00 96.88 292 MET A N 1
ATOM 2462 C CA . MET A 1 292 ? -6.616 -10.747 -8.358 1.00 96.88 292 MET A CA 1
ATOM 2463 C C . MET A 1 292 ? -7.565 -10.317 -9.482 1.00 96.88 292 MET A C 1
ATOM 2465 O O . MET A 1 292 ? -7.146 -10.073 -10.612 1.00 96.88 292 MET A O 1
ATOM 2469 N N . LYS A 1 293 ? -8.856 -10.186 -9.165 1.00 96.06 293 LYS A N 1
ATOM 2470 C CA . LYS A 1 293 ? -9.853 -9.619 -10.084 1.00 96.06 293 LYS A CA 1
ATOM 2471 C C . LYS A 1 293 ? -9.531 -8.148 -10.379 1.00 96.06 293 LYS A C 1
ATOM 2473 O O . LYS A 1 293 ? -9.216 -7.391 -9.462 1.00 96.06 293 LYS A O 1
ATOM 2478 N N . ASN A 1 294 ? -9.679 -7.724 -11.632 1.00 95.69 294 ASN A N 1
ATOM 2479 C CA . ASN A 1 294 ? -9.668 -6.303 -11.970 1.00 95.69 294 ASN A CA 1
ATOM 2480 C C . ASN A 1 294 ? -10.944 -5.614 -11.450 1.00 95.69 294 ASN A C 1
ATOM 2482 O O . ASN A 1 294 ? -12.059 -5.975 -11.825 1.00 95.69 294 ASN A O 1
ATOM 2486 N N . ILE A 1 295 ? -10.755 -4.631 -10.566 1.00 94.06 295 ILE A N 1
ATOM 2487 C CA . ILE A 1 295 ? -11.814 -3.803 -9.961 1.00 94.06 295 ILE A CA 1
ATOM 2488 C C . ILE A 1 295 ? -11.906 -2.393 -10.563 1.00 94.06 295 ILE A C 1
ATOM 2490 O O . ILE A 1 295 ? -12.678 -1.558 -10.090 1.00 94.06 295 ILE A O 1
ATOM 2494 N N . GLY A 1 296 ? -11.063 -2.091 -11.548 1.00 93.12 296 GLY A N 1
ATOM 2495 C CA . GLY A 1 296 ? -11.073 -0.839 -12.287 1.00 93.12 296 GLY A CA 1
ATOM 2496 C C . GLY A 1 296 ? -12.033 -0.860 -13.469 1.00 93.12 296 GLY A C 1
ATOM 2497 O O . GLY A 1 296 ? -12.746 -1.832 -13.721 1.00 93.12 296 GLY A O 1
ATOM 2498 N N . LYS A 1 297 ? -12.042 0.243 -14.216 1.00 90.88 297 LYS A N 1
ATOM 2499 C CA . LYS A 1 297 ? -12.712 0.312 -15.513 1.00 90.88 297 LYS A CA 1
ATOM 2500 C C . LYS A 1 297 ? -12.056 -0.656 -16.492 1.00 90.88 297 LYS A C 1
ATOM 2502 O O . LYS A 1 297 ? -10.855 -0.911 -16.427 1.00 90.88 297 LYS A O 1
ATOM 2507 N N . ARG A 1 298 ? -12.838 -1.153 -17.448 1.00 86.38 298 ARG A N 1
ATOM 2508 C CA . ARG A 1 298 ? -12.262 -1.845 -18.603 1.00 86.38 298 ARG A CA 1
ATOM 2509 C C . ARG A 1 298 ? -11.452 -0.837 -19.409 1.00 86.38 298 ARG A C 1
ATOM 2511 O O . ARG A 1 298 ? -11.972 0.222 -19.747 1.00 86.38 298 ARG A O 1
ATOM 2518 N N . ILE A 1 299 ? -10.204 -1.184 -19.699 1.00 81.50 299 ILE A N 1
ATOM 2519 C CA . ILE A 1 299 ? -9.377 -0.446 -20.652 1.00 81.50 299 ILE A CA 1
ATOM 2520 C C . ILE A 1 299 ? -9.926 -0.797 -22.027 1.00 81.50 299 ILE A C 1
ATOM 2522 O O . ILE A 1 299 ? -9.868 -1.958 -22.433 1.00 81.50 299 ILE A O 1
ATOM 2526 N N . LEU A 1 300 ? -10.540 0.176 -22.691 1.00 76.94 300 LEU A N 1
ATOM 2527 C CA . LEU A 1 300 ? -11.160 -0.043 -23.998 1.00 76.94 300 LEU A CA 1
ATOM 2528 C C . LEU A 1 300 ? -10.190 0.293 -25.125 1.00 76.94 300 LEU A C 1
ATOM 2530 O O . LEU A 1 300 ? -10.258 -0.323 -26.185 1.00 76.94 300 LEU A O 1
ATOM 2534 N N . ASN A 1 301 ? -9.281 1.240 -24.884 1.00 83.81 301 ASN A N 1
ATOM 2535 C CA . ASN A 1 301 ? -8.315 1.673 -25.874 1.00 83.81 301 ASN A CA 1
ATOM 2536 C C . ASN A 1 301 ? -6.960 1.951 -25.212 1.00 83.81 301 ASN A C 1
ATOM 2538 O O . ASN A 1 301 ? -6.769 2.971 -24.552 1.00 83.81 301 ASN A O 1
ATOM 2542 N N . VAL A 1 302 ? -5.996 1.047 -25.418 1.00 84.94 302 VAL A N 1
ATOM 2543 C CA . VAL A 1 302 ? -4.633 1.175 -24.873 1.00 84.94 302 VAL A CA 1
ATOM 2544 C C . VAL A 1 302 ? -3.976 2.490 -25.306 1.00 84.94 302 VAL A C 1
ATOM 2546 O O . VAL A 1 302 ? -3.256 3.094 -24.513 1.00 84.94 302 VAL A O 1
ATOM 2549 N N . ASP A 1 303 ? -4.253 2.974 -26.517 1.00 86.50 303 ASP A N 1
ATOM 2550 C CA . ASP A 1 303 ? -3.615 4.174 -27.068 1.00 86.50 303 ASP A CA 1
ATOM 2551 C C . ASP A 1 303 ? -4.116 5.459 -26.399 1.00 86.50 303 ASP A C 1
ATOM 2553 O O . ASP A 1 303 ? -3.351 6.403 -26.190 1.00 86.50 303 ASP A O 1
ATOM 2557 N N . GLU A 1 304 ? -5.390 5.490 -26.014 1.00 88.88 304 GLU A N 1
ATOM 2558 C CA . GLU A 1 304 ? -5.997 6.637 -25.336 1.00 88.88 304 GLU A CA 1
ATOM 2559 C C . GLU A 1 304 ? -5.765 6.591 -23.822 1.00 88.88 304 GLU A C 1
ATOM 2561 O O . GLU A 1 304 ? -5.431 7.613 -23.207 1.00 88.88 304 GLU A O 1
ATOM 2566 N N . ASP A 1 305 ? -5.879 5.405 -23.225 1.00 90.88 305 ASP A N 1
ATOM 2567 C CA . ASP A 1 305 ? -5.868 5.215 -21.775 1.00 90.88 305 ASP A CA 1
ATOM 2568 C C . ASP A 1 305 ? -4.451 5.127 -21.188 1.00 90.88 305 ASP A C 1
ATOM 2570 O O . ASP A 1 305 ? -4.269 5.328 -19.982 1.00 90.88 305 ASP A O 1
ATOM 2574 N N . CYS A 1 306 ? -3.431 4.864 -22.014 1.00 93.31 306 CYS A N 1
ATOM 2575 C CA . CYS A 1 306 ? -2.055 4.659 -21.559 1.00 93.31 306 CYS A CA 1
ATOM 2576 C C . CYS A 1 306 ? -1.069 5.720 -22.072 1.00 93.31 306 CYS A C 1
ATOM 2578 O O . CYS A 1 306 ? -1.262 6.386 -23.086 1.00 93.31 306 CYS A O 1
ATOM 2580 N N . GLU A 1 307 ? 0.018 5.884 -21.327 1.00 92.00 307 GLU A N 1
ATOM 2581 C CA . GLU A 1 307 ? 1.261 6.513 -21.757 1.00 92.00 307 GLU A CA 1
ATOM 2582 C C . GLU A 1 307 ? 2.211 5.402 -22.222 1.00 92.00 307 GLU A C 1
ATOM 2584 O O . GLU A 1 307 ? 2.506 4.484 -21.451 1.00 92.00 307 GLU A O 1
ATOM 2589 N N . LYS A 1 308 ? 2.681 5.470 -23.468 1.00 92.69 308 LYS A N 1
ATOM 2590 C CA . LYS A 1 308 ? 3.606 4.486 -24.049 1.00 92.69 308 LYS A CA 1
ATOM 2591 C C . LYS A 1 308 ? 5.065 4.887 -23.834 1.00 92.69 308 LYS A C 1
ATOM 2593 O O . LYS A 1 308 ? 5.359 6.057 -23.592 1.00 92.69 308 LYS A O 1
ATOM 2598 N N . ASP A 1 309 ? 5.954 3.899 -23.920 1.00 89.56 309 ASP A N 1
ATOM 2599 C CA . ASP A 1 309 ? 7.415 4.060 -23.935 1.00 89.56 309 ASP A CA 1
ATOM 2600 C C . ASP A 1 309 ? 7.982 4.883 -22.770 1.00 89.56 309 ASP A C 1
ATOM 2602 O O . ASP A 1 309 ? 8.998 5.576 -22.876 1.00 89.56 309 ASP A O 1
ATOM 2606 N N . ILE A 1 310 ? 7.341 4.786 -21.603 1.00 91.50 310 ILE A N 1
ATOM 2607 C CA . ILE A 1 310 ? 7.797 5.490 -20.417 1.00 91.50 310 ILE A CA 1
ATOM 2608 C C . ILE A 1 310 ? 9.105 4.870 -19.941 1.00 91.50 310 ILE A C 1
ATOM 2610 O O . ILE A 1 310 ? 9.178 3.696 -19.575 1.00 91.50 310 ILE A O 1
ATOM 2614 N N . THR A 1 311 ? 10.134 5.709 -19.873 1.00 89.81 311 THR A N 1
ATOM 2615 C CA . THR A 1 311 ? 11.423 5.365 -19.283 1.00 89.81 311 THR A CA 1
ATOM 2616 C C . THR A 1 311 ? 11.658 6.183 -18.019 1.00 89.81 311 THR A C 1
ATOM 2618 O O . THR A 1 311 ? 11.494 7.400 -17.979 1.00 89.81 311 THR A O 1
ATOM 2621 N N . THR A 1 312 ? 12.032 5.491 -16.950 1.00 89.62 312 THR A N 1
ATOM 2622 C CA . THR A 1 312 ? 12.389 6.036 -15.642 1.00 89.62 312 THR A CA 1
ATOM 2623 C C . THR A 1 312 ? 13.763 5.505 -15.225 1.00 89.62 312 THR A C 1
ATOM 2625 O O . THR A 1 312 ? 14.376 4.689 -15.907 1.00 89.62 312 THR A O 1
ATOM 2628 N N . LEU A 1 313 ? 14.249 5.917 -14.051 1.00 88.81 313 LEU A N 1
ATOM 2629 C CA . LEU A 1 313 ? 15.465 5.342 -13.460 1.00 88.81 313 LEU A CA 1
ATOM 2630 C C . LEU A 1 313 ? 15.324 3.852 -13.086 1.00 88.81 313 LEU A C 1
ATOM 2632 O O . LEU A 1 313 ? 16.326 3.201 -12.787 1.00 88.81 313 LEU A O 1
ATOM 2636 N N . VAL A 1 314 ? 14.095 3.326 -13.026 1.00 90.62 314 VAL A N 1
ATOM 2637 C CA . VAL A 1 314 ? 13.790 1.969 -12.539 1.00 90.62 314 VAL A CA 1
ATOM 2638 C C . VAL A 1 314 ? 13.300 1.050 -13.658 1.00 90.62 314 VAL A C 1
ATOM 2640 O O . VAL A 1 314 ? 13.577 -0.144 -13.620 1.00 90.62 314 VAL A O 1
ATOM 2643 N N . GLU A 1 315 ? 12.586 1.594 -14.638 1.00 90.94 315 GLU A N 1
ATOM 2644 C CA . GLU A 1 315 ? 11.922 0.855 -15.716 1.00 90.94 315 GLU A CA 1
ATOM 2645 C C . GLU A 1 315 ? 12.203 1.538 -17.051 1.00 90.94 315 GLU A C 1
ATOM 2647 O O . GLU A 1 315 ? 12.297 2.762 -17.094 1.00 90.94 315 GLU A O 1
ATOM 2652 N N . LYS A 1 316 ? 12.321 0.770 -18.133 1.00 93.38 316 LYS A N 1
ATOM 2653 C CA . LYS A 1 316 ? 12.551 1.294 -19.484 1.00 93.38 316 LYS A CA 1
ATOM 2654 C C . LYS A 1 316 ? 11.451 0.799 -20.409 1.00 93.38 316 LYS A C 1
ATOM 2656 O O . LYS A 1 316 ? 11.090 -0.369 -20.312 1.00 93.38 316 LYS A O 1
ATOM 2661 N N . ASN A 1 317 ? 10.989 1.668 -21.304 1.00 94.25 317 ASN A N 1
ATOM 2662 C CA . ASN A 1 317 ? 10.041 1.344 -22.374 1.00 94.25 317 ASN A CA 1
ATOM 2663 C C . ASN A 1 317 ? 8.776 0.616 -21.881 1.00 94.25 317 ASN A C 1
ATOM 2665 O O . ASN A 1 317 ? 8.352 -0.372 -22.472 1.00 94.25 317 ASN A O 1
ATOM 2669 N N . VAL A 1 318 ? 8.191 1.073 -20.769 1.00 94.50 318 VAL A N 1
ATOM 2670 C CA . VAL A 1 318 ? 6.958 0.477 -20.234 1.00 94.50 318 VAL A CA 1
ATOM 2671 C C . VAL A 1 318 ? 5.732 1.270 -20.675 1.00 94.50 318 VAL A C 1
ATOM 2673 O O . VAL A 1 318 ? 5.750 2.502 -20.702 1.00 94.50 318 VAL A O 1
ATOM 2676 N N . THR A 1 319 ? 4.642 0.564 -20.970 1.00 96.50 319 THR A N 1
ATOM 2677 C CA . THR A 1 319 ? 3.324 1.180 -21.167 1.00 96.50 319 THR A CA 1
ATOM 2678 C C . THR A 1 319 ? 2.632 1.299 -19.817 1.00 96.50 319 THR A C 1
ATOM 2680 O O . THR A 1 319 ? 2.566 0.327 -19.068 1.00 96.50 319 THR A O 1
ATOM 2683 N N . VAL A 1 320 ? 2.125 2.483 -19.475 1.00 96.44 320 VAL A N 1
ATOM 2684 C CA . VAL A 1 320 ? 1.550 2.771 -18.154 1.00 96.44 320 VAL A CA 1
ATOM 2685 C C . VAL A 1 320 ? 0.189 3.430 -18.297 1.00 96.44 320 VAL A C 1
ATOM 2687 O O . VAL A 1 320 ? 0.054 4.423 -19.001 1.00 96.44 320 VAL A O 1
ATOM 2690 N N . ILE A 1 321 ? -0.815 2.938 -17.582 1.00 94.81 321 ILE A N 1
ATOM 2691 C CA . ILE A 1 321 ? -2.152 3.532 -17.599 1.00 94.81 321 ILE A CA 1
ATOM 2692 C C . ILE A 1 321 ? -2.110 4.928 -16.973 1.00 94.81 321 ILE A C 1
ATOM 2694 O O . ILE A 1 321 ? -1.547 5.136 -15.891 1.00 94.81 321 ILE A O 1
ATOM 2698 N N . LYS A 1 322 ? -2.739 5.898 -17.640 1.00 92.38 322 LYS A N 1
ATOM 2699 C CA . LYS A 1 322 ? -2.847 7.276 -17.156 1.00 92.38 322 LYS A CA 1
ATOM 2700 C C . LYS A 1 322 ? -3.587 7.305 -15.822 1.00 92.38 322 LYS A C 1
ATOM 2702 O O . LYS A 1 322 ? -4.571 6.599 -15.585 1.00 92.38 322 LYS A O 1
ATOM 2707 N N . ARG A 1 323 ? -3.117 8.165 -14.920 1.00 89.19 323 ARG A N 1
ATOM 2708 C CA . ARG A 1 323 ? -3.693 8.298 -13.578 1.00 89.19 323 ARG A CA 1
ATOM 2709 C C . ARG A 1 323 ? -5.179 8.669 -13.654 1.00 89.19 323 ARG A C 1
ATOM 2711 O O . ARG A 1 323 ? -5.544 9.611 -14.346 1.00 89.19 323 ARG A O 1
ATOM 2718 N N . GLY A 1 324 ? -6.012 7.953 -12.898 1.00 86.81 324 GLY A N 1
ATOM 2719 C CA . GLY A 1 324 ? -7.459 8.175 -12.833 1.00 86.81 324 GLY A CA 1
ATOM 2720 C C . GLY A 1 324 ? -8.276 7.482 -13.930 1.00 86.81 324 GLY A C 1
ATOM 2721 O O . GLY A 1 324 ? -9.501 7.488 -13.826 1.00 86.81 324 GLY A O 1
ATOM 2722 N N . GLN A 1 325 ? -7.636 6.862 -14.935 1.00 89.38 325 GLN A N 1
ATOM 2723 C CA . GLN A 1 325 ? -8.355 6.143 -15.996 1.00 89.38 325 GLN A CA 1
ATOM 2724 C C . GLN A 1 325 ? -8.864 4.776 -15.531 1.00 89.38 325 GLN A C 1
ATOM 2726 O O . GLN A 1 325 ? -10.046 4.477 -15.672 1.00 89.38 325 GLN A O 1
ATOM 2731 N N . LEU A 1 326 ? -8.002 3.968 -14.904 1.00 88.31 326 LEU A N 1
ATOM 2732 C CA . LEU A 1 326 ? -8.378 2.629 -14.433 1.00 88.31 326 LEU A CA 1
ATOM 2733 C C . LEU A 1 326 ? -9.198 2.672 -13.137 1.00 88.31 326 LEU A C 1
ATOM 2735 O O . LEU A 1 326 ? -10.286 2.112 -13.047 1.00 88.31 326 LEU A O 1
ATOM 2739 N N . VAL A 1 327 ? -8.655 3.327 -12.114 1.00 90.81 327 VAL A N 1
ATOM 2740 C CA . VAL A 1 327 ? -9.234 3.433 -10.769 1.00 90.81 327 VAL A CA 1
ATOM 2741 C C . VAL A 1 327 ? -9.046 4.851 -10.252 1.00 90.81 327 VAL A C 1
ATOM 2743 O O . VAL A 1 327 ? -8.038 5.501 -10.544 1.00 90.81 327 VAL A O 1
ATOM 2746 N N . LYS A 1 328 ? -9.995 5.312 -9.437 1.00 92.75 328 LYS A N 1
ATOM 2747 C CA . LYS A 1 328 ? -9.855 6.553 -8.672 1.00 92.75 328 LYS A CA 1
ATOM 2748 C C . LYS A 1 328 ? -9.294 6.230 -7.295 1.00 92.75 328 LYS A C 1
ATOM 2750 O O . LYS A 1 328 ? -9.731 5.273 -6.653 1.00 92.75 328 LYS A O 1
ATOM 2755 N N . ARG A 1 329 ? -8.348 7.033 -6.812 1.00 94.44 329 ARG A N 1
ATOM 2756 C CA . ARG A 1 329 ? -7.919 6.959 -5.408 1.00 94.44 329 ARG A CA 1
ATOM 2757 C C . ARG A 1 329 ? -8.879 7.772 -4.558 1.00 94.44 329 ARG A C 1
ATOM 2759 O O . ARG A 1 329 ? -9.304 8.852 -4.965 1.00 94.44 329 ARG A O 1
ATOM 2766 N N . LEU A 1 330 ? -9.157 7.315 -3.343 1.00 95.44 330 LEU A N 1
ATOM 2767 C CA . LEU A 1 330 ? -10.015 8.066 -2.429 1.00 95.44 330 LEU A CA 1
ATOM 2768 C C . LEU A 1 330 ? -9.467 9.482 -2.186 1.00 95.44 330 LEU A C 1
ATOM 2770 O O . LEU A 1 330 ? -10.229 10.440 -2.224 1.00 95.44 330 LEU A O 1
ATOM 2774 N N . SER A 1 331 ? -8.143 9.644 -2.084 1.00 95.06 331 SER A N 1
ATOM 2775 C CA . SER A 1 331 ? -7.498 10.964 -1.946 1.00 95.06 331 SER A CA 1
ATOM 2776 C C . SER A 1 331 ? -7.733 11.951 -3.096 1.00 95.06 331 SER A C 1
ATOM 2778 O O . SER A 1 331 ? -7.489 13.153 -2.945 1.00 95.06 331 SER A O 1
ATOM 2780 N N . GLU A 1 332 ? -8.187 11.477 -4.255 1.00 93.06 332 GLU A N 1
ATOM 2781 C CA . GLU A 1 332 ? -8.571 12.326 -5.385 1.00 93.06 332 GLU A CA 1
ATOM 2782 C C . GLU A 1 332 ? -10.007 12.830 -5.220 1.00 93.06 332 GLU A C 1
ATOM 2784 O O . GLU A 1 332 ? -10.257 14.014 -5.433 1.00 93.06 332 GLU A O 1
ATOM 2789 N N . ILE A 1 333 ? -10.916 11.972 -4.753 1.00 92.75 333 ILE A N 1
ATOM 2790 C CA . ILE A 1 333 ? -12.348 12.276 -4.576 1.00 92.75 333 ILE A CA 1
ATOM 2791 C C . ILE A 1 333 ? -12.600 13.050 -3.279 1.00 92.75 333 ILE A C 1
ATOM 2793 O O . ILE A 1 333 ? -13.467 13.917 -3.225 1.00 92.75 333 ILE A O 1
ATOM 2797 N N . GLU A 1 334 ? -11.775 12.847 -2.248 1.00 94.38 334 GLU A N 1
ATOM 2798 C CA . GLU A 1 334 ? -11.802 13.668 -1.030 1.00 94.38 334 GLU A CA 1
ATOM 2799 C C . GLU A 1 334 ? -11.725 15.168 -1.339 1.00 94.38 334 GLU A C 1
ATOM 2801 O O . GLU A 1 334 ? -12.186 15.972 -0.533 1.00 94.38 334 GLU A O 1
ATOM 2806 N N . LYS A 1 335 ? -11.157 15.556 -2.492 1.00 91.62 335 LYS A N 1
ATOM 2807 C CA . LYS A 1 335 ? -11.037 16.950 -2.928 1.00 91.62 335 LYS A CA 1
ATOM 2808 C C . LYS A 1 335 ? -12.333 17.540 -3.479 1.00 91.62 335 LYS A C 1
ATOM 2810 O O . LYS A 1 335 ? -12.481 18.760 -3.389 1.00 91.62 335 LYS A O 1
ATOM 2815 N N . THR A 1 336 ? -13.258 16.721 -3.977 1.00 88.44 336 THR A N 1
ATOM 2816 C CA . THR A 1 336 ? -14.509 17.176 -4.610 1.00 88.44 336 THR A CA 1
ATOM 2817 C C . THR A 1 336 ? -15.688 17.260 -3.638 1.00 88.44 336 THR A C 1
ATOM 2819 O O . THR A 1 336 ? -16.712 17.818 -3.996 1.00 88.44 336 THR A O 1
ATOM 2822 N N . ASN A 1 337 ? -15.538 16.793 -2.388 1.00 79.38 337 ASN A N 1
ATOM 2823 C CA . ASN A 1 337 ? -16.623 16.648 -1.394 1.00 79.38 337 ASN A CA 1
ATOM 2824 C C . ASN A 1 337 ? -17.736 15.658 -1.794 1.00 79.38 337 ASN A C 1
ATOM 2826 O O . ASN A 1 337 ? -18.740 15.568 -1.097 1.00 79.38 337 ASN A O 1
ATOM 2830 N N . GLU A 1 338 ? -17.534 14.857 -2.839 1.00 87.56 338 GLU A N 1
ATOM 2831 C CA . GLU A 1 338 ? -18.522 13.892 -3.352 1.00 87.56 338 GLU A CA 1
ATOM 2832 C C . GLU A 1 338 ? -18.306 12.473 -2.800 1.00 87.56 338 GLU A C 1
ATOM 2834 O O . GLU A 1 338 ? -18.759 11.489 -3.376 1.00 87.56 338 GLU A O 1
ATOM 2839 N N . VAL A 1 339 ? -17.571 12.331 -1.694 1.00 93.44 339 VAL A N 1
ATOM 2840 C CA . VAL A 1 339 ? -17.371 11.017 -1.074 1.00 93.44 339 VAL A CA 1
ATOM 2841 C C . VAL A 1 339 ? -18.680 10.602 -0.401 1.00 93.44 339 VAL A C 1
ATOM 2843 O O . VAL A 1 339 ? -19.150 11.305 0.497 1.00 93.44 339 VAL A O 1
ATOM 2846 N N . SER A 1 340 ? -19.253 9.471 -0.811 1.00 94.88 340 SER A N 1
ATOM 2847 C CA . SER A 1 340 ? -20.462 8.929 -0.188 1.00 94.88 340 SER A CA 1
ATOM 2848 C C . SER A 1 340 ? -20.207 8.487 1.255 1.00 94.88 340 SER A C 1
ATOM 2850 O O . SER A 1 340 ? -19.076 8.219 1.671 1.00 94.88 340 SER A O 1
ATOM 2852 N N . ASP A 1 341 ? -21.275 8.413 2.037 1.00 95.44 341 ASP A N 1
ATOM 2853 C CA . ASP A 1 341 ? -21.212 8.053 3.452 1.00 95.44 341 ASP A CA 1
ATOM 2854 C C . ASP A 1 341 ? -20.727 6.618 3.672 1.00 95.44 341 ASP A C 1
ATOM 2856 O O . ASP A 1 341 ? -19.895 6.380 4.548 1.00 95.44 341 ASP A O 1
ATOM 2860 N N . ASP A 1 342 ? -21.148 5.696 2.809 1.00 95.19 342 ASP A N 1
ATOM 2861 C CA . ASP A 1 342 ? -20.679 4.310 2.801 1.00 95.19 342 ASP A CA 1
ATOM 2862 C C . ASP A 1 342 ? -19.175 4.220 2.521 1.00 95.19 342 ASP A C 1
ATOM 2864 O O . ASP A 1 342 ? -18.457 3.514 3.228 1.00 95.19 342 ASP A O 1
ATOM 2868 N N . VAL A 1 343 ? -18.661 4.992 1.554 1.00 95.94 343 VAL A N 1
ATOM 2869 C CA . VAL A 1 343 ? -17.219 5.046 1.259 1.00 95.94 343 VAL A CA 1
ATOM 2870 C C . VAL A 1 343 ? -16.443 5.612 2.444 1.00 95.94 343 VAL A C 1
ATOM 2872 O O . VAL A 1 343 ? -15.367 5.105 2.777 1.00 95.94 343 VAL A O 1
ATOM 2875 N N . LYS A 1 344 ? -16.968 6.653 3.106 1.00 96.88 344 LYS A N 1
ATOM 2876 C CA . LYS A 1 344 ? -16.328 7.217 4.301 1.00 96.88 344 LYS A CA 1
ATOM 2877 C C . LYS A 1 344 ? -16.270 6.196 5.428 1.00 96.88 344 LYS A C 1
ATOM 2879 O O . LYS A 1 344 ? -15.206 6.037 6.025 1.00 96.88 344 LYS A O 1
ATOM 2884 N N . GLN A 1 345 ? -17.378 5.498 5.673 1.00 97.50 345 GLN A N 1
ATOM 2885 C CA . GLN A 1 345 ? -17.485 4.472 6.703 1.00 97.50 345 GLN A CA 1
ATOM 2886 C C . GLN A 1 345 ? -16.544 3.293 6.431 1.00 97.50 345 GLN A C 1
ATOM 2888 O O . GLN A 1 345 ? -15.761 2.912 7.303 1.00 97.50 345 GLN A O 1
ATOM 2893 N N . ALA A 1 346 ? -16.553 2.762 5.208 1.00 97.12 346 ALA A N 1
ATOM 2894 C CA . ALA A 1 346 ? -15.675 1.671 4.803 1.00 97.12 346 ALA A CA 1
ATOM 2895 C C . ALA A 1 346 ? -14.193 2.063 4.932 1.00 97.12 346 ALA A C 1
ATOM 2897 O O . ALA A 1 346 ? -13.374 1.284 5.418 1.00 97.12 346 ALA A O 1
ATOM 2898 N N . CYS A 1 347 ? -13.839 3.297 4.553 1.00 97.50 347 CYS A N 1
ATOM 2899 C CA . CYS A 1 347 ? -12.462 3.791 4.591 1.00 97.50 347 CYS A CA 1
ATOM 2900 C C . CYS A 1 347 ? -11.868 3.741 6.002 1.00 97.50 347 CYS A C 1
ATOM 2902 O O . CYS A 1 347 ? -10.779 3.203 6.217 1.00 97.50 347 CYS A O 1
ATOM 2904 N N . ILE A 1 348 ? -12.588 4.281 6.983 1.00 97.81 348 ILE A N 1
ATOM 2905 C CA . ILE A 1 348 ? -12.098 4.293 8.360 1.00 97.81 348 ILE A CA 1
ATOM 2906 C C . ILE A 1 348 ? -12.164 2.910 9.017 1.00 97.81 348 ILE A C 1
ATOM 2908 O O . ILE A 1 348 ? -11.284 2.599 9.820 1.00 97.81 348 ILE A O 1
ATOM 2912 N N . GLN A 1 349 ? -13.137 2.065 8.644 1.00 98.25 349 GLN A N 1
ATOM 2913 C CA . GLN A 1 349 ? -13.214 0.674 9.094 1.00 98.25 349 GLN A CA 1
ATOM 2914 C C . GLN A 1 349 ? -11.960 -0.083 8.647 1.00 98.25 349 GLN A C 1
ATOM 2916 O O . GLN A 1 349 ? -11.281 -0.718 9.453 1.00 98.25 349 GLN A O 1
ATOM 2921 N N . HIS A 1 350 ? -11.580 0.073 7.381 1.00 97.88 350 HIS A N 1
ATOM 2922 C CA . HIS A 1 350 ? -10.359 -0.505 6.834 1.00 97.88 350 HIS A CA 1
ATOM 2923 C C . HIS A 1 350 ? -9.090 0.005 7.528 1.00 97.88 350 HIS A C 1
ATOM 2925 O O . HIS A 1 350 ? -8.195 -0.776 7.861 1.00 97.88 350 HIS A O 1
ATOM 2931 N N . PHE A 1 351 ? -8.991 1.310 7.801 1.00 97.62 351 PHE A N 1
ATOM 2932 C CA . PHE A 1 351 ? -7.840 1.854 8.530 1.00 97.62 351 PHE A CA 1
ATOM 2933 C C . PHE A 1 351 ? -7.750 1.357 9.974 1.00 97.62 351 PHE A C 1
ATOM 2935 O O . PHE A 1 351 ? -6.637 1.168 10.476 1.00 97.62 351 PHE A O 1
ATOM 2942 N N . TYR A 1 352 ? -8.885 1.106 10.627 1.00 97.94 352 TYR A N 1
ATOM 2943 C CA . TYR A 1 352 ? -8.917 0.440 11.924 1.00 97.94 352 TYR A CA 1
ATOM 2944 C C . TYR A 1 352 ? -8.348 -0.983 11.831 1.00 97.94 352 TYR A C 1
ATOM 2946 O O . TYR A 1 352 ? -7.436 -1.315 12.588 1.00 97.94 352 TYR A O 1
ATOM 2954 N N . LEU A 1 353 ? -8.760 -1.788 10.849 1.00 98.12 353 LEU A N 1
ATOM 2955 C CA . LEU A 1 353 ? -8.214 -3.141 10.664 1.00 98.12 353 LEU A CA 1
ATOM 2956 C C . LEU A 1 353 ? -6.709 -3.139 10.354 1.00 98.12 353 LEU A C 1
ATOM 2958 O O . LEU A 1 353 ? -5.941 -3.901 10.947 1.00 98.12 353 LEU A O 1
ATOM 2962 N N . ARG A 1 354 ? -6.245 -2.212 9.506 1.00 97.06 354 ARG A N 1
ATOM 2963 C CA . ARG A 1 354 ? -4.806 -1.996 9.267 1.00 97.06 354 ARG A CA 1
ATOM 2964 C C . ARG A 1 354 ? -4.047 -1.611 10.526 1.00 97.06 354 ARG A C 1
ATOM 2966 O O . ARG A 1 354 ? -2.907 -2.032 10.712 1.00 97.06 354 ARG A O 1
ATOM 2973 N N . TYR A 1 355 ? -4.646 -0.773 11.371 1.00 96.88 355 TYR A N 1
ATOM 2974 C CA . TYR A 1 355 ? -4.081 -0.416 12.667 1.00 96.88 355 TYR A CA 1
ATOM 2975 C C . TYR A 1 355 ? -3.920 -1.647 13.555 1.00 96.88 355 TYR A C 1
ATOM 2977 O O . TYR A 1 355 ? -2.824 -1.850 14.078 1.00 96.88 355 TYR A O 1
ATOM 2985 N N . LEU A 1 356 ? -4.950 -2.492 13.658 1.00 97.31 356 LEU A N 1
ATOM 2986 C CA . LEU A 1 356 ? -4.894 -3.711 14.464 1.00 97.31 356 LEU A CA 1
ATOM 2987 C C . LEU A 1 356 ? -3.740 -4.624 14.050 1.00 97.31 356 LEU A C 1
ATOM 2989 O O . LEU A 1 356 ? -3.035 -5.126 14.920 1.00 97.31 356 LEU A O 1
ATOM 2993 N N . LEU A 1 357 ? -3.476 -4.764 12.750 1.00 96.50 357 LEU A N 1
ATOM 2994 C CA . LEU A 1 357 ? -2.377 -5.590 12.235 1.00 96.50 357 LEU A CA 1
ATOM 2995 C C . LEU A 1 357 ? -1.039 -4.849 12.069 1.00 96.50 357 LEU A C 1
ATOM 2997 O O . LEU A 1 357 ? -0.033 -5.482 11.769 1.00 96.50 357 LEU A O 1
ATOM 3001 N N . ASN A 1 358 ? -0.992 -3.530 12.288 1.00 95.50 358 ASN A N 1
ATOM 3002 C CA . ASN A 1 358 ? 0.182 -2.682 12.031 1.00 95.50 358 ASN A CA 1
ATOM 3003 C C . ASN A 1 358 ? 0.722 -2.805 10.590 1.00 95.50 358 ASN A C 1
ATOM 3005 O O . ASN A 1 358 ? 1.931 -2.788 10.359 1.00 95.50 358 ASN A O 1
ATOM 3009 N N . VAL A 1 359 ? -0.180 -2.879 9.609 1.00 94.62 359 VAL A N 1
ATOM 3010 C CA . VAL A 1 359 ? 0.145 -3.133 8.196 1.00 94.62 359 VAL A CA 1
ATOM 3011 C C . VAL A 1 359 ? -0.303 -1.998 7.273 1.00 94.62 359 VAL A C 1
ATOM 3013 O O . VAL A 1 359 ? -1.322 -1.349 7.513 1.00 94.62 359 VAL A O 1
ATOM 3016 N N . GLY A 1 360 ? 0.460 -1.792 6.202 1.00 90.88 360 GLY A N 1
ATOM 3017 C CA . GLY A 1 360 ? 0.226 -0.867 5.100 1.00 90.88 360 GLY A CA 1
ATOM 3018 C C . GLY A 1 360 ? 0.328 0.601 5.500 1.00 90.88 360 GLY A C 1
ATOM 3019 O O . GLY A 1 360 ? 0.077 0.987 6.636 1.00 90.88 360 GLY A O 1
ATOM 3020 N N . ASP A 1 361 ? 0.637 1.484 4.557 1.00 89.38 361 ASP A N 1
ATOM 3021 C CA . ASP A 1 361 ? 0.505 2.916 4.827 1.00 89.38 361 ASP A CA 1
ATOM 3022 C C . ASP A 1 361 ? -0.981 3.309 4.928 1.00 89.38 361 ASP A C 1
ATOM 3024 O O . ASP A 1 361 ? -1.842 2.801 4.205 1.00 89.38 361 ASP A O 1
ATOM 3028 N N . SER A 1 362 ? -1.289 4.180 5.886 1.00 90.50 362 SER A N 1
ATOM 3029 C CA . SER A 1 362 ? -2.648 4.528 6.322 1.00 90.50 362 SER A CA 1
ATOM 3030 C C . SER A 1 362 ? -3.099 5.891 5.797 1.00 90.50 362 SER A C 1
ATOM 3032 O O . SER A 1 362 ? -3.790 6.643 6.487 1.00 90.50 362 SER A O 1
ATOM 3034 N N . GLY A 1 363 ? -2.648 6.224 4.589 1.00 94.50 363 GLY A N 1
ATOM 3035 C CA . GLY A 1 363 ? -3.122 7.363 3.817 1.00 94.50 363 GLY A CA 1
ATOM 3036 C C . GLY A 1 363 ? -4.208 6.951 2.827 1.00 94.50 363 GLY A C 1
ATOM 3037 O O . GLY A 1 363 ? -4.188 5.852 2.273 1.00 94.50 363 GLY A O 1
ATOM 3038 N N . THR A 1 364 ? -5.140 7.859 2.541 1.00 96.00 364 THR A N 1
ATOM 3039 C CA . THR A 1 364 ? -6.259 7.640 1.599 1.00 96.00 364 THR A CA 1
ATOM 3040 C C . THR A 1 364 ? -5.819 7.462 0.144 1.00 96.00 364 THR A C 1
ATOM 3042 O O . THR A 1 364 ? -6.614 7.084 -0.709 1.00 96.00 364 THR A O 1
ATOM 3045 N N . TRP A 1 365 ? -4.537 7.677 -0.171 1.00 94.31 365 TRP A N 1
ATOM 3046 C CA . TRP A 1 365 ? -3.956 7.316 -1.468 1.00 94.31 365 TRP A CA 1
ATOM 3047 C C . TRP A 1 365 ? -3.749 5.808 -1.663 1.00 94.31 365 TRP A C 1
ATOM 3049 O O . TRP A 1 365 ? -3.549 5.398 -2.803 1.00 94.31 365 TRP A O 1
ATOM 3059 N N . ASN A 1 366 ? -3.824 5.003 -0.596 1.00 94.94 366 ASN A N 1
ATOM 3060 C CA . ASN A 1 366 ? -3.787 3.535 -0.651 1.00 94.94 366 ASN A CA 1
ATOM 3061 C C . ASN A 1 366 ? -5.183 2.899 -0.576 1.00 94.94 366 ASN A C 1
ATOM 3063 O O . ASN A 1 366 ? -5.308 1.708 -0.284 1.00 94.94 366 ASN A O 1
ATOM 3067 N N . ILE A 1 367 ? -6.219 3.704 -0.817 1.00 96.62 367 ILE A N 1
ATOM 3068 C CA . ILE A 1 367 ? -7.605 3.268 -0.937 1.00 96.62 367 ILE A CA 1
ATOM 3069 C C . ILE A 1 367 ? -8.059 3.580 -2.356 1.00 96.62 367 ILE A C 1
ATOM 3071 O O . ILE A 1 367 ? -7.985 4.727 -2.805 1.00 96.62 367 ILE A O 1
ATOM 3075 N N . LEU A 1 368 ? -8.501 2.549 -3.062 1.00 95.81 368 LEU A N 1
ATOM 3076 C CA . LEU A 1 368 ? -9.097 2.647 -4.385 1.00 95.81 368 LEU A CA 1
ATOM 3077 C C . LEU A 1 368 ? -10.616 2.661 -4.251 1.00 95.81 368 LEU A C 1
ATOM 3079 O O . LEU A 1 368 ? -11.159 1.974 -3.388 1.00 95.81 368 LEU A O 1
ATOM 3083 N N . ILE A 1 369 ? -11.289 3.404 -5.124 1.00 94.44 369 ILE A N 1
ATOM 3084 C CA . ILE A 1 369 ? -12.728 3.258 -5.339 1.00 94.44 369 ILE A CA 1
ATOM 3085 C C . ILE A 1 369 ? -12.931 2.264 -6.471 1.00 94.44 369 ILE A C 1
ATOM 3087 O O . ILE A 1 369 ? -12.411 2.451 -7.576 1.00 94.44 369 ILE A O 1
ATOM 3091 N N . ARG A 1 370 ? -13.670 1.201 -6.169 1.00 92.94 370 ARG A N 1
ATOM 3092 C CA . ARG A 1 370 ? -14.039 0.161 -7.120 1.00 92.94 370 ARG A CA 1
ATOM 3093 C C . ARG A 1 370 ? -14.908 0.766 -8.215 1.00 92.94 370 ARG A C 1
ATOM 3095 O O . ARG A 1 370 ? -15.688 1.683 -7.981 1.00 92.94 370 ARG A O 1
ATOM 3102 N N . GLN A 1 371 ? -14.690 0.310 -9.436 1.00 90.81 371 GLN A N 1
ATOM 3103 C CA . GLN A 1 371 ? -15.448 0.713 -10.621 1.00 90.81 371 GLN A CA 1
ATOM 3104 C C . GLN A 1 371 ? -16.209 -0.479 -11.215 1.00 90.81 371 GLN A C 1
ATOM 3106 O O . GLN A 1 371 ? -17.003 -0.296 -12.131 1.00 90.81 371 GLN A O 1
ATOM 3111 N N . ASP A 1 372 ? -15.976 -1.690 -10.697 1.00 88.94 372 ASP A N 1
ATOM 3112 C CA . ASP A 1 372 ? -16.697 -2.904 -11.072 1.00 88.94 372 ASP A CA 1
ATOM 3113 C C . ASP A 1 372 ? -18.034 -3.068 -10.328 1.00 88.94 372 ASP A C 1
ATOM 3115 O O . ASP A 1 372 ? -18.866 -3.877 -10.733 1.00 88.94 372 ASP A O 1
ATOM 3119 N N . GLU A 1 373 ? -18.243 -2.308 -9.252 1.00 80.75 373 GLU A N 1
ATOM 3120 C CA . GLU A 1 373 ? -19.423 -2.325 -8.382 1.00 80.75 373 GLU A CA 1
ATOM 3121 C C . GLU A 1 373 ? -19.696 -0.902 -7.848 1.00 80.75 373 GLU A C 1
ATOM 3123 O O . GLU A 1 373 ? -18.780 -0.080 -7.796 1.00 80.75 373 GLU A O 1
ATOM 3128 N N . ASN A 1 374 ? -20.936 -0.607 -7.431 1.00 76.00 374 ASN A N 1
ATOM 3129 C CA . ASN A 1 374 ? -21.333 0.725 -6.948 1.00 76.00 374 ASN A CA 1
ATOM 3130 C C . ASN A 1 374 ? -20.576 1.122 -5.664 1.00 76.00 374 ASN A C 1
ATOM 3132 O O . ASN A 1 374 ? -20.831 0.557 -4.600 1.00 76.00 374 ASN A O 1
ATOM 3136 N N . ASP A 1 375 ? -19.668 2.098 -5.787 1.00 71.12 375 ASP A N 1
ATOM 3137 C CA . ASP A 1 375 ? -19.017 2.869 -4.713 1.00 71.12 375 ASP A CA 1
ATOM 3138 C C . ASP A 1 375 ? -18.453 2.061 -3.531 1.00 71.12 375 ASP A C 1
ATOM 3140 O O . ASP A 1 375 ? -18.454 2.504 -2.384 1.00 71.12 375 ASP A O 1
ATOM 3144 N N . ARG A 1 376 ? -17.905 0.873 -3.798 1.00 89.25 376 ARG A N 1
ATOM 3145 C CA . ARG A 1 376 ? -17.120 0.124 -2.805 1.00 89.25 376 ARG A CA 1
ATOM 3146 C C . ARG A 1 376 ? -15.665 0.568 -2.809 1.00 89.25 376 ARG A C 1
ATOM 3148 O O . ARG A 1 376 ? -15.164 1.114 -3.792 1.00 89.25 376 ARG A O 1
ATOM 3155 N N . ILE A 1 377 ? -14.955 0.290 -1.722 1.00 95.00 377 ILE A N 1
ATOM 3156 C CA . ILE A 1 377 ? -13.522 0.574 -1.632 1.00 95.00 377 ILE A CA 1
ATOM 3157 C C . ILE A 1 377 ? -12.678 -0.696 -1.720 1.00 95.00 377 ILE A C 1
ATOM 3159 O O . ILE A 1 377 ? -13.155 -1.802 -1.486 1.00 95.00 377 ILE A O 1
ATOM 3163 N N . CYS A 1 378 ? -11.397 -0.517 -2.022 1.00 95.44 378 CYS A N 1
ATOM 3164 C CA . CYS A 1 378 ? -10.379 -1.548 -1.898 1.00 95.44 378 CYS A CA 1
ATOM 3165 C C . CYS A 1 378 ? -9.110 -0.963 -1.281 1.00 95.44 378 CYS A C 1
ATOM 3167 O O . CYS A 1 378 ? -8.563 0.027 -1.773 1.00 95.44 378 CYS A O 1
ATOM 3169 N N . GLY A 1 379 ? -8.599 -1.601 -0.234 1.00 95.31 379 GLY A N 1
ATOM 3170 C CA . GLY A 1 379 ? -7.269 -1.323 0.288 1.00 95.31 379 GLY A CA 1
ATOM 3171 C C . GLY A 1 379 ? -6.177 -1.989 -0.540 1.00 95.31 379 GLY A C 1
ATOM 3172 O O . GLY A 1 379 ? -6.326 -3.133 -0.947 1.00 95.31 379 GLY A O 1
ATOM 3173 N N . ILE A 1 380 ? -5.053 -1.302 -0.740 1.00 94.50 380 ILE A N 1
ATOM 3174 C CA . ILE A 1 380 ? -3.876 -1.852 -1.437 1.00 94.50 380 ILE A CA 1
ATOM 3175 C C . ILE A 1 380 ? -2.583 -1.656 -0.638 1.00 94.50 380 ILE A C 1
ATOM 3177 O O . ILE A 1 380 ? -2.543 -0.818 0.264 1.00 94.50 380 ILE A O 1
ATOM 3181 N N . ASP A 1 381 ? -1.522 -2.372 -1.017 1.00 91.38 381 ASP A N 1
ATOM 3182 C CA . ASP A 1 381 ? -0.169 -2.231 -0.447 1.00 91.38 381 ASP A CA 1
ATOM 3183 C C . ASP A 1 381 ? -0.084 -2.725 1.013 1.00 91.38 381 ASP A C 1
ATOM 3185 O O . ASP A 1 381 ? -0.016 -1.946 1.968 1.00 91.38 381 ASP A O 1
ATOM 3189 N N . PHE A 1 382 ? -0.169 -4.051 1.182 1.00 92.50 382 PHE A N 1
ATOM 3190 C CA . PHE A 1 382 ? -0.112 -4.740 2.480 1.00 92.50 382 PHE A CA 1
ATOM 3191 C C . PHE A 1 382 ? 1.281 -5.329 2.786 1.00 92.50 382 PHE A C 1
ATOM 3193 O O . PHE A 1 382 ? 1.483 -5.936 3.831 1.00 92.50 382 PHE A O 1
ATOM 3200 N N . GLU A 1 383 ? 2.265 -5.168 1.896 1.00 87.25 383 GLU A N 1
ATOM 3201 C CA . GLU A 1 383 ? 3.639 -5.670 2.079 1.00 87.25 383 GLU A CA 1
ATOM 3202 C C . GLU A 1 383 ? 4.475 -4.917 3.124 1.00 87.25 383 GLU A C 1
ATOM 3204 O O . GLU A 1 383 ? 5.531 -5.402 3.553 1.00 87.25 383 GLU A O 1
ATOM 3209 N N . GLU A 1 384 ? 4.068 -3.709 3.499 1.00 88.25 384 GLU A N 1
ATOM 3210 C CA . GLU A 1 384 ? 4.828 -2.854 4.406 1.00 88.25 384 GLU A CA 1
ATOM 3211 C C . GLU A 1 384 ? 4.196 -2.851 5.797 1.00 88.25 384 GLU A C 1
ATOM 3213 O O . GLU A 1 384 ? 2.985 -2.726 5.937 1.00 88.25 384 GLU A O 1
ATOM 3218 N N . CYS A 1 385 ? 5.008 -2.940 6.851 1.00 88.88 385 CYS A N 1
ATOM 3219 C CA . CYS A 1 385 ? 4.521 -2.625 8.191 1.00 88.88 385 CYS A CA 1
ATOM 3220 C C . CYS A 1 385 ? 4.354 -1.109 8.303 1.00 88.88 385 CYS A C 1
ATOM 3222 O O . CYS A 1 385 ? 5.143 -0.335 7.743 1.00 88.88 385 CYS A O 1
ATOM 3224 N N . ARG A 1 386 ? 3.366 -0.665 9.077 1.00 88.25 386 ARG A N 1
ATOM 3225 C CA . ARG A 1 386 ? 3.220 0.758 9.379 1.00 88.25 386 ARG A CA 1
ATOM 3226 C C . ARG A 1 386 ? 4.504 1.281 10.012 1.00 88.25 386 ARG A C 1
ATOM 3228 O O . ARG A 1 386 ? 5.160 0.625 10.824 1.00 88.25 386 ARG A O 1
ATOM 3235 N N . GLY A 1 387 ? 4.849 2.519 9.660 1.00 80.56 387 GLY A N 1
ATOM 3236 C CA . GLY A 1 387 ? 5.853 3.262 10.412 1.00 80.56 387 GLY A CA 1
ATOM 3237 C C . GLY A 1 387 ? 5.469 3.317 11.893 1.00 80.56 387 GLY A C 1
ATOM 3238 O O . GLY A 1 387 ? 4.303 3.155 12.244 1.00 80.56 387 GLY A O 1
ATOM 3239 N N . ARG A 1 388 ? 6.452 3.564 12.767 1.00 77.56 388 ARG A N 1
ATOM 3240 C CA . ARG A 1 388 ? 6.274 3.527 14.226 1.00 77.56 388 ARG A CA 1
ATOM 3241 C C . ARG A 1 388 ? 4.974 4.209 14.666 1.00 77.56 388 ARG A C 1
ATOM 3243 O O . ARG A 1 388 ? 4.865 5.437 14.601 1.00 77.56 388 ARG A O 1
ATOM 3250 N N . LEU A 1 389 ? 4.031 3.404 15.154 1.00 79.06 389 LEU A N 1
ATOM 3251 C CA . LEU A 1 389 ? 2.777 3.895 15.708 1.00 79.06 389 LEU A CA 1
ATOM 3252 C C . LEU A 1 389 ? 3.087 4.846 16.864 1.00 79.06 389 LEU A C 1
ATOM 3254 O O . LEU A 1 389 ? 3.899 4.542 17.746 1.00 79.06 389 LEU A O 1
ATOM 3258 N N . ASN A 1 390 ? 2.460 6.023 16.864 1.00 80.44 390 ASN A N 1
ATOM 3259 C CA . ASN A 1 390 ? 2.580 6.938 17.989 1.00 80.44 390 ASN A CA 1
ATOM 3260 C C . ASN A 1 390 ? 1.707 6.416 19.129 1.00 80.44 390 ASN A C 1
ATOM 3262 O O . ASN A 1 390 ? 0.585 6.876 19.323 1.00 80.44 390 ASN A O 1
ATOM 3266 N N . MET A 1 391 ? 2.213 5.433 19.878 1.00 81.44 391 MET A N 1
ATOM 3267 C CA . MET A 1 391 ? 1.410 4.782 20.907 1.00 81.44 391 MET A CA 1
ATOM 3268 C C . MET A 1 391 ? 1.020 5.715 22.071 1.00 81.44 391 MET A C 1
ATOM 3270 O O . MET A 1 391 ? 0.159 5.351 22.858 1.00 81.44 391 MET A O 1
ATOM 3274 N N . ALA A 1 392 ? 1.567 6.928 22.132 1.00 86.94 392 ALA A N 1
ATOM 3275 C CA . ALA A 1 392 ? 1.193 7.953 23.103 1.00 86.94 392 ALA A CA 1
ATOM 3276 C C . ALA A 1 392 ? 0.095 8.922 22.615 1.00 86.94 392 ALA A C 1
ATOM 3278 O O . ALA A 1 392 ? -0.263 9.836 23.347 1.00 86.94 392 ALA A O 1
ATOM 3279 N N . THR A 1 393 ? -0.402 8.801 21.376 1.00 90.50 393 THR A N 1
ATOM 3280 C CA . THR A 1 393 ? -1.463 9.704 20.900 1.00 90.50 393 THR A CA 1
ATOM 3281 C C . THR A 1 393 ? -2.815 9.353 21.522 1.00 90.50 393 THR A C 1
ATOM 3283 O O . THR A 1 393 ? -3.185 8.177 21.550 1.00 90.50 393 THR A O 1
ATOM 3286 N N . ASN A 1 394 ? -3.542 10.383 21.967 1.00 91.00 394 ASN A N 1
ATOM 3287 C CA . ASN A 1 394 ? -4.930 10.288 22.437 1.00 91.00 394 ASN A CA 1
ATOM 3288 C C . ASN A 1 394 ? -5.949 10.600 21.328 1.00 91.00 394 ASN A C 1
ATOM 3290 O O . ASN A 1 394 ? -7.143 10.721 21.574 1.00 91.00 394 ASN A O 1
ATOM 3294 N N . ASP A 1 395 ? -5.471 10.779 20.101 1.00 93.81 395 ASP A N 1
ATOM 3295 C CA . ASP A 1 395 ? -6.291 11.138 18.959 1.00 93.81 395 ASP A CA 1
ATOM 3296 C C . ASP A 1 395 ? -6.583 9.883 18.119 1.00 93.81 395 ASP A C 1
ATOM 3298 O O . ASP A 1 395 ? -5.655 9.357 17.488 1.00 93.81 395 ASP A O 1
ATOM 3302 N N . PRO A 1 396 ? -7.837 9.390 18.082 1.00 94.88 396 PRO A N 1
ATOM 3303 C CA . PRO A 1 396 ? -8.176 8.148 17.387 1.00 94.88 396 PRO A CA 1
ATOM 3304 C C . PRO A 1 396 ? -7.828 8.211 15.897 1.00 94.88 396 PRO A C 1
ATOM 3306 O O . PRO A 1 396 ? -7.353 7.224 15.337 1.00 94.88 396 PRO A O 1
ATOM 3309 N N . PHE A 1 397 ? -7.923 9.390 15.271 1.00 95.12 397 PHE A N 1
ATOM 3310 C CA . PHE A 1 397 ? -7.488 9.585 13.888 1.00 95.12 397 PHE A CA 1
ATOM 3311 C C . PHE A 1 397 ? -6.004 9.293 13.694 1.00 95.12 397 PHE A C 1
ATOM 3313 O O . PHE A 1 397 ? -5.624 8.643 12.726 1.00 95.12 397 PHE A O 1
ATOM 3320 N N . GLN A 1 398 ? -5.151 9.753 14.609 1.00 93.56 398 GLN A N 1
ATOM 3321 C CA . GLN A 1 398 ? -3.709 9.516 14.518 1.00 93.56 398 GLN A CA 1
ATOM 3322 C C . GLN A 1 398 ? -3.321 8.066 14.811 1.00 93.56 398 GLN A C 1
ATOM 3324 O O . GLN A 1 398 ? -2.207 7.665 14.465 1.00 93.56 398 GLN A O 1
ATOM 3329 N N . LEU A 1 399 ? -4.199 7.285 15.451 1.00 94.25 399 LEU A N 1
ATOM 3330 C CA . LEU A 1 399 ? -3.992 5.846 15.571 1.00 94.25 399 LEU A CA 1
ATOM 3331 C C . LEU A 1 399 ? -4.228 5.148 14.248 1.00 94.25 399 LEU A C 1
ATOM 3333 O O . LEU A 1 399 ? -3.360 4.404 13.797 1.00 94.25 399 LEU A O 1
ATOM 3337 N N . ILE A 1 400 ? -5.374 5.393 13.619 1.00 95.69 400 ILE A N 1
ATOM 3338 C CA . ILE A 1 400 ? -5.771 4.602 12.456 1.00 95.69 400 ILE A CA 1
ATOM 3339 C C . ILE A 1 400 ? -5.200 5.145 11.146 1.00 95.69 400 ILE A C 1
ATOM 3341 O O . ILE A 1 400 ? -4.882 4.345 10.275 1.00 95.69 400 ILE A O 1
ATOM 3345 N N . MET A 1 401 ? -4.924 6.447 11.045 1.00 94.69 401 MET A N 1
ATOM 3346 C CA . MET A 1 401 ? -4.431 7.105 9.830 1.00 94.69 401 MET A CA 1
ATOM 3347 C C . MET A 1 401 ? -3.074 7.796 10.025 1.00 94.69 401 MET A C 1
ATOM 3349 O O . MET A 1 401 ? -2.750 8.330 11.090 1.00 94.69 401 MET A O 1
ATOM 3353 N N . SER A 1 402 ? -2.271 7.836 8.959 1.00 84.81 402 SER A N 1
ATOM 3354 C CA . SER A 1 402 ? -0.999 8.560 8.937 1.00 84.81 402 SER A CA 1
ATOM 3355 C C . SER A 1 402 ? -1.237 10.014 8.494 1.00 84.81 402 SER A C 1
ATOM 3357 O O . SER A 1 402 ? -1.867 10.273 7.477 1.00 84.81 402 SER A O 1
ATOM 3359 N N . LYS A 1 403 ? -0.727 10.994 9.259 1.00 85.12 403 LYS A N 1
ATOM 3360 C CA . LYS A 1 403 ? -0.741 12.435 8.901 1.00 85.12 403 LYS A CA 1
ATOM 3361 C C . LYS A 1 403 ? -2.128 12.989 8.501 1.00 85.12 403 LYS A C 1
ATOM 3363 O O . LYS A 1 403 ? -2.293 13.550 7.422 1.00 85.12 403 LYS A O 1
ATOM 3368 N N . VAL A 1 404 ? -3.107 12.887 9.401 1.00 92.50 404 VAL A N 1
ATOM 3369 C CA . VAL A 1 404 ? -4.494 13.319 9.141 1.00 92.50 404 VAL A CA 1
ATOM 3370 C C . VAL A 1 404 ? -4.615 14.838 9.006 1.00 92.50 404 VAL A C 1
ATOM 3372 O O . VAL A 1 404 ? -4.345 15.584 9.954 1.00 92.50 404 VAL A O 1
ATOM 3375 N N . SER A 1 405 ? -5.055 15.297 7.834 1.00 94.62 405 SER A N 1
ATOM 3376 C CA . SER A 1 405 ? -5.311 16.716 7.557 1.00 94.62 405 SER A CA 1
ATOM 3377 C C . SER A 1 405 ? -6.566 17.240 8.274 1.00 94.62 405 SER A C 1
ATOM 3379 O O . SER A 1 405 ? -7.441 16.470 8.670 1.00 94.62 405 SER A O 1
ATOM 3381 N N . LYS A 1 406 ? -6.703 18.570 8.407 1.00 95.44 406 LYS A N 1
ATOM 3382 C CA . LYS A 1 406 ? -7.923 19.194 8.966 1.00 95.44 406 LYS A CA 1
ATOM 3383 C C . LYS A 1 406 ? -9.184 18.786 8.193 1.00 95.44 406 LYS A C 1
ATOM 3385 O O . LYS A 1 406 ? -10.197 18.471 8.807 1.00 95.44 406 LYS A O 1
ATOM 3390 N N . ARG A 1 407 ? -9.090 18.728 6.860 1.00 94.50 407 ARG A N 1
ATOM 3391 C CA . ARG A 1 407 ? -10.185 18.308 5.977 1.00 94.50 407 ARG A CA 1
ATOM 3392 C C . ARG A 1 407 ? -10.607 16.867 6.238 1.00 94.50 407 ARG A C 1
ATOM 3394 O O . ARG A 1 407 ? -11.789 16.608 6.385 1.00 94.50 407 ARG A O 1
ATOM 3401 N N . GLN A 1 408 ? -9.651 15.948 6.350 1.00 95.69 408 GLN A N 1
ATOM 3402 C CA . GLN A 1 408 ? -9.947 14.542 6.643 1.00 95.69 408 GLN A CA 1
ATOM 3403 C C . GLN A 1 408 ? -10.624 14.371 7.998 1.00 95.69 408 GLN A C 1
ATOM 3405 O O . GLN A 1 408 ? -11.572 13.605 8.114 1.00 95.69 408 GLN A O 1
ATOM 3410 N N . ARG A 1 409 ? -10.201 15.133 9.013 1.00 96.31 409 ARG A N 1
ATOM 3411 C CA . ARG A 1 409 ? -10.902 15.136 10.303 1.00 96.31 409 ARG A CA 1
ATOM 3412 C C . ARG A 1 409 ? -12.349 15.553 10.136 1.00 96.31 409 ARG A C 1
ATOM 3414 O O . ARG A 1 409 ? -13.217 14.858 10.634 1.00 96.31 409 ARG A O 1
ATOM 3421 N N . GLN A 1 410 ? -12.604 16.650 9.428 1.00 95.81 410 GLN A N 1
ATOM 3422 C CA . GLN A 1 410 ? -13.967 17.107 9.166 1.00 95.81 410 GLN A CA 1
ATOM 3423 C C . GLN A 1 410 ? -14.780 16.050 8.409 1.00 95.81 410 GLN A C 1
ATOM 3425 O O . GLN A 1 410 ? -15.908 15.772 8.793 1.00 95.81 410 GLN A O 1
ATOM 3430 N N . LEU A 1 411 ? -14.190 15.434 7.383 1.00 96.25 411 LEU A N 1
ATOM 3431 C CA . LEU A 1 411 ? -14.860 14.458 6.528 1.00 96.25 411 LEU A CA 1
ATOM 3432 C C . LEU A 1 411 ? -15.238 13.173 7.276 1.00 96.25 411 LEU A C 1
ATOM 3434 O O . LEU A 1 411 ? -16.292 12.606 7.019 1.00 96.25 411 LEU A O 1
ATOM 3438 N N . TYR A 1 412 ? -14.379 12.713 8.188 1.00 97.06 412 TYR A N 1
ATOM 3439 C CA . TYR A 1 412 ? -14.502 11.393 8.806 1.00 97.06 412 TYR A CA 1
ATOM 3440 C C . TYR A 1 412 ? -14.954 11.413 10.272 1.00 97.06 412 TYR A C 1
ATOM 3442 O O . TYR A 1 412 ? -15.169 10.346 10.847 1.00 97.06 412 TYR A O 1
ATOM 3450 N N . LYS A 1 413 ? -15.084 12.590 10.907 1.00 96.12 413 LYS A N 1
ATOM 3451 C CA . LYS A 1 413 ? -15.342 12.715 12.359 1.00 96.12 413 LYS A CA 1
ATOM 3452 C C . LYS A 1 413 ? -16.561 11.912 12.802 1.00 96.12 413 LYS A C 1
ATOM 3454 O O . LYS A 1 413 ? -16.483 11.185 13.783 1.00 96.12 413 LYS A O 1
ATOM 3459 N N . GLU A 1 414 ? -17.661 12.037 12.071 1.00 96.69 414 GLU A N 1
ATOM 3460 C CA . GLU A 1 414 ? -18.945 11.410 12.411 1.00 96.69 414 GLU A CA 1
ATOM 3461 C C . GLU A 1 414 ? -18.960 9.896 12.191 1.00 96.69 414 GLU A C 1
ATOM 3463 O O . GLU A 1 414 ? -19.825 9.196 12.711 1.00 96.69 414 GLU A O 1
ATOM 3468 N N . TYR A 1 415 ? -18.000 9.383 11.427 1.00 97.31 415 TYR A N 1
ATOM 3469 C CA . TYR A 1 415 ? -17.912 7.969 11.096 1.00 97.31 415 TYR A CA 1
ATOM 3470 C C . TYR A 1 415 ? -17.013 7.231 12.097 1.00 97.31 415 TYR A C 1
ATOM 3472 O O . TYR A 1 415 ? -17.205 6.041 12.319 1.00 97.31 415 TYR A O 1
ATOM 3480 N N . LEU A 1 416 ? -16.077 7.913 12.778 1.00 95.56 416 LEU A N 1
ATOM 3481 C CA . LEU A 1 416 ? -15.204 7.274 13.777 1.00 95.56 416 LEU A CA 1
ATOM 3482 C C . LEU A 1 416 ? -15.978 6.506 14.854 1.00 95.56 416 LEU A C 1
ATOM 3484 O O . LEU A 1 416 ? -15.587 5.399 15.214 1.00 95.56 416 LEU A O 1
ATOM 3488 N N . ILE A 1 417 ? -17.082 7.080 15.334 1.00 94.56 417 ILE A N 1
ATOM 3489 C CA . ILE A 1 417 ? -17.955 6.461 16.342 1.00 94.56 417 ILE A CA 1
ATOM 3490 C C . ILE A 1 417 ? -18.779 5.290 15.787 1.00 94.56 417 ILE A C 1
ATOM 3492 O O . ILE A 1 417 ? -19.342 4.518 16.553 1.00 94.56 417 ILE A O 1
ATOM 3496 N N . LYS A 1 418 ? -18.858 5.160 14.458 1.00 96.88 418 LYS A N 1
ATOM 3497 C CA . LYS A 1 418 ? -19.587 4.104 13.748 1.00 96.88 418 LYS A CA 1
ATOM 3498 C C . LYS A 1 418 ? -18.680 2.933 13.351 1.00 96.88 418 LYS A C 1
ATOM 3500 O O . LYS A 1 418 ? -19.171 1.972 12.767 1.00 96.88 418 LYS A O 1
ATOM 3505 N N . ILE A 1 419 ? -17.366 3.012 13.598 1.00 97.56 419 ILE A N 1
ATOM 3506 C CA . ILE A 1 419 ? -16.448 1.887 13.360 1.00 97.56 419 ILE A CA 1
ATOM 3507 C C . ILE A 1 419 ? -16.924 0.693 14.186 1.00 97.56 419 ILE A C 1
ATOM 3509 O O . ILE A 1 419 ? -17.098 0.797 15.400 1.00 97.56 419 ILE A O 1
ATOM 3513 N N . GLN A 1 420 ? -17.096 -0.448 13.527 1.00 98.12 420 GLN A N 1
ATOM 3514 C CA . GLN A 1 420 ? -17.348 -1.711 14.200 1.00 98.12 420 GLN A CA 1
ATOM 3515 C C . GLN A 1 420 ? -16.034 -2.190 14.820 1.00 98.12 420 GLN A C 1
ATOM 3517 O O . GLN A 1 420 ? -15.046 -2.443 14.123 1.00 98.12 420 GLN A O 1
ATOM 3522 N N . ILE A 1 421 ? -16.018 -2.249 16.149 1.00 97.50 421 ILE A N 1
ATOM 3523 C CA . ILE A 1 421 ? -14.854 -2.605 16.963 1.00 97.50 421 ILE A CA 1
ATOM 3524 C C . ILE A 1 421 ? -15.058 -3.961 17.634 1.00 97.50 421 ILE A C 1
ATOM 3526 O O . ILE A 1 421 ? -16.180 -4.381 17.912 1.00 97.50 421 ILE A O 1
ATOM 3530 N N . PHE A 1 422 ? -13.954 -4.603 18.002 1.00 97.19 422 PHE A N 1
ATOM 3531 C CA . PHE A 1 422 ? -13.996 -5.776 18.865 1.00 97.19 422 PHE A CA 1
ATOM 3532 C C . PHE A 1 422 ? -14.362 -5.376 20.302 1.00 97.19 422 PHE A C 1
ATOM 3534 O O . PHE A 1 422 ? -13.623 -4.652 20.966 1.00 97.19 422 PHE A O 1
ATOM 3541 N N . ASN A 1 423 ? -15.493 -5.862 20.821 1.00 93.12 423 ASN A N 1
ATOM 3542 C CA . ASN A 1 423 ? -15.930 -5.565 22.197 1.00 93.12 423 ASN A CA 1
ATOM 3543 C C . ASN A 1 423 ? -15.173 -6.364 23.268 1.00 93.12 423 ASN A C 1
ATOM 3545 O O . ASN A 1 423 ? -15.195 -6.013 24.449 1.00 93.12 423 ASN A O 1
ATOM 3549 N N . LYS A 1 424 ? -14.468 -7.414 22.861 1.00 94.31 424 LYS A N 1
ATOM 3550 C CA . LYS A 1 424 ? -13.628 -8.287 23.686 1.00 94.31 424 LYS A CA 1
ATOM 3551 C C . LYS A 1 424 ? -12.302 -8.517 22.947 1.00 94.31 424 LYS A C 1
ATOM 3553 O O . LYS A 1 424 ? -12.222 -8.153 21.773 1.00 94.31 424 LYS A O 1
ATOM 3558 N N . PRO A 1 425 ? -11.276 -9.100 23.588 1.00 95.38 425 PRO A N 1
ATOM 3559 C CA . PRO A 1 425 ? -10.169 -9.704 22.852 1.00 95.38 425 PRO A CA 1
ATOM 3560 C C . PRO A 1 425 ? -10.690 -10.619 21.736 1.00 95.38 425 PRO A C 1
ATOM 3562 O O . PRO A 1 425 ? -11.801 -11.149 21.848 1.00 95.38 425 PRO A O 1
ATOM 3565 N N . ILE A 1 426 ? -9.906 -10.787 20.671 1.00 96.12 426 ILE A N 1
ATOM 3566 C CA . ILE A 1 426 ? -10.295 -11.671 19.564 1.00 96.12 426 ILE A CA 1
ATOM 3567 C C . ILE A 1 426 ? -10.574 -13.091 20.074 1.00 96.12 426 ILE A C 1
ATOM 3569 O O . ILE A 1 426 ? -9.960 -13.530 21.051 1.00 96.12 426 ILE A O 1
ATOM 3573 N N . SER A 1 427 ? -11.503 -13.799 19.426 1.00 97.31 427 SER A N 1
ATOM 3574 C CA . SER A 1 427 ? -11.852 -15.171 19.804 1.00 97.31 427 SER A CA 1
ATOM 3575 C C . SER A 1 427 ? -10.645 -16.107 19.726 1.00 97.31 427 SER A C 1
ATOM 3577 O O . SER A 1 427 ? -9.688 -15.854 18.994 1.00 97.31 427 SER A O 1
ATOM 3579 N N . GLU A 1 428 ? -10.692 -17.215 20.469 1.00 97.50 428 GLU A N 1
ATOM 3580 C CA . GLU A 1 428 ? -9.633 -18.230 20.443 1.00 97.50 428 GLU A CA 1
ATOM 3581 C C . GLU A 1 428 ? -9.435 -18.794 19.029 1.00 97.50 428 GLU A C 1
ATOM 3583 O O . GLU A 1 428 ? -8.306 -18.900 18.558 1.00 97.50 428 GLU A O 1
ATOM 3588 N N . THR A 1 429 ? -10.528 -19.043 18.302 1.00 97.81 429 THR A N 1
ATOM 3589 C CA . THR A 1 429 ? -10.485 -19.498 16.908 1.00 97.81 429 THR A CA 1
ATOM 3590 C C . THR A 1 429 ? -9.744 -18.508 16.007 1.00 97.81 429 THR A C 1
ATOM 3592 O O . THR A 1 429 ? -8.842 -18.907 15.264 1.00 97.81 429 THR A O 1
ATOM 3595 N N . LEU A 1 430 ? -10.066 -17.212 16.096 1.00 97.69 430 LEU A N 1
ATOM 3596 C CA . LEU A 1 430 ? -9.366 -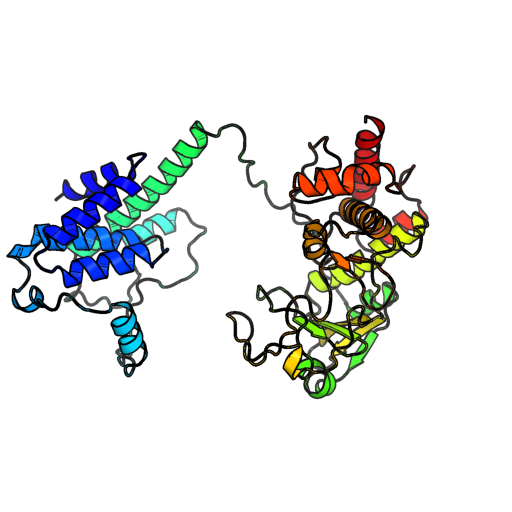16.181 15.332 1.00 97.69 430 LEU A CA 1
ATOM 3597 C C . LEU A 1 430 ? -7.906 -16.032 15.791 1.00 97.69 430 LEU A C 1
ATOM 3599 O O . LEU A 1 430 ? -7.022 -15.862 14.955 1.00 97.69 430 LEU A O 1
ATOM 3603 N N . ALA A 1 431 ? -7.625 -16.135 17.090 1.00 97.88 431 ALA A N 1
ATOM 3604 C CA . ALA A 1 431 ? -6.269 -16.083 17.631 1.00 97.88 431 ALA A CA 1
ATOM 3605 C C . ALA A 1 431 ? -5.386 -17.210 17.077 1.00 97.88 431 ALA A C 1
ATOM 3607 O O . ALA A 1 431 ? -4.274 -16.944 16.608 1.00 97.88 431 ALA A O 1
ATOM 3608 N N . THR A 1 432 ? -5.878 -18.450 17.062 1.00 97.56 432 THR A N 1
ATOM 3609 C CA . THR A 1 432 ? -5.182 -19.593 16.453 1.00 97.56 432 THR A CA 1
ATOM 3610 C C . THR A 1 432 ? -4.922 -19.343 14.971 1.00 97.56 432 THR A C 1
ATOM 3612 O O . THR A 1 432 ? -3.804 -19.549 14.493 1.00 97.56 432 THR A O 1
ATOM 3615 N N . LEU A 1 433 ? -5.922 -18.826 14.250 1.00 96.88 433 LEU A N 1
ATOM 3616 C CA . LEU A 1 433 ? -5.804 -18.526 12.826 1.00 96.88 433 LEU A CA 1
ATOM 3617 C C . LEU A 1 433 ? -4.746 -17.446 12.547 1.00 96.88 433 LEU A C 1
ATOM 3619 O O . LEU A 1 433 ? -3.845 -17.663 11.737 1.00 96.88 433 LEU A O 1
ATOM 3623 N N . LEU A 1 434 ? -4.796 -16.317 13.259 1.00 96.44 434 LEU A N 1
ATOM 3624 C CA . LEU A 1 434 ? -3.820 -15.230 13.136 1.00 96.44 434 LEU A CA 1
ATOM 3625 C C . LEU A 1 434 ? -2.405 -15.677 13.523 1.00 96.44 434 LEU A C 1
ATOM 3627 O O . LEU A 1 434 ? -1.444 -15.338 12.830 1.00 96.44 434 LEU A O 1
ATOM 3631 N N . THR A 1 435 ? -2.272 -16.497 14.566 1.00 95.44 435 THR A N 1
ATOM 3632 C CA . THR A 1 435 ? -0.983 -17.089 14.959 1.00 95.44 435 THR A CA 1
ATOM 3633 C C . THR A 1 435 ? -0.428 -17.962 13.836 1.00 95.44 435 THR A C 1
ATOM 3635 O O . THR A 1 435 ? 0.753 -17.861 13.501 1.00 95.44 435 THR A O 1
ATOM 3638 N N . SER A 1 436 ? -1.283 -18.750 13.172 1.00 93.81 436 SER A N 1
ATOM 3639 C CA . SER A 1 436 ? -0.887 -19.538 11.999 1.00 93.81 436 SER A CA 1
ATOM 3640 C C . SER A 1 436 ? -0.418 -18.660 10.829 1.00 93.81 436 SER A C 1
ATOM 3642 O O . SER A 1 436 ? 0.393 -19.091 10.017 1.00 93.81 436 SER A O 1
ATOM 3644 N N . TYR A 1 437 ? -0.873 -17.408 10.746 1.00 94.38 437 TYR A N 1
ATOM 3645 C CA . TYR A 1 437 ? -0.419 -16.414 9.765 1.00 94.38 437 TYR A CA 1
ATOM 3646 C C . TYR A 1 437 ? 0.803 -15.616 10.238 1.00 94.38 437 TYR A C 1
ATOM 3648 O O . TYR A 1 437 ? 1.171 -14.624 9.609 1.00 94.38 437 TYR A O 1
ATOM 3656 N N . LYS A 1 438 ? 1.448 -16.051 11.331 1.00 92.31 438 LYS A N 1
ATOM 3657 C CA . LYS A 1 438 ? 2.611 -15.400 11.953 1.00 92.31 438 LYS A CA 1
ATOM 3658 C C . LYS A 1 438 ? 2.300 -13.979 12.456 1.00 92.31 438 LYS A C 1
ATOM 3660 O O . LYS A 1 438 ? 3.177 -13.117 12.467 1.00 92.31 438 LYS A O 1
ATOM 3665 N N . ILE A 1 439 ? 1.054 -13.730 12.868 1.00 93.88 439 ILE A N 1
ATOM 3666 C CA . I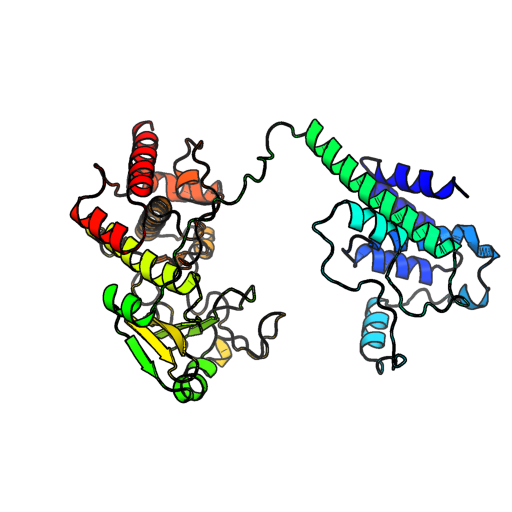LE A 1 439 ? 0.607 -12.461 13.455 1.00 93.88 439 ILE A CA 1
ATOM 3667 C C . ILE A 1 439 ? 0.669 -12.547 14.981 1.00 93.88 439 ILE A C 1
ATOM 3669 O O . ILE A 1 439 ? 0.151 -13.487 15.580 1.00 93.88 439 ILE A O 1
ATOM 3673 N N . ASP A 1 440 ? 1.260 -11.534 15.615 1.00 94.88 440 ASP A N 1
ATOM 3674 C CA . ASP A 1 440 ? 1.283 -11.408 17.074 1.00 94.88 440 ASP A CA 1
ATOM 3675 C C . ASP A 1 440 ? -0.098 -10.999 17.616 1.00 94.88 440 ASP A C 1
ATOM 3677 O O . ASP A 1 440 ? -0.469 -9.820 17.630 1.00 94.88 440 ASP A O 1
ATOM 3681 N N . VAL A 1 441 ? -0.852 -11.996 18.081 1.00 97.19 441 VAL A N 1
ATOM 3682 C CA . VAL A 1 441 ? -2.188 -11.839 18.671 1.00 97.19 441 VAL A CA 1
ATOM 3683 C C . VAL A 1 441 ? -2.185 -10.935 19.904 1.00 97.19 441 VAL A C 1
ATOM 3685 O O . VAL A 1 441 ? -3.132 -10.169 20.098 1.00 97.19 441 VAL A O 1
ATOM 3688 N N . ASN A 1 442 ? -1.129 -10.968 20.720 1.00 95.94 442 ASN A N 1
ATOM 3689 C CA . ASN A 1 442 ? -1.059 -10.118 21.907 1.00 95.94 442 ASN A CA 1
ATOM 3690 C C . ASN A 1 442 ? -1.003 -8.650 21.489 1.00 95.94 442 ASN A C 1
ATOM 3692 O O . ASN A 1 442 ? -1.782 -7.839 21.990 1.00 95.94 442 ASN A O 1
ATOM 3696 N N . SER A 1 443 ? -0.176 -8.321 20.492 1.00 94.81 443 SER A N 1
ATOM 3697 C CA . SER A 1 443 ? -0.117 -6.957 19.963 1.00 94.81 443 SER A CA 1
ATOM 3698 C C . SER A 1 443 ? -1.436 -6.517 19.311 1.00 94.81 443 SER A C 1
ATOM 3700 O O . SER A 1 443 ? -1.821 -5.352 19.436 1.00 94.81 443 SER A O 1
ATOM 3702 N N . VAL A 1 444 ? -2.166 -7.426 18.654 1.00 96.69 444 VAL A N 1
ATOM 3703 C CA . VAL A 1 444 ? -3.516 -7.142 18.127 1.00 96.69 444 VAL A CA 1
ATOM 3704 C C . VAL A 1 444 ? -4.481 -6.792 19.266 1.00 96.69 444 VAL A C 1
ATOM 3706 O O . VAL A 1 444 ? -5.125 -5.742 19.219 1.00 96.69 444 VAL A O 1
ATOM 3709 N N . ASN A 1 445 ? -4.541 -7.613 20.318 1.00 97.69 445 ASN A N 1
ATOM 3710 C CA . ASN A 1 445 ? -5.415 -7.389 21.473 1.00 97.69 445 ASN A CA 1
ATOM 3711 C C . ASN A 1 445 ? -5.068 -6.099 22.237 1.00 97.69 445 ASN A C 1
ATOM 3713 O O . ASN A 1 445 ? -5.965 -5.343 22.611 1.00 97.69 445 ASN A O 1
ATOM 3717 N N . GLU A 1 446 ? -3.782 -5.781 22.403 1.00 95.88 446 GLU A N 1
ATOM 3718 C CA . GLU A 1 446 ? -3.341 -4.506 22.984 1.00 95.88 446 GLU A CA 1
ATOM 3719 C C . GLU A 1 446 ? -3.852 -3.300 22.183 1.00 95.88 446 GLU A C 1
ATOM 3721 O O . GLU A 1 446 ? -4.280 -2.293 22.755 1.00 95.88 446 GLU A O 1
ATOM 3726 N N . ARG A 1 447 ? -3.826 -3.389 20.847 1.00 96.69 447 ARG A N 1
ATOM 3727 C CA . ARG A 1 447 ? -4.320 -2.332 19.954 1.00 96.69 447 ARG A CA 1
ATOM 3728 C C . ARG A 1 447 ? -5.842 -2.217 19.993 1.00 96.69 447 ARG A C 1
ATOM 3730 O O . ARG A 1 447 ? -6.342 -1.092 19.995 1.00 96.69 447 ARG A O 1
ATOM 3737 N N . ILE A 1 448 ? -6.567 -3.335 20.088 1.00 97.38 448 ILE A N 1
ATOM 3738 C CA . ILE A 1 448 ? -8.023 -3.349 20.309 1.00 97.38 448 ILE A CA 1
ATOM 3739 C C . ILE A 1 448 ? -8.360 -2.576 21.587 1.00 97.38 448 ILE A C 1
ATOM 3741 O O . ILE A 1 448 ? -9.092 -1.586 21.535 1.00 97.38 448 ILE A O 1
ATOM 3745 N N . GLU A 1 449 ? -7.777 -2.975 22.718 1.00 96.56 449 GLU A N 1
ATOM 3746 C CA . GLU A 1 449 ? -8.064 -2.366 24.021 1.00 96.56 449 GLU A CA 1
ATOM 3747 C C . GLU A 1 449 ? -7.674 -0.893 24.070 1.00 96.56 449 GLU A C 1
ATOM 3749 O O . GLU A 1 449 ? -8.398 -0.053 24.612 1.00 96.56 449 GLU A O 1
ATOM 3754 N N . LYS A 1 450 ? -6.553 -0.545 23.442 1.00 95.38 450 LYS A N 1
ATOM 3755 C CA . LYS A 1 450 ? -6.142 0.845 23.336 1.00 95.38 450 LYS A CA 1
ATOM 3756 C C . LYS A 1 450 ? -7.138 1.686 22.538 1.00 95.38 450 LYS A C 1
ATOM 3758 O O . LYS A 1 450 ? -7.465 2.792 22.970 1.00 95.38 450 LYS A O 1
ATOM 3763 N N . TYR A 1 451 ? -7.582 1.205 21.378 1.00 96.19 451 TYR A N 1
ATOM 3764 C CA . TYR A 1 451 ? -8.531 1.948 20.554 1.00 96.19 451 TYR A CA 1
ATOM 3765 C C . TYR A 1 451 ? -9.853 2.153 21.301 1.00 96.19 451 TYR A C 1
ATOM 3767 O O . TYR A 1 451 ? -10.324 3.285 21.379 1.00 96.19 451 TYR A O 1
ATOM 3775 N N . LYS A 1 452 ? -10.376 1.097 21.947 1.00 95.88 452 LYS A N 1
ATOM 3776 C CA . LYS A 1 452 ? -11.596 1.142 22.772 1.00 95.88 452 LYS A CA 1
ATOM 3777 C C . LYS A 1 452 ? -11.539 2.214 23.853 1.00 95.88 452 LYS A C 1
ATOM 3779 O O . LYS A 1 452 ? -12.443 3.036 23.928 1.00 95.88 452 LYS A O 1
ATOM 3784 N N . LYS A 1 453 ? 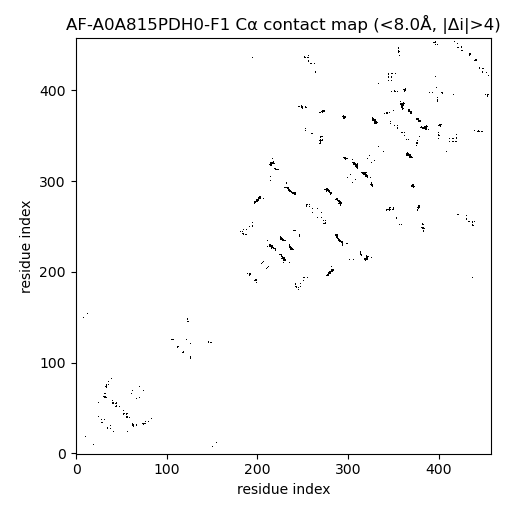-10.460 2.248 24.644 1.00 94.88 453 LYS A N 1
ATOM 3785 C CA . LYS A 1 453 ? -10.281 3.242 25.718 1.00 94.88 453 LYS A CA 1
ATOM 3786 C C . LYS A 1 453 ? -10.341 4.683 25.212 1.00 94.88 453 LYS A C 1
ATOM 3788 O O . LYS A 1 453 ? -10.807 5.564 25.926 1.00 94.88 453 LYS A O 1
ATOM 3793 N N . LEU A 1 454 ? -9.846 4.928 24.000 1.00 94.06 454 LEU A N 1
ATOM 3794 C CA . LEU A 1 454 ? -9.809 6.271 23.426 1.00 94.06 454 LEU A CA 1
ATOM 3795 C C . LEU A 1 454 ? -11.159 6.731 22.898 1.00 94.06 454 LEU A C 1
ATOM 3797 O O . LEU A 1 454 ? -11.477 7.905 23.040 1.00 94.06 454 LEU A O 1
ATOM 3801 N N . ILE A 1 455 ? -11.941 5.830 22.306 1.00 94.25 455 ILE A N 1
ATOM 3802 C CA . ILE A 1 455 ? -13.277 6.172 21.804 1.00 94.25 455 ILE A CA 1
ATOM 3803 C C . ILE A 1 455 ? -14.334 6.190 22.913 1.00 94.25 455 ILE A C 1
ATOM 3805 O O . ILE A 1 455 ? -15.303 6.919 22.784 1.00 94.25 455 ILE A O 1
ATOM 3809 N N . SER A 1 456 ? -14.149 5.448 24.014 1.00 90.38 456 SER A N 1
ATOM 3810 C CA . SER A 1 456 ? -15.067 5.477 25.165 1.00 90.38 456 SER A CA 1
ATOM 3811 C C . SER A 1 456 ? -14.896 6.707 26.063 1.00 90.38 456 SER A C 1
ATOM 3813 O O . SER A 1 456 ? -15.726 6.946 26.930 1.00 90.38 456 SER A O 1
ATOM 3815 N N . GLY A 1 457 ? -13.776 7.426 25.932 1.00 82.19 457 GLY A N 1
ATOM 3816 C CA . GLY A 1 457 ? -13.483 8.648 26.690 1.00 82.19 457 GLY A CA 1
ATOM 3817 C C . GLY A 1 457 ? -13.850 9.946 25.963 1.00 82.19 457 GLY A C 1
ATOM 3818 O O . GLY A 1 457 ? -13.510 11.019 26.460 1.00 82.19 457 GLY A O 1
ATOM 3819 N N . GLN A 1 458 ? -14.465 9.847 24.782 1.00 58.91 458 GLN A N 1
ATOM 3820 C CA . GLN A 1 458 ? -15.029 10.957 24.006 1.00 58.91 458 GLN A CA 1
ATOM 3821 C C . GLN A 1 458 ? -16.539 10.991 24.194 1.00 58.91 458 GLN A C 1
ATOM 3823 O O . GLN A 1 458 ? -17.078 12.120 24.182 1.00 58.91 458 GLN A O 1
#

Nearest PDB structures (foldseek):
  3hzi-assembly1_A-2  TM=3.638E-01  e=9.821E-03  Escherichia coli K-12
  4yg7-assembly1_D  TM=3.915E-01  e=3.262E-02  Escherichia coli K-12
  1how-assembly1_A  TM=4.691E-01  e=1.482E-01  Saccharomyces cerevisiae
  7ab4-assembly1_C  TM=3.548E-01  e=4.701E-02  Escherichia coli O127:H6 str. E2348/69
  5x6o-assembly1_C  TM=3.579E-01  e=5.464E-01  Saccharomyces cerevisiae S288C

Sequence (458 aa):
MNSHYAYLSILFEHPNHLQYIRQLWIYLGEHSSSKTCSKALEYFFSKLKHKEHYLYLYHAIALIIYQEYIPNDLLDDENENYNLDQLYIDHCQQEKLKLDDFVYDLHTQSKHQQDKTKREEFAREGAQVTNECHQLLNIKYRQMYQEFKIMLDQYETNSKKRKTTGVENNRKKKLPKVEEKIFPIDNVDNEIERLGYQLCIKDEDFVSNVINLLPHGQKRTSKHKKAVFVDVHSIYKGPYQATDVQLSRNLCFTKALIALENELDLPINFRSVLDWKCIIKIETDNVYYLNMKNIGKRILNVDEDCEKDITTLVEKNVTVIKRGQLVKRLSEIEKTNEVSDDVKQACIQHFYLRYLLNVGDSGTWNILIRQDENDRICGIDFEECRGRLNMATNDPFQLIMSKVSKRQRQLYKEYLIKIQIFNKPISETLATLLTSYKIDVNSVNERIEKYKKLISGQ

Solvent-accessible surface area (backbone atoms only — not comparable to full-atom values): 26786 Å² total; per-residue (Å²): 131,86,63,69,61,58,55,55,54,54,44,68,71,37,96,58,29,72,62,50,51,53,54,46,51,55,51,40,46,74,64,30,72,34,47,62,60,30,51,50,30,50,49,48,37,73,70,43,86,58,92,66,30,62,52,32,56,52,50,42,52,46,50,44,77,45,42,92,75,51,60,67,87,78,37,67,68,88,69,89,77,72,56,61,69,56,54,52,51,51,60,71,69,45,82,73,82,82,70,62,104,69,75,92,64,90,73,80,78,88,86,65,88,85,45,76,73,56,48,57,48,49,57,71,57,54,71,87,60,90,83,67,62,70,91,76,58,55,64,70,59,54,52,49,52,40,53,51,52,53,49,53,54,49,50,52,54,47,53,53,49,55,50,46,75,76,46,78,83,78,74,80,76,83,65,78,79,79,75,75,85,72,74,78,63,92,53,54,69,62,50,41,48,72,74,70,38,48,78,42,82,41,54,68,62,52,44,65,75,45,53,70,71,37,38,21,65,50,83,65,92,44,88,83,56,61,47,35,29,46,51,80,63,35,29,39,38,32,78,34,52,67,83,36,66,47,51,58,33,37,57,32,49,49,53,44,50,50,51,52,43,57,75,69,64,52,55,78,64,44,50,28,76,74,72,64,71,30,37,36,33,29,65,88,79,55,29,33,30,46,30,28,72,44,42,36,46,72,81,87,44,70,80,78,48,30,45,70,64,44,66,59,100,71,47,70,65,38,41,26,40,40,90,64,63,46,45,43,38,42,57,62,43,65,72,71,72,75,64,50,69,61,41,52,41,20,52,55,40,45,25,43,54,29,43,40,70,44,35,16,72,42,43,51,73,39,26,34,37,36,58,72,50,90,67,27,46,34,59,54,63,50,50,41,67,42,72,86,74,66,84,83,62,83,46,70,62,61,63,31,26,54,86,76,47,75,65,54,48,68,74,41,54,83,40,63,83,67,48,88,70,75,92,58,71,75,52,69,72,55,42,55,52,33,43,75,51,75,42,65,53,65,62,29,39,54,43,47,56,53,51,50,59,52,65,74,73,109